Protein 8Q0E (pdb70)

Nearest PDB structures (foldseek):
  8q0e-assembly1_B  TM=1.004E+00  e=1.845E-44  Trypanosoma brucei brucei
  8q0e-assembly1_A  TM=9.830E-01  e=1.028E-38  Trypanosoma brucei brucei
  8q0p-assembly1_A  TM=8.871E-01  e=5.561E-19  Trypanosoma brucei brucei
  8q0p-assembly3_E  TM=8.663E-01  e=9.230E-19  Trypanosoma brucei brucei
  8q0p-assembly3_F  TM=8.535E-01  e=1.093E-18  Trypanosoma brucei brucei

Structure (mmCIF, N/CA/C/O backbone):
data_8Q0E
#
_entry.id   8Q0E
#
_cell.length_a   46.414
_cell.length_b   52.284
_cell.length_c   305.802
_cell.angle_alpha   90.00
_cell.angle_beta   90.00
_cell.angle_gamma   90.00
#
_symmetry.space_group_name_H-M   'P 21 21 21'
#
loop_
_atom_site.group_PDB
_atom_site.id
_atom_site.type_symbol
_atom_site.label_atom_id
_atom_site.label_alt_id
_atom_site.label_comp_id
_atom_site.label_asym_id
_atom_site.label_entity_id
_atom_site.label_seq_id
_atom_site.pdbx_PDB_ins_code
_atom_site.Cartn_x
_atom_site.Cartn_y
_atom_site.Cartn_z
_atom_site.occupancy
_atom_site.B_iso_or_equiv
_atom_site.auth_seq_id
_atom_site.auth_comp_id
_atom_site.auth_asym_id
_atom_site.auth_atom_id
_atom_site.pdbx_PDB_model_num
ATOM 1 N N . ALA A 1 33 ? -7.207 10.835 46.348 1.00 57.33 33 ALA A N 1
ATOM 2 C CA . ALA A 1 33 ? -6.052 10.604 47.208 1.00 69.97 33 ALA A CA 1
ATOM 3 C C . ALA A 1 33 ? -6.469 9.958 48.527 1.00 78.72 33 ALA A C 1
ATOM 4 O O . ALA A 1 33 ? -6.120 10.443 49.603 1.00 74.77 33 ALA A O 1
ATOM 6 N N . GLN A 1 34 ? -7.218 8.859 48.434 1.00 70.13 34 GLN A N 1
ATOM 7 C CA . GLN A 1 34 ? -7.682 8.128 49.614 1.00 87.21 34 GLN A CA 1
ATOM 8 C C . GLN A 1 34 ? -6.613 7.135 50.081 1.00 72.81 34 GLN A C 1
ATOM 9 O O . GLN A 1 34 ? -6.814 5.921 50.116 1.00 55.19 34 GLN A O 1
ATOM 15 N N . ILE A 1 35 ? -5.457 7.683 50.449 1.00 57.10 35 ILE A N 1
ATOM 16 C CA . ILE A 1 35 ? -4.297 6.885 50.834 1.00 50.40 35 ILE A CA 1
ATOM 17 C C . ILE A 1 35 ? -4.365 6.671 52.343 1.00 55.07 35 ILE A C 1
ATOM 18 O O . ILE A 1 35 ? -4.011 7.553 53.127 1.00 56.47 35 ILE A O 1
ATOM 23 N N . ASN A 1 36 ? -4.826 5.489 52.752 1.00 47.90 36 ASN A N 1
ATOM 24 C CA . ASN A 1 36 ? -4.937 5.143 54.163 1.00 46.21 36 ASN A CA 1
ATOM 25 C C . ASN A 1 36 ? -3.902 4.133 54.633 1.00 43.10 36 ASN A C 1
ATOM 26 O O . ASN A 1 36 ? -3.574 4.115 55.821 1.00 54.57 36 ASN A O 1
ATOM 31 N N . THR A 1 37 ? -3.381 3.305 53.739 1.00 37.11 37 THR A N 1
ATOM 32 C CA . THR A 1 37 ? -2.411 2.271 54.055 1.00 41.00 37 THR A CA 1
ATOM 33 C C . THR A 1 37 ? -1.268 2.345 53.055 1.00 41.01 37 THR A C 1
ATOM 34 O O . THR A 1 37 ? -1.431 2.884 51.955 1.00 53.62 37 THR A O 1
ATOM 38 N N . PRO A 1 38 ? -0.082 1.848 53.421 1.00 32.72 38 PRO A N 1
ATOM 39 C CA . PRO A 1 38 ? 1.057 1.915 52.490 1.00 33.32 38 PRO A CA 1
ATOM 40 C C . PRO A 1 38 ? 0.788 1.248 51.156 1.00 44.90 38 PRO A C 1
ATOM 41 O O . PRO A 1 38 ? 1.310 1.698 50.125 1.00 48.55 38 PRO A O 1
ATOM 45 N N . CYS A 1 39 ? -0.012 0.178 51.144 1.00 40.90 39 CYS A N 1
ATOM 46 C CA . CYS A 1 39 ? -0.361 -0.466 49.884 1.00 39.18 39 CYS A CA 1
ATOM 47 C C . CYS A 1 39 ? -1.081 0.502 48.959 1.00 30.22 39 CYS A C 1
ATOM 48 O O . CYS A 1 39 ? -0.883 0.466 47.737 1.00 43.91 39 CYS A O 1
ATOM 51 N N . ASP A 1 40 ? -1.896 1.394 49.527 1.00 38.44 40 ASP A N 1
ATOM 52 C CA . ASP A 1 40 ? -2.583 2.386 48.714 1.00 57.43 40 ASP A CA 1
ATOM 53 C C . ASP A 1 40 ? -1.590 3.348 48.077 1.00 45.17 40 ASP A C 1
ATOM 54 O O . ASP A 1 40 ? -1.744 3.727 46.911 1.00 49.73 40 ASP A O 1
ATOM 59 N N . ALA A 1 41 ? -0.550 3.734 48.820 1.00 30.10 41 ALA A N 1
ATOM 60 C CA . ALA A 1 41 ? 0.465 4.614 48.253 1.00 29.74 41 ALA A CA 1
ATOM 61 C C . ALA A 1 41 ? 1.262 3.910 47.162 1.00 32.49 41 ALA A C 1
ATOM 62 O O . ALA A 1 41 ? 1.629 4.528 46.155 1.00 37.97 41 ALA A O 1
ATOM 64 N N . SER A 1 42 ? 1.525 2.611 47.333 1.00 29.18 42 SER A N 1
ATOM 65 C CA . SER A 1 42 ? 2.245 1.883 46.291 1.00 28.61 42 SER A CA 1
ATOM 66 C C . SER A 1 42 ? 1.408 1.767 45.022 1.00 29.93 42 SER A C 1
ATOM 67 O O . SER A 1 42 ? 1.928 1.909 43.908 1.00 42.62 42 SER A O 1
ATOM 70 N N . HIS A 1 43 ? 0.103 1.533 45.168 1.00 28.13 43 HIS A N 1
ATOM 71 C CA . HIS A 1 43 ? -0.757 1.501 43.990 1.00 29.62 43 HIS A CA 1
ATOM 72 C C . HIS A 1 43 ? -0.902 2.882 43.353 1.00 34.41 43 HIS A C 1
ATOM 73 O O . HIS A 1 43 ? -1.040 2.988 42.127 1.00 26.70 43 HIS A O 1
ATOM 80 N N . TYR A 1 44 ? -0.847 3.948 44.155 1.00 27.66 44 TYR A N 1
ATOM 81 C CA . TYR A 1 44 ? -0.857 5.292 43.583 1.00 27.39 44 TYR A CA 1
ATOM 82 C C . TYR A 1 44 ? 0.412 5.554 42.778 1.00 26.94 44 TYR A C 1
ATOM 83 O O . TYR A 1 44 ? 0.365 6.169 41.701 1.00 26.44 44 TYR A O 1
ATOM 92 N N . ALA A 1 45 ? 1.555 5.078 43.277 1.00 27.14 45 ALA A N 1
ATOM 93 C CA . ALA A 1 45 ? 2.780 5.169 42.492 1.00 26.75 45 ALA A CA 1
ATOM 94 C C . ALA A 1 45 ? 2.672 4.347 41.217 1.00 26.15 45 ALA A C 1
ATOM 95 O O . ALA A 1 45 ? 3.187 4.754 40.167 1.00 33.49 45 ALA A O 1
ATOM 97 N N . ALA A 1 46 ? 1.981 3.206 41.279 1.00 26.18 46 ALA A N 1
ATOM 98 C CA . ALA A 1 46 ? 1.764 2.419 40.070 1.00 27.10 46 ALA A CA 1
ATOM 99 C C . ALA A 1 46 ? 0.925 3.187 39.056 1.00 28.66 46 ALA A C 1
ATOM 100 O O . ALA A 1 46 ? 1.193 3.137 37.850 1.00 51.91 46 ALA A O 1
ATOM 102 N N . ALA A 1 47 ? -0.078 3.930 39.530 1.00 25.46 47 ALA A N 1
ATOM 103 C CA . ALA A 1 47 ? -0.899 4.719 38.612 1.00 25.09 47 ALA A CA 1
ATOM 104 C C . ALA A 1 47 ? -0.093 5.847 37.976 1.00 24.79 47 ALA A C 1
ATOM 105 O O . ALA A 1 47 ? -0.232 6.124 36.772 1.00 30.00 47 ALA A O 1
ATOM 107 N N . VAL A 1 48 ? 0.767 6.500 38.763 1.00 25.11 48 VAL A N 1
ATOM 108 C CA . VAL A 1 48 ? 1.603 7.562 38.206 1.00 24.87 48 VAL A CA 1
ATOM 109 C C . VAL A 1 48 ? 2.562 6.992 37.167 1.00 24.43 48 VAL A C 1
ATOM 110 O O . VAL A 1 48 ? 2.784 7.588 36.101 1.00 24.01 48 VAL A O 1
ATOM 114 N N . ALA A 1 49 ? 3.118 5.810 37.444 1.00 24.53 49 ALA A N 1
ATOM 115 C CA . ALA A 1 49 ? 3.999 5.169 36.476 1.00 24.16 49 ALA A CA 1
ATOM 116 C C . ALA A 1 49 ? 3.246 4.788 35.208 1.00 23.66 49 ALA A C 1
ATOM 117 O O . ALA A 1 49 ? 3.793 4.878 34.101 1.00 23.26 49 ALA A O 1
ATOM 119 N N . ASP A 1 50 ? 1.979 4.385 35.348 1.00 23.70 50 ASP A N 1
ATOM 120 C CA . ASP A 1 50 ? 1.188 4.050 34.169 1.00 23.27 50 ASP A CA 1
ATOM 121 C C . ASP A 1 50 ? 0.963 5.275 33.296 1.00 26.73 50 ASP A C 1
ATOM 122 O O . ASP A 1 50 ? 1.113 5.209 32.068 1.00 29.61 50 ASP A O 1
ATOM 127 N N . ASN A 1 51 ? 0.629 6.413 33.912 1.00 28.37 51 ASN A N 1
ATOM 128 C CA . ASN A 1 51 ? 0.439 7.624 33.115 1.00 30.80 51 ASN A CA 1
ATOM 129 C C . ASN A 1 51 ? 1.741 8.062 32.452 1.00 25.29 51 ASN A C 1
ATOM 130 O O . ASN A 1 51 ? 1.737 8.519 31.299 1.00 38.56 51 ASN A O 1
ATOM 135 N N . ALA A 1 52 ? 2.873 7.878 33.137 1.00 22.91 52 ALA A N 1
ATOM 136 C CA . ALA A 1 52 ? 4.149 8.276 32.546 1.00 22.75 52 ALA A CA 1
ATOM 137 C C . ALA A 1 52 ? 4.492 7.410 31.337 1.00 22.35 52 ALA A C 1
ATOM 138 O O . ALA A 1 52 ? 4.893 7.922 30.279 1.00 26.80 52 ALA A O 1
ATOM 140 N N . VAL A 1 53 ? 4.326 6.091 31.470 1.00 22.38 53 VAL A N 1
ATOM 141 C CA . VAL A 1 53 ? 4.611 5.210 30.342 1.00 22.04 53 VAL A CA 1
ATOM 142 C C . VAL A 1 53 ? 3.649 5.478 29.193 1.00 21.65 53 VAL A C 1
ATOM 143 O O . VAL A 1 53 ? 4.040 5.412 28.018 1.00 21.33 53 VAL A O 1
ATOM 147 N N . SER A 1 54 ? 2.393 5.817 29.498 1.00 21.70 54 SER A N 1
ATOM 148 C CA . SER A 1 54 ? 1.457 6.131 28.425 1.00 23.40 54 SER A CA 1
ATOM 149 C C . SER A 1 54 ? 1.871 7.397 27.685 1.00 28.15 54 SER A C 1
ATOM 150 O O . SER A 1 54 ? 1.766 7.462 26.455 1.00 32.76 54 SER A O 1
ATOM 153 N N . ALA A 1 55 ? 2.371 8.403 28.410 1.00 23.73 55 ALA A N 1
ATOM 154 C CA . ALA A 1 55 ? 2.821 9.618 27.734 1.00 21.19 55 ALA A CA 1
ATOM 155 C C . ALA A 1 55 ? 4.027 9.337 26.844 1.00 24.36 55 ALA A C 1
ATOM 156 O O . ALA A 1 55 ? 4.109 9.839 25.710 1.00 39.49 55 ALA A O 1
ATOM 158 N N . PHE A 1 56 ? 4.950 8.500 27.322 1.00 21.81 56 PHE A N 1
ATOM 159 C CA . PHE A 1 56 ? 6.112 8.172 26.501 1.00 21.04 56 PHE A CA 1
ATOM 160 C C . PHE A 1 56 ? 5.701 7.420 25.240 1.00 20.69 56 PHE A C 1
ATOM 161 O O . PHE A 1 56 ? 6.196 7.711 24.140 1.00 20.47 56 PHE A O 1
ATOM 169 N N . GLU A 1 57 ? 4.788 6.455 25.376 1.00 20.67 57 GLU A N 1
ATOM 170 C CA . GLU A 1 57 ? 4.345 5.711 24.203 1.00 20.39 57 GLU A CA 1
ATOM 171 C C . GLU A 1 57 ? 3.562 6.587 23.234 1.00 20.12 57 GLU A C 1
ATOM 172 O O . GLU A 1 57 ? 3.658 6.396 22.017 1.00 19.88 57 GLU A O 1
ATOM 178 N N . GLN A 1 58 ? 2.810 7.570 23.741 1.00 31.65 58 GLN A N 1
ATOM 179 C CA . GLN A 1 58 ? 2.121 8.489 22.840 1.00 19.95 58 GLN A CA 1
ATOM 180 C C . GLN A 1 58 ? 3.115 9.326 22.047 1.00 21.26 58 GLN A C 1
ATOM 181 O O . GLN A 1 58 ? 2.926 9.554 20.844 1.00 28.93 58 GLN A O 1
ATOM 187 N N . ALA A 1 59 ? 4.192 9.777 22.697 1.00 24.34 59 ALA A N 1
ATOM 188 C CA . ALA A 1 59 ? 5.193 10.546 21.962 1.00 19.91 59 ALA A CA 1
ATOM 189 C C . ALA A 1 59 ? 5.883 9.686 20.908 1.00 19.76 59 ALA A C 1
ATOM 190 O O . ALA A 1 59 ? 6.115 10.138 19.775 1.00 19.87 59 ALA A O 1
ATOM 192 N N . LEU A 1 60 ? 6.189 8.431 21.251 1.00 19.86 60 LEU A N 1
ATOM 193 C CA . LEU A 1 60 ? 6.814 7.549 20.270 1.00 19.75 60 LEU A CA 1
ATOM 194 C C . LEU A 1 60 ? 5.876 7.268 19.104 1.00 19.48 60 LEU A C 1
ATOM 195 O O . LEU A 1 60 ? 6.314 7.173 17.949 1.00 19.90 60 LEU A O 1
ATOM 200 N N . GLY A 1 61 ? 4.575 7.173 19.379 1.00 20.23 61 GLY A N 1
ATOM 201 C CA . GLY A 1 61 ? 3.627 6.960 18.302 1.00 22.49 61 GLY A CA 1
ATOM 202 C C . GLY A 1 61 ? 3.502 8.169 17.399 1.00 19.05 61 GLY A C 1
ATOM 203 O O . GLY A 1 61 ? 3.368 8.032 16.180 1.00 18.89 61 GLY A O 1
ATOM 204 N N . ARG A 1 62 ? 3.563 9.373 17.978 1.00 19.11 62 ARG A N 1
ATOM 205 C CA . ARG A 1 62 ? 3.537 10.572 17.146 1.00 19.34 62 ARG A CA 1
ATOM 206 C C . ARG A 1 62 ? 4.775 10.651 16.262 1.00 18.92 62 ARG A C 1
ATOM 207 O O . ARG A 1 62 ? 4.690 11.042 15.089 1.00 21.76 62 ARG A O 1
ATOM 215 N N . ALA A 1 63 ? 5.930 10.242 16.793 1.00 19.09 63 ALA A N 1
ATOM 216 C CA . ALA A 1 63 ? 7.129 10.228 15.961 1.00 19.09 63 ALA A CA 1
ATOM 217 C C . ALA A 1 63 ? 7.002 9.213 14.829 1.00 18.95 63 ALA A C 1
ATOM 218 O O . ALA A 1 63 ? 7.380 9.497 13.682 1.00 18.86 63 ALA A O 1
ATOM 220 N N . GLN A 1 64 ? 6.448 8.034 15.126 1.00 18.96 64 GLN A N 1
ATOM 221 C CA . GLN A 1 64 ? 6.274 7.028 14.083 1.00 18.87 64 GLN A CA 1
ATOM 222 C C . GLN A 1 64 ? 5.304 7.504 13.011 1.00 18.67 64 GLN A C 1
ATOM 223 O O . GLN A 1 64 ? 5.519 7.264 11.815 1.00 18.59 64 GLN A O 1
ATOM 229 N N . ASP A 1 65 ? 4.239 8.200 13.418 1.00 18.62 65 ASP A N 1
ATOM 230 C CA . ASP A 1 65 ? 3.280 8.703 12.443 1.00 18.47 65 ASP A CA 1
ATOM 231 C C . ASP A 1 65 ? 3.906 9.777 11.565 1.00 19.51 65 ASP A C 1
ATOM 232 O O . ASP A 1 65 ? 3.676 9.801 10.349 1.00 28.07 65 ASP A O 1
ATOM 237 N N . ALA A 1 66 ? 4.732 10.649 12.151 1.00 20.08 66 ALA A N 1
ATOM 238 C CA . ALA A 1 66 ? 5.391 11.668 11.341 1.00 18.41 66 ALA A CA 1
ATOM 239 C C . ALA A 1 66 ? 6.358 11.044 10.342 1.00 18.42 66 ALA A C 1
ATOM 240 O O . ALA A 1 66 ? 6.417 11.464 9.179 1.00 18.33 66 ALA A O 1
ATOM 242 N N . THR A 1 67 ? 7.092 10.008 10.758 1.00 18.55 67 THR A N 1
ATOM 243 C CA . THR A 1 67 ? 8.036 9.382 9.834 1.00 18.59 67 THR A CA 1
ATOM 244 C C . THR A 1 67 ? 7.313 8.644 8.711 1.00 18.47 67 THR A C 1
ATOM 245 O O . THR A 1 67 ? 7.714 8.731 7.539 1.00 18.44 67 THR A O 1
ATOM 249 N N . VAL A 1 68 ? 6.239 7.920 9.044 1.00 18.43 68 VAL A N 1
ATOM 250 C CA . VAL A 1 68 ? 5.494 7.202 8.015 1.00 18.35 68 VAL A CA 1
ATOM 251 C C . VAL A 1 68 ? 4.861 8.186 7.040 1.00 18.23 68 VAL A C 1
ATOM 252 O O . VAL A 1 68 ? 4.859 7.964 5.820 1.00 18.19 68 VAL A O 1
ATOM 256 N N . ALA A 1 69 ? 4.351 9.308 7.556 1.00 18.17 69 ALA A N 1
ATOM 257 C CA . ALA A 1 69 ? 3.762 10.309 6.679 1.00 18.06 69 ALA A CA 1
ATOM 258 C C . ALA A 1 69 ? 4.809 10.929 5.769 1.00 18.06 69 ALA A C 1
ATOM 259 O O . ALA A 1 69 ? 4.538 11.177 4.591 1.00 17.99 69 ALA A O 1
ATOM 261 N N . ALA A 1 70 ? 6.026 11.143 6.279 1.00 23.14 70 ALA A N 1
ATOM 262 C CA . ALA A 1 70 ? 7.073 11.724 5.443 1.00 18.19 70 ALA A CA 1
ATOM 263 C C . ALA A 1 70 ? 7.458 10.780 4.310 1.00 18.21 70 ALA A C 1
ATOM 264 O O . ALA A 1 70 ? 7.550 11.194 3.145 1.00 18.18 70 ALA A O 1
ATOM 266 N N . ASN A 1 71 ? 7.643 9.495 4.627 1.00 18.28 71 ASN A N 1
ATOM 267 C CA . ASN A 1 71 ? 8.021 8.536 3.590 1.00 18.33 71 ASN A CA 1
ATOM 268 C C . ASN A 1 71 ? 6.925 8.397 2.536 1.00 18.22 71 ASN A C 1
ATOM 269 O O . ASN A 1 71 ? 7.197 8.436 1.326 1.00 18.23 71 ASN A O 1
ATOM 274 N N . LYS A 1 72 ? 5.672 8.229 2.976 1.00 18.15 72 LYS A N 1
ATOM 275 C CA . LYS A 1 72 ? 4.593 8.033 2.014 1.00 18.10 72 LYS A CA 1
ATOM 276 C C . LYS A 1 72 ? 4.328 9.294 1.200 1.00 18.02 72 LYS A C 1
ATOM 277 O O . LYS A 1 72 ? 4.032 9.210 0.002 1.00 18.01 72 LYS A O 1
ATOM 283 N N . LEU A 1 73 ? 4.452 10.474 1.817 1.00 17.97 73 LEU A N 1
ATOM 284 C CA . LEU A 1 73 ? 4.250 11.710 1.074 1.00 17.90 73 LEU A CA 1
ATOM 285 C C . LEU A 1 73 ? 5.334 11.900 0.025 1.00 17.94 73 LEU A C 1
ATOM 286 O O . LEU A 1 73 ? 5.047 12.343 -1.091 1.00 17.91 73 LEU A O 1
ATOM 291 N N . HIS A 1 74 ? 6.577 11.527 0.345 1.00 18.04 74 HIS A N 1
ATOM 292 C CA . HIS A 1 74 ? 7.640 11.613 -0.652 1.00 18.13 74 HIS A CA 1
ATOM 293 C C . HIS A 1 74 ? 7.374 10.660 -1.811 1.00 18.14 74 HIS A C 1
ATOM 294 O O . HIS A 1 74 ? 7.474 11.040 -2.988 1.00 18.15 74 HIS A O 1
ATOM 301 N N . LEU A 1 75 ? 7.029 9.407 -1.495 1.00 18.17 75 LEU A N 1
ATOM 302 C CA . LEU A 1 75 ? 6.818 8.430 -2.557 1.00 18.22 75 LEU A CA 1
ATOM 303 C C . LEU A 1 75 ? 5.621 8.787 -3.428 1.00 18.15 75 LEU A C 1
ATOM 304 O O . LEU A 1 75 ? 5.633 8.507 -4.632 1.00 18.20 75 LEU A O 1
ATOM 309 N N . LEU A 1 76 ? 4.585 9.405 -2.853 1.00 33.27 76 LEU A N 1
ATOM 310 C CA . LEU A 1 76 ? 3.460 9.840 -3.674 1.00 18.02 76 LEU A CA 1
ATOM 311 C C . LEU A 1 76 ? 3.820 11.071 -4.495 1.00 17.98 76 LEU A C 1
ATOM 312 O O . LEU A 1 76 ? 3.426 11.180 -5.662 1.00 26.52 76 LEU A O 1
ATOM 317 N N . ALA A 1 77 ? 4.581 12.002 -3.913 1.00 17.94 77 ALA A N 1
ATOM 318 C CA . ALA A 1 77 ? 4.979 13.188 -4.657 1.00 17.92 77 ALA A CA 1
ATOM 319 C C . ALA A 1 77 ? 5.844 12.827 -5.852 1.00 18.02 77 ALA A C 1
ATOM 320 O O . ALA A 1 77 ? 5.834 13.540 -6.861 1.00 18.02 77 ALA A O 1
ATOM 322 N N . SER A 1 78 ? 6.594 11.724 -5.763 1.00 31.19 78 SER A N 1
ATOM 323 C CA . SER A 1 78 ? 7.455 11.349 -6.882 1.00 19.89 78 SER A CA 1
ATOM 324 C C . SER A 1 78 ? 6.654 11.036 -8.142 1.00 18.24 78 SER A C 1
ATOM 325 O O . SER A 1 78 ? 7.134 11.281 -9.255 1.00 18.32 78 SER A O 1
ATOM 328 N N . LYS A 1 79 ? 5.442 10.499 -7.998 1.00 22.55 79 LYS A N 1
ATOM 329 C CA . LYS A 1 79 ? 4.620 10.125 -9.143 1.00 23.53 79 LYS A CA 1
ATOM 330 C C . LYS A 1 79 ? 3.576 11.174 -9.513 1.00 18.18 79 LYS A C 1
ATOM 331 O O . LYS A 1 79 ? 2.789 10.940 -10.434 1.00 18.25 79 LYS A O 1
ATOM 337 N N . LEU A 1 80 ? 3.547 12.316 -8.827 1.00 18.07 80 LEU A N 1
ATOM 338 C CA . LEU A 1 80 ? 2.604 13.377 -9.163 1.00 18.02 80 LEU A CA 1
ATOM 339 C C . LEU A 1 80 ? 3.148 14.250 -10.289 1.00 18.04 80 LEU A C 1
ATOM 340 O O . LEU A 1 80 ? 4.055 13.833 -11.016 1.00 20.93 80 LEU A O 1
ATOM 345 N N . ALA A 1 81 ? 2.606 15.458 -10.442 1.00 20.13 81 ALA A N 1
ATOM 346 C CA . ALA A 1 81 ? 3.076 16.364 -11.481 1.00 18.01 81 ALA A CA 1
ATOM 347 C C . ALA A 1 81 ? 2.742 17.802 -11.106 1.00 22.45 81 ALA A C 1
ATOM 348 O O . ALA A 1 81 ? 1.740 18.066 -10.436 1.00 53.76 81 ALA A O 1
ATOM 350 N N . GLY A 1 82 ? 3.596 18.726 -11.549 1.00 13.31 82 GLY A N 1
ATOM 351 C CA . GLY A 1 82 ? 3.285 20.145 -11.493 1.00 13.39 82 GLY A CA 1
ATOM 352 C C . GLY A 1 82 ? 3.300 20.755 -10.098 1.00 20.93 82 GLY A C 1
ATOM 353 O O . GLY A 1 82 ? 3.971 20.279 -9.168 1.00 46.28 82 GLY A O 1
ATOM 354 N N . ALA A 1 83 ? 2.544 21.850 -9.959 1.00 13.67 83 ALA A N 1
ATOM 355 C CA . ALA A 1 83 ? 2.523 22.579 -8.696 1.00 28.83 83 ALA A CA 1
ATOM 356 C C . ALA A 1 83 ? 1.974 21.724 -7.565 1.00 20.02 83 ALA A C 1
ATOM 357 O O . ALA A 1 83 ? 2.329 21.936 -6.401 1.00 23.27 83 ALA A O 1
ATOM 359 N N . GLN A 1 84 ? 1.093 20.773 -7.874 1.00 13.67 84 GLN A N 1
ATOM 360 C CA . GLN A 1 84 ? 0.654 19.844 -6.841 1.00 19.25 84 GLN A CA 1
ATOM 361 C C . GLN A 1 84 ? 1.782 18.923 -6.393 1.00 15.04 84 GLN A C 1
ATOM 362 O O . GLN A 1 84 ? 1.872 18.592 -5.205 1.00 18.90 84 GLN A O 1
ATOM 368 N N . LYS A 1 85 ? 2.667 18.526 -7.312 1.00 13.20 85 LYS A N 1
ATOM 369 C CA . LYS A 1 85 ? 3.865 17.795 -6.909 1.00 14.51 85 LYS A CA 1
ATOM 370 C C . LYS A 1 85 ? 4.746 18.655 -6.014 1.00 12.68 85 LYS A C 1
ATOM 371 O O . LYS A 1 85 ? 5.321 18.166 -5.029 1.00 12.52 85 LYS A O 1
ATOM 377 N N . ALA A 1 86 ? 4.817 19.955 -6.307 1.00 12.71 86 ALA A N 1
ATOM 378 C CA . ALA A 1 86 ? 5.596 20.853 -5.461 1.00 12.55 86 ALA A CA 1
ATOM 379 C C . ALA A 1 86 ? 4.997 20.951 -4.061 1.00 12.57 86 ALA A C 1
ATOM 380 O O . ALA A 1 86 ? 5.715 20.883 -3.056 1.00 12.40 86 ALA A O 1
ATOM 382 N N . ALA A 1 87 ? 3.674 21.108 -3.978 1.00 12.82 87 ALA A N 1
ATOM 383 C CA . ALA A 1 87 ? 3.024 21.223 -2.677 1.00 12.90 87 ALA A CA 1
ATOM 384 C C . ALA A 1 87 ? 3.127 19.925 -1.885 1.00 12.81 87 ALA A C 1
ATOM 385 O O . ALA A 1 87 ? 3.274 19.945 -0.654 1.00 12.73 87 ALA A O 1
ATOM 387 N N . THR A 1 88 ? 3.076 18.783 -2.575 1.00 12.84 88 THR A N 1
ATOM 388 C CA . THR A 1 88 ? 3.242 17.510 -1.884 1.00 12.77 88 THR A CA 1
ATOM 389 C C . THR A 1 88 ? 4.656 17.358 -1.338 1.00 12.45 88 THR A C 1
ATOM 390 O O . THR A 1 88 ? 4.843 16.853 -0.225 1.00 12.37 88 THR A O 1
ATOM 394 N N . THR A 1 89 ? 5.668 17.803 -2.096 1.00 12.31 89 THR A N 1
ATOM 395 C CA . THR A 1 89 ? 7.026 17.769 -1.555 1.00 12.08 89 THR A CA 1
ATOM 396 C C . THR A 1 89 ? 7.205 18.739 -0.392 1.00 12.03 89 THR A C 1
ATOM 397 O O . THR A 1 89 ? 7.963 18.448 0.540 1.00 13.87 89 THR A O 1
ATOM 401 N N . ILE A 1 90 ? 6.511 19.878 -0.412 1.00 12.15 90 ILE A N 1
ATOM 402 C CA . ILE A 1 90 ? 6.594 20.786 0.730 1.00 12.13 90 ILE A CA 1
ATOM 403 C C . ILE A 1 90 ? 5.999 20.132 1.971 1.00 12.16 90 ILE A C 1
ATOM 404 O O . ILE A 1 90 ? 6.571 20.208 3.069 1.00 23.08 90 ILE A O 1
ATOM 409 N N . LEU A 1 91 ? 4.861 19.448 1.813 1.00 12.33 91 LEU A N 1
ATOM 410 C CA . LEU A 1 91 ? 4.276 18.738 2.948 1.00 12.41 91 LEU A CA 1
ATOM 411 C C . LEU A 1 91 ? 5.176 17.605 3.426 1.00 12.22 91 LEU A C 1
ATOM 412 O O . LEU A 1 91 ? 5.289 17.361 4.634 1.00 12.73 91 LEU A O 1
ATOM 417 N N . ALA A 1 92 ? 5.835 16.909 2.497 1.00 12.13 92 ALA A N 1
ATOM 418 C CA . ALA A 1 92 ? 6.719 15.819 2.898 1.00 11.98 92 ALA A CA 1
ATOM 419 C C . ALA A 1 92 ? 7.928 16.345 3.660 1.00 11.80 92 ALA A C 1
ATOM 420 O O . ALA A 1 92 ? 8.364 15.736 4.646 1.00 11.74 92 ALA A O 1
ATOM 422 N N . ALA A 1 93 ? 8.464 17.492 3.237 1.00 11.77 93 ALA A N 1
ATOM 423 C CA . ALA A 1 93 ? 9.588 18.082 3.954 1.00 14.23 93 ALA A CA 1
ATOM 424 C C . ALA A 1 93 ? 9.170 18.550 5.341 1.00 11.70 93 ALA A C 1
ATOM 425 O O . ALA A 1 93 ? 9.917 18.377 6.315 1.00 11.63 93 ALA A O 1
ATOM 427 N N . ALA A 1 94 ? 7.968 19.123 5.458 1.00 11.82 94 ALA A N 1
ATOM 428 C CA . ALA A 1 94 ? 7.488 19.524 6.775 1.00 11.88 94 ALA A CA 1
ATOM 429 C C . ALA A 1 94 ? 7.277 18.313 7.677 1.00 17.23 94 ALA A C 1
ATOM 430 O O . ALA A 1 94 ? 7.576 18.363 8.878 1.00 11.86 94 ALA A O 1
ATOM 432 N N . ALA A 1 95 ? 6.799 17.203 7.106 1.00 11.94 95 ALA A N 1
ATOM 433 C CA . ALA A 1 95 ? 6.608 15.987 7.892 1.00 11.96 95 ALA A CA 1
ATOM 434 C C . ALA A 1 95 ? 7.939 15.411 8.356 1.00 13.24 95 ALA A C 1
ATOM 435 O O . ALA A 1 95 ? 8.056 14.934 9.492 1.00 28.70 95 ALA A O 1
ATOM 437 N N . GLY A 1 96 ? 8.965 15.472 7.505 1.00 14.17 96 GLY A N 1
ATOM 438 C CA . GLY A 1 96 ? 10.267 14.973 7.916 1.00 11.54 96 GLY A CA 1
ATOM 439 C C . GLY A 1 96 ? 10.900 15.841 8.986 1.00 11.84 96 GLY A C 1
ATOM 440 O O . GLY A 1 96 ? 11.536 15.333 9.919 1.00 22.39 96 GLY A O 1
ATOM 441 N N . ALA A 1 97 ? 10.709 17.160 8.887 1.00 16.55 97 ALA A N 1
ATOM 442 C CA . ALA A 1 97 ? 11.192 18.045 9.941 1.00 13.76 97 ALA A CA 1
ATOM 443 C C . ALA A 1 97 ? 10.467 17.781 11.254 1.00 12.11 97 ALA A C 1
ATOM 444 O O . ALA A 1 97 ? 11.084 17.792 12.328 1.00 23.16 97 ALA A O 1
ATOM 446 N N . ALA A 1 98 ? 9.162 17.507 11.186 1.00 11.72 98 ALA A N 1
ATOM 447 C CA . ALA A 1 98 ? 8.421 17.195 12.402 1.00 15.03 98 ALA A CA 1
ATOM 448 C C . ALA A 1 98 ? 8.903 15.889 13.020 1.00 11.79 98 ALA A C 1
ATOM 449 O O . ALA A 1 98 ? 9.029 15.785 14.246 1.00 12.88 98 ALA A O 1
ATOM 451 N N . ALA A 1 99 ? 9.218 14.895 12.183 1.00 12.67 99 ALA A N 1
ATOM 452 C CA . ALA A 1 99 ? 9.697 13.620 12.708 1.00 11.83 99 ALA A CA 1
ATOM 453 C C . ALA A 1 99 ? 11.054 13.777 13.379 1.00 13.39 99 ALA A C 1
ATOM 454 O O . ALA A 1 99 ? 11.283 13.235 14.471 1.00 19.70 99 ALA A O 1
ATOM 456 N N . ALA A 1 100 ? 11.957 14.534 12.750 1.00 18.15 100 ALA A N 1
ATOM 457 C CA . ALA A 1 100 ? 13.272 14.742 13.346 1.00 13.22 100 ALA A CA 1
ATOM 458 C C . ALA A 1 100 ? 13.169 15.514 14.655 1.00 19.65 100 ALA A C 1
ATOM 459 O O . ALA A 1 100 ? 13.822 15.160 15.647 1.00 27.13 100 ALA A O 1
ATOM 461 N N . ASP A 1 101 ? 12.330 16.556 14.689 1.00 15.35 101 ASP A N 1
ATOM 462 C CA . ASP A 1 101 ? 12.176 17.331 15.916 1.00 19.02 101 ASP A CA 1
ATOM 463 C C . ASP A 1 101 ? 11.561 16.490 17.030 1.00 22.34 101 ASP A C 1
ATOM 464 O O . ASP A 1 101 ? 11.959 16.605 18.198 1.00 29.84 101 ASP A O 1
ATOM 469 N N . ALA A 1 102 ? 10.620 15.606 16.686 1.00 21.60 102 ALA A N 1
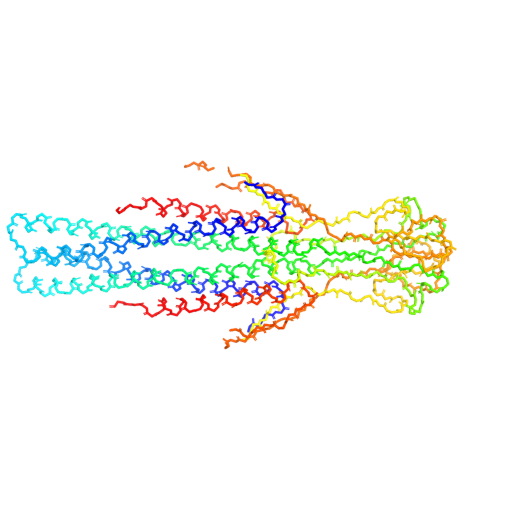ATOM 470 C CA . ALA A 1 102 ? 9.990 14.782 17.711 1.00 14.24 102 ALA A CA 1
ATOM 471 C C . ALA A 1 102 ? 10.965 13.759 18.277 1.00 23.37 102 ALA A C 1
ATOM 472 O O . ALA A 1 102 ? 11.022 13.559 19.498 1.00 23.60 102 ALA A O 1
ATOM 474 N N . ILE A 1 103 ? 11.745 13.105 17.409 1.00 21.55 103 ILE A N 1
ATOM 475 C CA . ILE A 1 103 ? 12.723 12.148 17.918 1.00 11.80 103 ILE A CA 1
ATOM 476 C C . ILE A 1 103 ? 13.782 12.856 18.748 1.00 22.39 103 ILE A C 1
ATOM 477 O O . ILE A 1 103 ? 14.246 12.319 19.763 1.00 22.17 103 ILE A O 1
ATOM 482 N N . GLN A 1 104 ? 14.149 14.084 18.369 1.00 37.12 104 GLN A N 1
ATOM 483 C CA . GLN A 1 104 ? 15.123 14.826 19.162 1.00 32.93 104 GLN A CA 1
ATOM 484 C C . GLN A 1 104 ? 14.575 15.144 20.546 1.00 20.70 104 GLN A C 1
ATOM 485 O O . GLN A 1 104 ? 15.264 14.954 21.555 1.00 22.74 104 GLN A O 1
ATOM 491 N N . LYS A 1 105 ? 13.326 15.611 20.616 1.00 24.61 105 LYS A N 1
ATOM 492 C CA . LYS A 1 105 ? 12.748 15.935 21.916 1.00 24.09 105 LYS A CA 1
ATOM 493 C C . LYS A 1 105 ? 12.591 14.689 22.783 1.00 25.65 105 LYS A C 1
ATOM 494 O O . LYS A 1 105 ? 12.836 14.732 23.996 1.00 27.20 105 LYS A O 1
ATOM 500 N N . ILE A 1 106 ? 12.237 13.555 22.172 1.00 35.09 106 ILE A N 1
ATOM 501 C CA . ILE A 1 106 ? 12.062 12.332 22.950 1.00 29.60 106 ILE A CA 1
ATOM 502 C C . ILE A 1 106 ? 13.403 11.836 23.480 1.00 21.84 106 ILE A C 1
ATOM 503 O O . ILE A 1 106 ? 13.519 11.438 24.650 1.00 24.16 106 ILE A O 1
ATOM 508 N N . ALA A 1 107 ? 14.440 11.861 22.638 1.00 16.62 107 ALA A N 1
ATOM 509 C CA . ALA A 1 107 ? 15.762 11.454 23.095 1.00 17.09 107 ALA A CA 1
ATOM 510 C C . ALA A 1 107 ? 16.300 12.396 24.162 1.00 35.57 107 ALA A C 1
ATOM 511 O O . ALA A 1 107 ? 17.024 11.960 25.063 1.00 44.36 107 ALA A O 1
ATOM 513 N N . ALA A 1 108 ? 15.963 13.687 24.080 1.00 33.36 108 ALA A N 1
ATOM 514 C CA . ALA A 1 108 ? 16.378 14.616 25.125 1.00 25.68 108 ALA A CA 1
ATOM 515 C C . ALA A 1 108 ? 15.656 14.340 26.438 1.00 22.30 108 ALA A C 1
ATOM 516 O O . ALA A 1 108 ? 16.242 14.486 27.517 1.00 33.62 108 ALA A O 1
ATOM 518 N N . ALA A 1 109 ? 14.384 13.939 26.369 1.00 26.75 109 ALA A N 1
ATOM 519 C CA . ALA A 1 109 ? 13.610 13.704 27.583 1.00 38.93 109 ALA A CA 1
ATOM 520 C C . ALA A 1 109 ? 13.834 12.326 28.199 1.00 29.46 109 ALA A C 1
ATOM 521 O O . ALA A 1 109 ? 13.431 12.114 29.348 1.00 20.31 109 ALA A O 1
ATOM 523 N N . THR A 1 110 ? 14.448 11.392 27.471 1.00 21.83 110 THR A N 1
ATOM 524 C CA . THR A 1 110 ? 14.612 10.033 27.991 1.00 16.28 110 THR A CA 1
ATOM 525 C C . THR A 1 110 ? 15.351 9.944 29.327 1.00 25.52 110 THR A C 1
ATOM 526 O O . THR A 1 110 ? 14.856 9.243 30.230 1.00 20.53 110 THR A O 1
ATOM 530 N N . PRO A 1 111 ? 16.518 10.581 29.527 1.00 32.84 111 PRO A N 1
ATOM 531 C CA . PRO A 1 111 ? 17.297 10.286 30.750 1.00 31.22 111 PRO A CA 1
ATOM 532 C C . PRO A 1 111 ? 16.577 10.611 32.052 1.00 28.31 111 PRO A C 1
ATOM 533 O O . PRO A 1 111 ? 16.481 9.747 32.939 1.00 26.39 111 PRO A O 1
ATOM 537 N N . ASN A 1 112 ? 16.082 11.843 32.203 1.00 25.33 112 ASN A N 1
ATOM 538 C CA . ASN A 1 112 ? 15.392 12.210 33.435 1.00 29.46 112 ASN A CA 1
ATOM 539 C C . ASN A 1 112 ? 14.109 11.413 33.613 1.00 15.30 112 ASN A C 1
ATOM 540 O O . ASN A 1 112 ? 13.705 11.127 34.749 1.00 15.95 112 ASN A O 1
ATOM 545 N N . PHE A 1 113 ? 13.468 11.030 32.506 1.00 14.94 113 PHE A N 1
ATOM 546 C CA . PHE A 1 113 ? 12.296 10.170 32.594 1.00 15.12 113 PHE A CA 1
ATOM 547 C C . PHE A 1 113 ? 12.656 8.835 33.228 1.00 20.16 113 PHE A C 1
ATOM 548 O O . PHE A 1 113 ? 11.979 8.372 34.154 1.00 21.99 113 PHE A O 1
ATOM 556 N N . ALA A 1 114 ? 13.736 8.206 32.752 1.00 15.35 114 ALA A N 1
ATOM 557 C CA . ALA A 1 114 ? 14.139 6.926 33.327 1.00 15.76 114 ALA A CA 1
ATOM 558 C C . ALA A 1 114 ? 14.564 7.085 34.782 1.00 16.32 114 ALA A C 1
ATOM 559 O O . ALA A 1 114 ? 14.268 6.223 35.620 1.00 16.84 114 ALA A O 1
ATOM 561 N N . LYS A 1 115 ? 15.205 8.211 35.112 1.00 16.29 115 LYS A N 1
ATOM 562 C CA . LYS A 1 115 ? 15.668 8.433 36.482 1.00 20.28 115 LYS A CA 1
ATOM 563 C C . LYS A 1 115 ? 14.494 8.533 37.450 1.00 17.28 115 LYS A C 1
ATOM 564 O O . LYS A 1 115 ? 14.459 7.859 38.492 1.00 17.87 115 LYS A O 1
ATOM 570 N N . GLY A 1 116 ? 13.508 9.363 37.109 1.00 17.00 116 GLY A N 1
ATOM 571 C CA . GLY A 1 116 ? 12.359 9.507 37.980 1.00 17.89 116 GLY A CA 1
ATOM 572 C C . GLY A 1 116 ? 11.477 8.278 38.002 1.00 30.31 116 GLY A C 1
ATOM 573 O O . GLY A 1 116 ? 10.870 7.968 39.030 1.00 32.16 116 GLY A O 1
ATOM 574 N N . PHE A 1 117 ? 11.409 7.548 36.884 1.00 18.61 117 PHE A N 1
ATOM 575 C CA . PHE A 1 117 ? 10.672 6.290 36.860 1.00 17.51 117 PHE A CA 1
ATOM 576 C C . PHE A 1 117 ? 11.297 5.278 37.814 1.00 18.09 117 PHE A C 1
ATOM 577 O O . PHE A 1 117 ? 10.590 4.596 38.575 1.00 28.44 117 PHE A O 1
ATOM 585 N N . ALA A 1 118 ? 12.631 5.216 37.832 1.00 18.06 118 ALA A N 1
ATOM 586 C CA . ALA A 1 118 ? 13.321 4.312 38.742 1.00 18.67 118 ALA A CA 1
ATOM 587 C C . ALA A 1 118 ? 13.082 4.705 40.194 1.00 19.30 118 ALA A C 1
ATOM 588 O O . ALA A 1 118 ? 12.770 3.852 41.034 1.00 19.93 118 ALA A O 1
ATOM 590 N N . ALA A 1 119 ? 13.206 5.999 40.509 1.00 21.51 119 ALA A N 1
ATOM 591 C CA . ALA A 1 119 ? 12.978 6.416 41.892 1.00 19.82 119 ALA A CA 1
ATOM 592 C C . ALA A 1 119 ? 11.532 6.191 42.325 1.00 21.32 119 ALA A C 1
ATOM 593 O O . ALA A 1 119 ? 11.276 5.831 43.484 1.00 32.99 119 ALA A O 1
ATOM 595 N N . LEU A 1 120 ? 10.578 6.368 41.407 1.00 21.72 120 LEU A N 1
ATOM 596 C CA . LEU A 1 120 ? 9.179 6.130 41.739 1.00 19.95 120 LEU A CA 1
ATOM 597 C C . LEU A 1 120 ? 8.935 4.663 42.059 1.00 22.05 120 LEU A C 1
ATOM 598 O O . LEU A 1 120 ? 8.247 4.335 43.036 1.00 21.08 120 LEU A O 1
ATOM 603 N N . ASN A 1 121 ? 9.504 3.761 41.258 1.00 25.86 121 ASN A N 1
ATOM 604 C CA . ASN A 1 121 ? 9.339 2.346 41.566 1.00 21.48 121 ASN A CA 1
ATOM 605 C C . ASN A 1 121 ? 10.089 1.943 42.832 1.00 21.42 121 ASN A C 1
ATOM 606 O O . ASN A 1 121 ? 9.663 1.013 43.530 1.00 29.91 121 ASN A O 1
ATOM 611 N N . GLU A 1 122 ? 11.183 2.636 43.164 1.00 21.37 122 GLU A N 1
ATOM 612 C CA . GLU A 1 122 ? 11.831 2.375 44.448 1.00 22.13 122 GLU A CA 1
ATOM 613 C C . GLU A 1 122 ? 10.922 2.756 45.609 1.00 22.70 122 GLU A C 1
ATOM 614 O O . GLU A 1 122 ? 10.817 2.014 46.594 1.00 23.47 122 GLU A O 1
ATOM 620 N N . ILE A 1 123 ? 10.242 3.902 45.505 1.00 22.37 123 ILE A N 1
ATOM 621 C CA . ILE A 1 123 ? 9.285 4.267 46.549 1.00 22.92 123 ILE A CA 1
ATOM 622 C C . ILE A 1 123 ? 8.151 3.251 46.614 1.00 23.29 123 ILE A C 1
ATOM 623 O O . ILE A 1 123 ? 7.666 2.908 47.699 1.00 24.04 123 ILE A O 1
ATOM 628 N N . LYS A 1 124 ? 7.738 2.724 45.460 1.00 22.82 124 LYS A N 1
ATOM 629 C CA . LYS A 1 124 ? 6.643 1.757 45.452 1.00 23.19 124 LYS A CA 1
ATOM 630 C C . LYS A 1 124 ? 7.047 0.457 46.147 1.00 25.84 124 LYS A C 1
ATOM 631 O O . LYS A 1 124 ? 6.290 -0.083 46.968 1.00 33.09 124 LYS A O 1
ATOM 637 N N . GLY A 1 125 ? 8.263 -0.025 45.883 1.00 23.79 125 GLY A N 1
ATOM 638 C CA . GLY A 1 125 ? 8.725 -1.234 46.549 1.00 24.51 125 GLY A CA 1
ATOM 639 C C . GLY A 1 125 ? 8.969 -1.025 48.033 1.00 25.30 125 GLY A C 1
ATOM 640 O O . GLY A 1 125 ? 8.689 -1.910 48.856 1.00 31.62 125 GLY A O 1
ATOM 641 N N . GLY A 1 126 ? 9.471 0.154 48.403 1.00 25.13 126 GLY A N 1
ATOM 642 C CA . GLY A 1 126 ? 9.662 0.436 49.813 1.00 25.90 126 GLY A CA 1
ATOM 643 C C . GLY A 1 126 ? 8.346 0.512 50.559 1.00 26.40 126 GLY A C 1
ATOM 644 O O . GLY A 1 126 ? 8.243 0.050 51.698 1.00 28.96 126 GLY A O 1
ATOM 645 N N . GLN A 1 127 ? 7.313 1.068 49.920 1.00 32.93 127 GLN A N 1
ATOM 646 C CA . GLN A 1 127 ? 5.992 1.051 50.537 1.00 26.43 127 GLN A CA 1
ATOM 647 C C . GLN A 1 127 ? 5.433 -0.361 50.636 1.00 27.00 127 GLN A C 1
ATOM 648 O O . GLN A 1 127 ? 4.742 -0.680 51.609 1.00 37.46 127 GLN A O 1
ATOM 654 N N . ILE A 1 128 ? 5.749 -1.231 49.672 1.00 26.65 128 ILE A N 1
ATOM 655 C CA . ILE A 1 128 ? 5.329 -2.628 49.788 1.00 37.47 128 ILE A CA 1
ATOM 656 C C . ILE A 1 128 ? 5.934 -3.259 51.038 1.00 28.18 128 ILE A C 1
ATOM 657 O O . ILE A 1 128 ? 5.244 -3.926 51.826 1.00 29.01 128 ILE A O 1
ATOM 662 N N . ILE A 1 129 ? 7.234 -3.035 51.249 1.00 28.11 129 ILE A N 1
ATOM 663 C CA . ILE A 1 129 ? 7.898 -3.650 52.397 1.00 29.03 129 ILE A CA 1
ATOM 664 C C . ILE A 1 129 ? 7.387 -3.060 53.709 1.00 39.22 129 ILE A C 1
ATOM 665 O O . ILE A 1 129 ? 7.140 -3.795 54.675 1.00 45.27 129 ILE A O 1
ATOM 670 N N . VAL A 1 130 ? 7.211 -1.735 53.774 1.00 42.15 130 VAL A N 1
ATOM 671 C CA . VAL A 1 130 ? 6.718 -1.149 55.020 1.00 29.97 130 VAL A CA 1
ATOM 672 C C . VAL A 1 130 ? 5.282 -1.579 55.295 1.00 30.44 130 VAL A C 1
ATOM 673 O O . VAL A 1 130 ? 4.872 -1.666 56.458 1.00 31.32 130 VAL A O 1
ATOM 677 N N . ASP A 1 131 ? 4.494 -1.865 54.253 1.00 29.94 131 ASP A N 1
ATOM 678 C CA . ASP A 1 131 ? 3.140 -2.352 54.489 1.00 31.31 131 ASP A CA 1
ATOM 679 C C . ASP A 1 131 ? 3.159 -3.767 55.046 1.00 45.46 131 ASP A C 1
ATOM 680 O O . ASP A 1 131 ? 2.445 -4.075 56.008 1.00 47.89 131 ASP A O 1
ATOM 685 N N . GLU A 1 132 ? 3.963 -4.649 54.450 1.00 32.23 132 GLU A N 1
ATOM 686 C CA . GLU A 1 132 ? 3.990 -6.011 54.969 1.00 32.08 132 GLU A CA 1
ATOM 687 C C . GLU A 1 132 ? 4.678 -6.100 56.327 1.00 32.96 132 GLU A C 1
ATOM 688 O O . GLU A 1 132 ? 4.468 -7.081 57.048 1.00 35.55 132 GLU A O 1
ATOM 694 N N . MET A 1 133 ? 5.494 -5.106 56.693 1.00 32.72 133 MET A N 1
ATOM 695 C CA . MET A 1 133 ? 6.166 -5.129 57.987 1.00 33.58 133 MET A CA 1
ATOM 696 C C . MET A 1 133 ? 5.296 -4.640 59.142 1.00 34.31 133 MET A C 1
ATOM 697 O O . MET A 1 133 ? 5.628 -4.913 60.301 1.00 35.32 133 MET A O 1
ATOM 702 N N . LEU A 1 134 ? 4.198 -3.932 58.862 1.00 41.31 134 LEU A N 1
ATOM 703 C CA . LEU A 1 134 ? 3.372 -3.388 59.938 1.00 31.85 134 LEU A CA 1
ATOM 704 C C . LEU A 1 134 ? 2.676 -4.468 60.750 1.00 32.80 134 LEU A C 1
ATOM 705 O O . LEU A 1 134 ? 2.312 -4.221 61.904 1.00 38.20 134 LEU A O 1
ATOM 710 N N . LYS A 1 135 ? 2.485 -5.652 60.178 1.00 33.90 135 LYS A N 1
ATOM 711 C CA . LYS A 1 135 ? 1.789 -6.741 60.848 1.00 34.92 135 LYS A CA 1
ATOM 712 C C . LYS A 1 135 ? 2.704 -7.564 61.748 1.00 39.72 135 LYS A C 1
ATOM 713 O O . LYS A 1 135 ? 2.245 -8.550 62.335 1.00 38.33 135 LYS A O 1
ATOM 719 N N . SER A 1 136 ? 3.977 -7.187 61.863 1.00 44.68 136 SER A N 1
ATOM 720 C CA . SER A 1 136 ? 4.891 -7.826 62.800 1.00 35.13 136 SER A CA 1
ATOM 721 C C . SER A 1 136 ? 4.450 -7.569 64.237 1.00 34.86 136 SER A C 1
ATOM 722 O O . SER A 1 136 ? 3.812 -6.557 64.540 1.00 34.11 136 SER A O 1
ATOM 725 N N . LYS A 1 137 ? 4.789 -8.498 65.130 1.00 35.55 137 LYS A N 1
ATOM 726 C CA . LYS A 1 137 ? 4.396 -8.340 66.526 1.00 37.43 137 LYS A CA 1
ATOM 727 C C . LYS A 1 137 ? 5.344 -9.125 67.424 1.00 45.35 137 LYS A C 1
ATOM 728 O O . LYS A 1 137 ? 6.207 -9.872 66.958 1.00 36.52 137 LYS A O 1
ATOM 734 N N . ILE A 1 138 ? 5.196 -8.904 68.728 1.00 48.23 138 ILE A N 1
ATOM 735 C CA . ILE A 1 138 ? 5.892 -9.661 69.763 1.00 44.66 138 ILE A CA 1
ATOM 736 C C . ILE A 1 138 ? 4.858 -10.573 70.410 1.00 43.43 138 ILE A C 1
ATOM 737 O O . ILE A 1 138 ? 3.924 -10.089 71.063 1.00 41.57 138 ILE A O 1
ATOM 742 N N . GLU A 1 139 ? 5.007 -11.887 70.232 1.00 38.58 139 GLU A N 1
ATOM 743 C CA . GLU A 1 139 ? 4.009 -12.811 70.757 1.00 40.21 139 GLU A CA 1
ATOM 744 C C . GLU A 1 139 ? 3.948 -12.741 72.277 1.00 39.02 139 GLU A C 1
ATOM 745 O O . GLU A 1 139 ? 4.973 -12.631 72.955 1.00 41.18 139 GLU A O 1
ATOM 751 N N . ASP A 1 140 ? 2.731 -12.802 72.806 1.00 48.31 140 ASP A N 1
ATOM 752 C CA . ASP A 1 140 ? 2.544 -12.932 74.241 1.00 39.51 140 ASP A CA 1
ATOM 753 C C . ASP A 1 140 ? 3.045 -14.294 74.712 1.00 40.47 140 ASP A C 1
ATOM 754 O O . ASP A 1 140 ? 2.984 -15.288 73.984 1.00 41.20 140 ASP A O 1
ATOM 759 N N . ALA A 1 141 ? 3.575 -14.327 75.931 1.00 48.60 141 ALA A N 1
ATOM 760 C CA . ALA A 1 141 ? 4.024 -15.563 76.555 1.00 43.90 141 ALA A CA 1
ATOM 761 C C . ALA A 1 141 ? 3.063 -15.971 77.664 1.00 41.98 141 ALA A C 1
ATOM 762 O O . ALA A 1 141 ? 2.642 -15.137 78.471 1.00 41.57 141 ALA A O 1
ATOM 764 N N . ALA A 1 142 ? 2.720 -17.257 77.699 1.00 46.87 142 ALA A N 1
ATOM 765 C CA . ALA A 1 142 ? 1.894 -17.783 78.778 1.00 52.51 142 ALA A CA 1
ATOM 766 C C . ALA A 1 142 ? 2.654 -17.734 80.098 1.00 55.37 142 ALA A C 1
ATOM 767 O O . ALA A 1 142 ? 3.867 -17.957 80.144 1.00 63.76 142 ALA A O 1
ATOM 769 N N . THR A 1 143 ? 1.932 -17.438 81.175 1.00 51.20 143 THR A N 1
ATOM 770 C CA . THR A 1 143 ? 2.556 -17.331 82.486 1.00 49.57 143 THR A CA 1
ATOM 771 C C . THR A 1 143 ? 3.071 -18.687 82.958 1.00 44.69 143 THR A C 1
ATOM 772 O O . THR A 1 143 ? 2.477 -19.734 82.689 1.00 52.34 143 THR A O 1
ATOM 776 N N . VAL A 1 144 ? 4.197 -18.656 83.671 1.00 44.69 144 VAL A N 1
ATOM 777 C CA . VAL A 1 144 ? 4.828 -19.851 84.212 1.00 57.07 144 VAL A CA 1
ATOM 778 C C . VAL A 1 144 ? 5.183 -19.584 85.667 1.00 57.03 144 VAL A C 1
ATOM 779 O O . VAL A 1 144 ? 5.241 -18.437 86.116 1.00 60.20 144 VAL A O 1
ATOM 783 N N . ALA A 1 145 ? 5.413 -20.665 86.409 1.00 46.56 145 ALA A N 1
ATOM 784 C CA . ALA A 1 145 ? 5.824 -20.531 87.800 1.00 46.84 145 ALA A CA 1
ATOM 785 C C . ALA A 1 145 ? 7.148 -19.783 87.881 1.00 46.45 145 ALA A C 1
ATOM 786 O O . ALA A 1 145 ? 8.045 -19.985 87.057 1.00 55.83 145 ALA A O 1
ATOM 788 N N . ALA A 1 146 ? 7.265 -18.905 88.881 1.00 46.30 146 ALA A N 1
ATOM 789 C CA . ALA A 1 146 ? 8.425 -18.023 88.948 1.00 45.95 146 ALA A CA 1
ATOM 790 C C . ALA A 1 146 ? 9.722 -18.803 89.116 1.00 46.62 146 ALA A C 1
ATOM 791 O O . ALA A 1 146 ? 10.756 -18.410 88.565 1.00 50.05 146 ALA A O 1
ATOM 793 N N . ALA A 1 147 ? 9.686 -19.918 89.852 1.00 53.38 147 ALA A N 1
ATOM 794 C CA . ALA A 1 147 ? 10.881 -20.743 89.998 1.00 48.31 147 ALA A CA 1
ATOM 795 C C . ALA A 1 147 ? 11.305 -21.364 88.675 1.00 55.66 147 ALA A C 1
ATOM 796 O O . ALA A 1 147 ? 12.501 -21.579 88.444 1.00 65.97 147 ALA A O 1
ATOM 798 N N . SER A 1 148 ? 10.347 -21.652 87.797 1.00 50.48 148 SER A N 1
ATOM 799 C CA . SER A 1 148 ? 10.635 -22.252 86.503 1.00 62.72 148 SER A CA 1
ATOM 800 C C . SER A 1 148 ? 10.392 -21.224 85.408 1.00 57.21 148 SER A C 1
ATOM 801 O O . SER A 1 148 ? 9.627 -21.474 84.474 1.00 71.01 148 SER A O 1
ATOM 804 N N . SER A 1 149 ? 11.033 -20.060 85.520 1.00 47.92 149 SER A N 1
ATOM 805 C CA . SER A 1 149 ? 10.904 -18.998 84.524 1.00 45.57 149 SER A CA 1
ATOM 806 C C . SER A 1 149 ? 12.227 -18.378 84.077 1.00 49.99 149 SER A C 1
ATOM 807 O O . SER A 1 149 ? 12.300 -17.902 82.941 1.00 55.43 149 SER A O 1
ATOM 810 N N . THR A 1 150 ? 13.256 -18.322 84.921 1.00 51.30 150 THR A N 1
ATOM 811 C CA . THR A 1 150 ? 14.577 -17.823 84.544 1.00 45.96 150 THR A CA 1
ATOM 812 C C . THR A 1 150 ? 15.532 -18.922 84.075 1.00 56.19 150 THR A C 1
ATOM 813 O O . THR A 1 150 ? 16.673 -18.618 83.706 1.00 47.18 150 THR A O 1
ATOM 817 N N . SER A 1 151 ? 15.095 -20.181 84.069 1.00 84.85 151 SER A N 1
ATOM 818 C CA . SER A 1 151 ? 15.944 -21.289 83.649 1.00 76.07 151 SER A CA 1
ATOM 819 C C . SER A 1 151 ? 15.084 -22.431 83.126 1.00 63.02 151 SER A C 1
ATOM 820 O O . SER A 1 151 ? 13.884 -22.515 83.403 1.00 64.83 151 SER A O 1
ATOM 823 N N . GLY A 1 152 ? 15.729 -23.318 82.370 1.00 60.48 152 GLY A N 1
ATOM 824 C CA . GLY A 1 152 ? 15.059 -24.465 81.796 1.00 50.62 152 GLY A CA 1
ATOM 825 C C . GLY A 1 152 ? 14.332 -24.127 80.509 1.00 50.00 152 GLY A C 1
ATOM 826 O O . GLY A 1 152 ? 14.385 -23.011 79.991 1.00 55.82 152 GLY A O 1
ATOM 827 N N . ALA A 1 153 ? 13.632 -25.133 79.981 1.00 50.64 153 ALA A N 1
ATOM 828 C CA . ALA A 1 153 ? 12.818 -24.936 78.787 1.00 50.22 153 ALA A CA 1
ATOM 829 C C . ALA A 1 153 ? 11.661 -23.976 79.030 1.00 49.01 153 ALA A C 1
ATOM 830 O O . ALA A 1 153 ? 11.131 -23.404 78.072 1.00 57.25 153 ALA A O 1
ATOM 832 N N . THR A 1 154 ? 11.265 -23.787 80.287 1.00 51.97 154 THR A N 1
ATOM 833 C CA . THR A 1 154 ? 10.138 -22.941 80.652 1.00 52.75 154 THR A CA 1
ATOM 834 C C . THR A 1 154 ? 10.523 -21.470 80.802 1.00 52.36 154 THR A C 1
ATOM 835 O O . THR A 1 154 ? 9.779 -20.710 81.434 1.00 56.77 154 THR A O 1
ATOM 839 N N . ILE A 1 155 ? 11.675 -21.060 80.262 1.00 46.88 155 ILE A N 1
ATOM 840 C CA . ILE A 1 155 ? 12.073 -19.661 80.346 1.00 51.82 155 ILE A CA 1
ATOM 841 C C . ILE A 1 155 ? 11.068 -18.789 79.601 1.00 45.79 155 ILE A C 1
ATOM 842 O O . ILE A 1 155 ? 10.504 -19.184 78.573 1.00 55.23 155 ILE A O 1
ATOM 847 N N . VAL A 1 156 ? 10.849 -17.585 80.126 1.00 46.38 156 VAL A N 1
ATOM 848 C CA . VAL A 1 156 ? 9.905 -16.645 79.535 1.00 55.18 156 VAL A CA 1
ATOM 849 C C . VAL A 1 156 ? 10.579 -15.933 78.369 1.00 42.22 156 VAL A C 1
ATOM 850 O O . VAL A 1 156 ? 11.101 -14.822 78.520 1.00 41.58 156 VAL A O 1
ATOM 854 N N . LYS A 1 157 ? 10.581 -16.576 77.205 1.00 42.55 157 LYS A N 1
ATOM 855 C CA . LYS A 1 157 ? 11.223 -16.017 76.025 1.00 42.15 157 LYS A CA 1
ATOM 856 C C . LYS A 1 157 ? 10.392 -14.888 75.426 1.00 41.07 157 LYS A C 1
ATOM 857 O O . LYS A 1 157 ? 9.170 -14.828 75.590 1.00 47.87 157 LYS A O 1
ATOM 863 N N . ILE A 1 158 ? 11.074 -13.978 74.738 1.00 40.46 158 ILE A N 1
ATOM 864 C CA . ILE A 1 158 ? 10.436 -12.956 73.915 1.00 39.49 158 ILE A CA 1
ATOM 865 C C . ILE A 1 158 ? 10.479 -13.449 72.475 1.00 39.77 158 ILE A C 1
ATOM 866 O O . ILE A 1 158 ? 11.557 -13.569 71.885 1.00 40.07 158 ILE A O 1
ATOM 871 N N . LYS A 1 159 ? 9.313 -13.735 71.899 1.00 39.80 159 LYS A N 1
ATOM 872 C CA . LYS A 1 159 ? 9.261 -14.363 70.587 1.00 40.32 159 LYS A CA 1
ATOM 873 C C . LYS A 1 159 ? 8.815 -13.367 69.525 1.00 39.46 159 LYS A C 1
ATOM 874 O O . LYS A 1 159 ? 7.680 -12.869 69.579 1.00 40.04 159 LYS A O 1
ATOM 880 N N . PRO A 1 160 ? 9.676 -13.029 68.567 1.00 46.69 160 PRO A N 1
ATOM 881 C CA . PRO A 1 160 ? 9.229 -12.259 67.399 1.00 47.88 160 PRO A CA 1
ATOM 882 C C . PRO A 1 160 ? 8.240 -13.041 66.550 1.00 39.33 160 PRO A C 1
ATOM 883 O O . PRO A 1 160 ? 8.303 -14.270 66.458 1.00 41.02 160 PRO A O 1
ATOM 887 N N . LYS A 1 161 ? 7.325 -12.314 65.909 1.00 38.70 161 LYS A N 1
ATOM 888 C CA . LYS A 1 161 ? 6.361 -12.914 64.994 1.00 39.37 161 LYS A CA 1
ATOM 889 C C . LYS A 1 161 ? 6.271 -12.064 63.737 1.00 50.20 161 LYS A C 1
ATOM 890 O O . LYS A 1 161 ? 5.868 -10.897 63.800 1.00 49.39 161 LYS A O 1
ATOM 896 N N . LEU A 1 162 ? 6.659 -12.651 62.607 1.00 49.68 162 LEU A N 1
ATOM 897 C CA . LEU A 1 162 ? 6.470 -12.056 61.293 1.00 46.98 162 LEU A CA 1
ATOM 898 C C . LEU A 1 162 ? 5.216 -12.633 60.650 1.00 40.72 162 LEU A C 1
ATOM 899 O O . LEU A 1 162 ? 4.935 -13.830 60.774 1.00 40.59 162 LEU A O 1
ATOM 904 N N . GLN A 1 163 ? 4.469 -11.782 59.953 1.00 41.23 163 GLN A N 1
ATOM 905 C CA . GLN A 1 163 ? 3.185 -12.154 59.361 1.00 51.71 163 GLN A CA 1
ATOM 906 C C . GLN A 1 163 ? 3.176 -11.753 57.893 1.00 56.50 163 GLN A C 1
ATOM 907 O O . GLN A 1 163 ? 2.606 -10.721 57.519 1.00 58.41 163 GLN A O 1
ATOM 913 N N . PRO A 1 164 ? 3.815 -12.544 57.033 1.00 49.28 164 PRO A N 1
ATOM 914 C CA . PRO A 1 164 ? 3.765 -12.265 55.595 1.00 44.18 164 PRO A CA 1
ATOM 915 C C . PRO A 1 164 ? 2.355 -12.412 55.045 1.00 42.17 164 PRO A C 1
ATOM 916 O O . PRO A 1 164 ? 1.529 -13.161 55.571 1.00 48.32 164 PRO A O 1
ATOM 920 N N . ALA A 1 165 ? 2.083 -11.655 53.984 1.00 46.02 165 ALA A N 1
ATOM 921 C CA . ALA A 1 165 ? 0.765 -11.664 53.366 1.00 62.94 165 ALA A CA 1
ATOM 922 C C . ALA A 1 165 ? 0.422 -13.058 52.851 1.00 58.80 165 ALA A C 1
ATOM 923 O O . ALA A 1 165 ? 1.300 -13.847 52.491 1.00 55.52 165 ALA A O 1
ATOM 925 N N . THR A 1 166 ? -0.881 -13.355 52.831 1.00 46.38 166 THR A N 1
ATOM 926 C CA . THR A 1 166 ? -1.344 -14.712 52.551 1.00 46.70 166 THR A CA 1
ATOM 927 C C . THR A 1 166 ? -0.888 -15.203 51.183 1.00 57.17 166 THR A C 1
ATOM 928 O O . THR A 1 166 ? -0.713 -16.411 50.987 1.00 46.06 166 THR A O 1
ATOM 932 N N . LYS A 1 167 ? -0.687 -14.294 50.229 1.00 68.46 167 LYS A N 1
ATOM 933 C CA . LYS A 1 167 ? -0.187 -14.677 48.914 1.00 47.41 167 LYS A CA 1
ATOM 934 C C . LYS A 1 167 ? 0.629 -13.554 48.288 1.00 47.28 167 LYS A C 1
ATOM 935 O O . LYS A 1 167 ? 1.833 -13.433 48.538 1.00 56.13 167 LYS A O 1
ATOM 941 N N . ARG A 1 168 ? -0.021 -12.730 47.470 1.00 57.20 168 ARG A N 1
ATOM 942 C CA . ARG A 1 168 ? 0.643 -11.634 46.773 1.00 62.43 168 ARG A CA 1
ATOM 943 C C . ARG A 1 168 ? 0.523 -10.374 47.623 1.00 61.27 168 ARG A C 1
ATOM 944 O O . ARG A 1 168 ? -0.578 -9.846 47.811 1.00 61.22 168 ARG A O 1
ATOM 952 N N . ALA A 1 169 ? 1.655 -9.893 48.131 1.00 52.56 169 ALA A N 1
ATOM 953 C CA . ALA A 1 169 ? 1.659 -8.718 48.989 1.00 47.11 169 ALA A CA 1
ATOM 954 C C . ALA A 1 169 ? 1.207 -7.483 48.219 1.00 48.74 169 ALA A C 1
ATOM 955 O O . ALA A 1 169 ? 1.473 -7.336 47.023 1.00 78.34 169 ALA A O 1
ATOM 957 N N . CYS A 1 170 ? 0.513 -6.588 48.927 1.00 49.29 170 CYS A N 1
ATOM 958 C CA . CYS A 1 170 ? 0.000 -5.342 48.353 1.00 65.45 170 CYS A CA 1
ATOM 959 C C . CYS A 1 170 ? -0.920 -5.597 47.161 1.00 88.68 170 CYS A C 1
ATOM 960 O O . CYS A 1 170 ? -0.858 -4.901 46.146 1.00 83.36 170 CYS A O 1
ATOM 963 N N . HIS A 1 171 ? -1.789 -6.592 47.290 1.00 80.11 171 HIS A N 1
ATOM 964 C CA . HIS A 1 171 ? -2.756 -6.897 46.243 1.00 71.61 171 HIS A CA 1
ATOM 965 C C . HIS A 1 171 ? -4.168 -6.980 46.817 1.00 85.14 171 HIS A C 1
ATOM 966 O O . HIS A 1 171 ? -4.560 -6.159 47.648 1.00 83.76 171 HIS A O 1
ATOM 973 N N . THR A 1 192 ? -1.022 16.467 46.925 1.00 63.20 192 THR A N 1
ATOM 974 C CA . THR A 1 192 ? -0.610 16.139 48.285 1.00 65.33 192 THR A CA 1
ATOM 975 C C . THR A 1 192 ? -0.440 14.632 48.455 1.00 68.01 192 THR A C 1
ATOM 976 O O . THR A 1 192 ? -1.312 13.952 48.995 1.00 60.45 192 THR A O 1
ATOM 980 N N . LEU A 1 193 ? 0.691 14.118 47.981 1.00 58.64 193 LEU A N 1
ATOM 981 C CA . LEU A 1 193 ? 0.960 12.689 48.042 1.00 51.75 193 LEU A CA 1
ATOM 982 C C . LEU A 1 193 ? 1.228 12.248 49.480 1.00 43.48 193 LEU A C 1
ATOM 983 O O . LEU A 1 193 ? 1.819 12.979 50.282 1.00 55.06 193 LEU A O 1
ATOM 988 N N . THR A 1 194 ? 0.783 11.034 49.800 1.00 43.78 194 THR A N 1
ATOM 989 C CA . THR A 1 194 ? 0.921 10.455 51.130 1.00 45.47 194 THR A CA 1
ATOM 990 C C . THR A 1 194 ? 1.790 9.206 51.055 1.00 34.60 194 THR A C 1
ATOM 991 O O . THR A 1 194 ? 1.602 8.366 50.168 1.00 56.81 194 THR A O 1
ATOM 995 N N . LEU A 1 195 ? 2.736 9.088 51.986 1.00 29.59 195 LEU A N 1
ATOM 996 C CA . LEU A 1 195 ? 3.610 7.931 52.115 1.00 31.85 195 LEU A CA 1
ATOM 997 C C . LEU A 1 195 ? 3.640 7.500 53.577 1.00 39.41 195 LEU A C 1
ATOM 998 O O . LEU A 1 195 ? 3.054 8.147 54.449 1.00 43.00 195 LEU A O 1
ATOM 1003 N N . PHE A 1 196 ? 4.335 6.400 53.856 1.00 28.36 196 PHE A N 1
ATOM 1004 C CA . PHE A 1 196 ? 4.314 5.825 55.191 1.00 28.77 196 PHE A CA 1
ATOM 1005 C C . PHE A 1 196 ? 5.701 5.331 55.573 1.00 27.66 196 PHE A C 1
ATOM 1006 O O . PHE A 1 196 ? 6.597 5.186 54.737 1.00 26.70 196 PHE A O 1
ATOM 1014 N N . SER A 1 197 ? 5.860 5.076 56.870 1.00 35.73 197 SER A N 1
ATOM 1015 C CA . SER A 1 197 ? 7.147 4.738 57.454 1.00 27.19 197 SER A CA 1
ATOM 1016 C C . SER A 1 197 ? 6.919 3.852 58.672 1.00 30.02 197 SER A C 1
ATOM 1017 O O . SER A 1 197 ? 5.812 3.778 59.214 1.00 28.83 197 SER A O 1
ATOM 1020 N N . LEU A 1 198 ? 7.982 3.174 59.091 1.00 27.23 198 LEU A N 1
ATOM 1021 C CA . LEU A 1 198 ? 7.938 2.245 60.214 1.00 27.69 198 LEU A CA 1
ATOM 1022 C C . LEU A 1 198 ? 8.491 2.929 61.460 1.00 27.89 198 LEU A C 1
ATOM 1023 O O . LEU A 1 198 ? 9.656 3.338 61.474 1.00 27.71 198 LEU A O 1
ATOM 1028 N N . LYS A 1 199 ? 7.672 3.041 62.504 1.00 28.88 199 LYS A N 1
ATOM 1029 C CA . LYS A 1 199 ? 8.113 3.576 63.784 1.00 29.33 199 LYS A CA 1
ATOM 1030 C C . LYS A 1 199 ? 8.145 2.467 64.829 1.00 33.82 199 LYS A C 1
ATOM 1031 O O . LYS A 1 199 ? 7.371 1.512 64.760 1.00 35.50 199 LYS A O 1
ATOM 1037 N N . ALA A 1 200 ? 9.047 2.595 65.798 1.00 29.90 200 ALA A N 1
ATOM 1038 C CA . ALA A 1 200 ? 9.074 1.662 66.916 1.00 30.28 200 ALA A CA 1
ATOM 1039 C C . ALA A 1 200 ? 7.969 2.015 67.905 1.00 38.42 200 ALA A C 1
ATOM 1040 O O . ALA A 1 200 ? 7.859 3.167 68.337 1.00 49.05 200 ALA A O 1
ATOM 1042 N N . GLU A 1 201 ? 7.146 1.028 68.255 1.00 32.11 201 GLU A N 1
ATOM 1043 C CA . GLU A 1 201 ? 6.069 1.264 69.208 1.00 42.15 201 GLU A CA 1
ATOM 1044 C C . GLU A 1 201 ? 6.630 1.512 70.603 1.00 46.59 201 GLU A C 1
ATOM 1045 O O . GLU A 1 201 ? 7.578 0.853 71.037 1.00 47.74 201 GLU A O 1
ATOM 1051 N N . THR A 1 202 ? 6.042 2.474 71.304 1.00 39.06 202 THR A N 1
ATOM 1052 C CA . THR A 1 202 ? 6.422 2.721 72.690 1.00 42.66 202 THR A CA 1
ATOM 1053 C C . THR A 1 202 ? 5.798 1.667 73.600 1.00 41.85 202 THR A C 1
ATOM 1054 O O . THR A 1 202 ? 4.594 1.409 73.505 1.00 50.63 202 THR A O 1
ATOM 1058 N N . PRO A 1 203 ? 6.575 1.041 74.479 1.00 38.89 203 PRO A N 1
ATOM 1059 C CA . PRO A 1 203 ? 6.005 0.076 75.425 1.00 37.86 203 PRO A CA 1
ATOM 1060 C C . PRO A 1 203 ? 5.119 0.746 76.466 1.00 43.26 203 PRO A C 1
ATOM 1061 O O . PRO A 1 203 ? 5.219 1.945 76.738 1.00 45.98 203 PRO A O 1
ATOM 1065 N N . GLY A 1 204 ? 4.232 -0.059 77.046 1.00 46.49 204 GLY A N 1
ATOM 1066 C CA . GLY A 1 204 ? 3.280 0.441 78.016 1.00 44.77 204 GLY A CA 1
ATOM 1067 C C . GLY A 1 204 ? 3.921 0.816 79.343 1.00 53.98 204 GLY A C 1
ATOM 1068 O O . GLY A 1 204 ? 5.090 0.538 79.616 1.00 47.98 204 GLY A O 1
ATOM 1069 N N . THR A 1 205 ? 3.126 1.493 80.178 1.00 65.39 205 THR A N 1
ATOM 1070 C CA . THR A 1 205 ? 3.612 2.095 81.416 1.00 61.83 205 THR A CA 1
ATOM 1071 C C . THR A 1 205 ? 2.977 1.521 82.682 1.00 62.84 205 THR A C 1
ATOM 1072 O O . THR A 1 205 ? 3.151 2.105 83.759 1.00 61.13 205 THR A O 1
ATOM 1076 N N . THR A 1 206 ? 2.255 0.407 82.597 1.00 73.00 206 THR A N 1
ATOM 1077 C CA . THR A 1 206 ? 1.644 -0.195 83.782 1.00 71.05 206 THR A CA 1
ATOM 1078 C C . THR A 1 206 ? 1.521 -1.702 83.561 1.00 62.68 206 THR A C 1
ATOM 1079 O O . THR A 1 206 ? 2.128 -2.263 82.644 1.00 67.45 206 THR A O 1
ATOM 1083 N N . THR A 1 207 ? 0.741 -2.363 84.421 1.00 64.78 207 THR A N 1
ATOM 1084 C CA . THR A 1 207 ? 0.584 -3.813 84.376 1.00 75.65 207 THR A CA 1
ATOM 1085 C C . THR A 1 207 ? -0.045 -4.269 83.064 1.00 76.76 207 THR A C 1
ATOM 1086 O O . THR A 1 207 ? 0.651 -4.790 82.186 1.00 66.46 207 THR A O 1
ATOM 1090 N N . ASP A 1 208 ? -1.357 -4.078 82.917 1.00 50.14 208 ASP A N 1
ATOM 1091 C CA . ASP A 1 208 ? -2.074 -4.538 81.726 1.00 62.85 208 ASP A CA 1
ATOM 1092 C C . ASP A 1 208 ? -1.900 -3.505 80.617 1.00 66.42 208 ASP A C 1
ATOM 1093 O O . ASP A 1 208 ? -2.750 -2.644 80.378 1.00 51.73 208 ASP A O 1
ATOM 1098 N N . GLN A 1 209 ? -0.765 -3.609 79.931 1.00 48.78 209 GLN A N 1
ATOM 1099 C CA . GLN A 1 209 ? -0.408 -2.702 78.850 1.00 49.47 209 GLN A CA 1
ATOM 1100 C C . GLN A 1 209 ? 0.592 -3.424 77.957 1.00 43.77 209 GLN A C 1
ATOM 1101 O O . GLN A 1 209 ? 1.263 -4.365 78.389 1.00 45.22 209 GLN A O 1
ATOM 1107 N N . LYS A 1 210 ? 0.671 -2.986 76.702 1.00 42.83 210 LYS A N 1
ATOM 1108 C CA . LYS A 1 210 ? 1.433 -3.731 75.706 1.00 42.33 210 LYS A CA 1
ATOM 1109 C C . LYS A 1 210 ? 2.923 -3.729 76.032 1.00 45.28 210 LYS A C 1
ATOM 1110 O O . LYS A 1 210 ? 3.460 -2.769 76.593 1.00 42.09 210 LYS A O 1
ATOM 1116 N N . LEU A 1 211 ? 3.587 -4.830 75.672 1.00 44.97 211 LEU A N 1
ATOM 1117 C CA . LEU A 1 211 ? 5.040 -4.973 75.778 1.00 37.63 211 LEU A CA 1
ATOM 1118 C C . LEU A 1 211 ? 5.523 -4.745 77.212 1.00 41.24 211 LEU A C 1
ATOM 1119 O O . LEU A 1 211 ? 6.368 -3.889 77.487 1.00 41.72 211 LEU A O 1
ATOM 1124 N N . THR A 1 212 ? 4.972 -5.536 78.131 1.00 47.70 212 THR A N 1
ATOM 1125 C CA . THR A 1 212 ? 5.303 -5.425 79.545 1.00 40.12 212 THR A CA 1
ATOM 1126 C C . THR A 1 212 ? 5.460 -6.815 80.145 1.00 40.23 212 THR A C 1
ATOM 1127 O O . THR A 1 212 ? 5.095 -7.830 79.542 1.00 44.33 212 THR A O 1
ATOM 1131 N N . LEU A 1 213 ? 6.023 -6.848 81.350 1.00 40.78 213 LEU A N 1
ATOM 1132 C CA . LEU A 1 213 ? 6.175 -8.084 82.114 1.00 41.09 213 LEU A CA 1
ATOM 1133 C C . LEU A 1 213 ? 4.865 -8.364 82.835 1.00 42.55 213 LEU A C 1
ATOM 1134 O O . LEU A 1 213 ? 4.589 -7.799 83.895 1.00 55.74 213 LEU A O 1
ATOM 1139 N N . CYS A 1 214 ? 4.042 -9.227 82.250 1.00 42.62 214 CYS A N 1
ATOM 1140 C CA . CYS A 1 214 ? 2.759 -9.559 82.846 1.00 44.15 214 CYS A CA 1
ATOM 1141 C C . CYS A 1 214 ? 2.951 -10.417 84.093 1.00 46.38 214 CYS A C 1
ATOM 1142 O O . CYS A 1 214 ? 3.847 -11.263 84.163 1.00 44.86 214 CYS A O 1
ATOM 1145 N N . GLY A 1 215 ? 2.089 -10.205 85.071 1.00 59.96 215 GLY A N 1
ATOM 1146 C CA . GLY A 1 215 ? 2.127 -10.980 86.301 1.00 53.39 215 GLY A CA 1
ATOM 1147 C C . GLY A 1 215 ? 0.765 -11.547 86.634 1.00 55.94 215 GLY A C 1
ATOM 1148 O O . GLY A 1 215 ? -0.259 -10.902 86.414 1.00 53.77 215 GLY A O 1
ATOM 1149 N N . HIS A 1 216 ? 0.767 -12.762 87.178 1.00 64.40 216 HIS A N 1
ATOM 1150 C CA . HIS A 1 216 ? -0.464 -13.449 87.538 1.00 59.50 216 HIS A CA 1
ATOM 1151 C C . HIS A 1 216 ? -0.254 -14.247 88.814 1.00 59.38 216 HIS A C 1
ATOM 1152 O O . HIS A 1 216 ? 0.857 -14.699 89.112 1.00 63.98 216 HIS A O 1
ATOM 1159 N N . GLY A 1 217 ? -1.341 -14.414 89.566 1.00 53.37 217 GLY A N 1
ATOM 1160 C CA . GLY A 1 217 ? -1.323 -15.272 90.732 1.00 64.77 217 GLY A CA 1
ATOM 1161 C C . GLY A 1 217 ? -1.477 -16.742 90.430 1.00 57.95 217 GLY A C 1
ATOM 1162 O O . GLY A 1 217 ? -1.318 -17.570 91.332 1.00 54.64 217 GLY A O 1
ATOM 1163 N N . SER A 1 218 ? -1.782 -17.085 89.183 1.00 53.52 218 SER A N 1
ATOM 1164 C CA . SER A 1 218 ? -1.853 -18.466 88.741 1.00 53.41 218 SER A CA 1
ATOM 1165 C C . SER A 1 218 ? -1.070 -18.625 87.448 1.00 60.31 218 SER A C 1
ATOM 1166 O O . SER A 1 218 ? -0.983 -17.685 86.649 1.00 60.11 218 SER A O 1
ATOM 1169 N N . PRO A 1 219 ? -0.488 -19.796 87.217 1.00 51.08 219 PRO A N 1
ATOM 1170 C CA . PRO A 1 219 ? 0.253 -20.028 85.975 1.00 49.63 219 PRO A CA 1
ATOM 1171 C C . PRO A 1 219 ? -0.676 -20.367 84.817 1.00 54.26 219 PRO A C 1
ATOM 1172 O O . PRO A 1 219 ? -1.891 -20.510 84.968 1.00 51.68 219 PRO A O 1
ATOM 1176 N N . SER A 1 220 ? -0.063 -20.485 83.639 1.00 48.94 220 SER A N 1
ATOM 1177 C CA . SER A 1 220 ? -0.742 -20.903 82.414 1.00 49.33 220 SER A CA 1
ATOM 1178 C C . SER A 1 220 ? -1.894 -19.972 82.050 1.00 50.29 220 SER A C 1
ATOM 1179 O O . SER A 1 220 ? -2.904 -20.407 81.494 1.00 77.73 220 SER A O 1
ATOM 1182 N N . GLN A 1 221 ? -1.758 -18.686 82.359 1.00 49.65 221 GLN A N 1
ATOM 1183 C CA . GLN A 1 221 ? -2.756 -17.692 81.991 1.00 50.44 221 GLN A CA 1
ATOM 1184 C C . GLN A 1 221 ? -2.272 -16.888 80.791 1.00 50.84 221 GLN A C 1
ATOM 1185 O O . GLN A 1 221 ? -1.109 -16.478 80.731 1.00 47.44 221 GLN A O 1
ATOM 1191 N N . ASP A 1 222 ? -3.178 -16.662 79.842 1.00 74.03 222 ASP A N 1
ATOM 1192 C CA . ASP A 1 222 ? -2.836 -15.986 78.597 1.00 60.86 222 ASP A CA 1
ATOM 1193 C C . ASP A 1 222 ? -2.998 -14.481 78.757 1.00 62.50 222 ASP A C 1
ATOM 1194 O O . ASP A 1 222 ? -4.090 -14.022 79.119 1.00 77.70 222 ASP A O 1
ATOM 1199 N N . PRO A 1 223 ? -1.953 -13.686 78.521 1.00 56.29 223 PRO A N 1
ATOM 1200 C CA . PRO A 1 223 ? -2.120 -12.223 78.547 1.00 49.93 223 PRO A CA 1
ATOM 1201 C C . PRO A 1 223 ? -3.147 -11.712 77.552 1.00 60.30 223 PRO A C 1
ATOM 1202 O O . PRO A 1 223 ? -3.791 -10.688 77.813 1.00 66.20 223 PRO A O 1
ATOM 1206 N N . ALA A 1 224 ? -3.305 -12.386 76.408 1.00 56.25 224 ALA A N 1
ATOM 1207 C CA . ALA A 1 224 ? -4.210 -11.900 75.370 1.00 48.05 224 ALA A CA 1
ATOM 1208 C C . ALA A 1 224 ? -5.654 -11.841 75.851 1.00 58.03 224 ALA A C 1
ATOM 1209 O O . ALA A 1 224 ? -6.440 -11.026 75.353 1.00 54.20 224 ALA A O 1
ATOM 1211 N N . THR A 1 225 ? -6.025 -12.689 76.810 1.00 56.59 225 THR A N 1
ATOM 1212 C CA . THR A 1 225 ? -7.373 -12.695 77.369 1.00 54.13 225 THR A CA 1
ATOM 1213 C C . THR A 1 225 ? -7.362 -12.196 78.810 1.00 62.29 225 THR A C 1
ATOM 1214 O O . THR A 1 225 ? -7.908 -11.128 79.095 1.00 55.83 225 THR A O 1
ATOM 1218 N N . ALA A 1 226 ? -6.758 -12.943 79.732 1.00 69.01 226 ALA A N 1
ATOM 1219 C CA . ALA A 1 226 ? -6.711 -12.525 81.127 1.00 62.10 226 ALA A CA 1
ATOM 1220 C C . ALA A 1 226 ? -5.851 -11.277 81.297 1.00 74.34 226 ALA A C 1
ATOM 1221 O O . ALA A 1 226 ? -4.787 -11.145 80.686 1.00 85.79 226 ALA A O 1
ATOM 1223 N N . SER A 1 227 ? -6.323 -10.358 82.135 1.00 79.74 227 SER A N 1
ATOM 1224 C CA . SER A 1 227 ? -5.586 -9.139 82.437 1.00 68.46 227 SER A CA 1
ATOM 1225 C C . SER A 1 227 ? -4.451 -9.411 83.420 1.00 54.91 227 SER A C 1
ATOM 1226 O O . SER A 1 227 ? -4.511 -10.337 84.235 1.00 85.23 227 SER A O 1
ATOM 1229 N N . CYS A 1 228 ? -3.408 -8.590 83.331 1.00 69.80 228 CYS A N 1
ATOM 1230 C CA . CYS A 1 228 ? -2.251 -8.676 84.210 1.00 89.88 228 CYS A CA 1
ATOM 1231 C C . CYS A 1 228 ? -2.555 -8.086 85.588 1.00 76.27 228 CYS A C 1
ATOM 1232 O O . CYS A 1 228 ? -3.457 -7.260 85.759 1.00 61.94 228 CYS A O 1
ATOM 1235 N N . GLN A 1 229 ? -1.781 -8.527 86.579 1.00 61.75 229 GLN A N 1
ATOM 1236 C CA . GLN A 1 229 ? -1.949 -8.094 87.959 1.00 59.97 229 GLN A CA 1
ATOM 1237 C C . GLN A 1 229 ? -0.577 -7.913 88.598 1.00 65.53 229 GLN A C 1
ATOM 1238 O O . GLN A 1 229 ? 0.433 -8.423 88.106 1.00 73.29 229 GLN A O 1
ATOM 1244 N N . ASN A 1 230 ? -0.553 -7.168 89.706 1.00 62.31 230 ASN A N 1
ATOM 1245 C CA . ASN A 1 230 ? 0.677 -6.874 90.445 1.00 62.25 230 ASN A CA 1
ATOM 1246 C C . ASN A 1 230 ? 1.078 -8.089 91.283 1.00 54.04 230 ASN A C 1
ATOM 1247 O O . ASN A 1 230 ? 0.951 -8.119 92.509 1.00 78.65 230 ASN A O 1
ATOM 1252 N N . SER A 1 231 ? 1.592 -9.105 90.594 1.00 52.37 231 SER A N 1
ATOM 1253 C CA . SER A 1 231 ? 1.987 -10.342 91.250 1.00 52.23 231 SER A CA 1
ATOM 1254 C C . SER A 1 231 ? 3.250 -10.891 90.610 1.00 60.14 231 SER A C 1
ATOM 1255 O O . SER A 1 231 ? 3.428 -10.812 89.391 1.00 67.91 231 SER A O 1
ATOM 1258 N N . GLN A 1 232 ? 4.126 -11.444 91.446 1.00 50.24 232 GLN A N 1
ATOM 1259 C CA . GLN A 1 232 ? 5.339 -12.110 90.995 1.00 49.77 232 GLN A CA 1
ATOM 1260 C C . GLN A 1 232 ? 5.264 -13.622 91.153 1.00 53.30 232 GLN A C 1
ATOM 1261 O O . GLN A 1 232 ? 6.262 -14.311 90.919 1.00 56.94 232 GLN A O 1
ATOM 1267 N N . ALA A 1 233 ? 4.110 -14.152 91.570 1.00 49.82 233 ALA A N 1
ATOM 1268 C CA . ALA A 1 233 ? 3.976 -15.596 91.727 1.00 56.08 233 ALA A CA 1
ATOM 1269 C C . ALA A 1 233 ? 4.097 -16.315 90.390 1.00 48.65 233 ALA A C 1
ATOM 1270 O O . ALA A 1 233 ? 4.642 -17.422 90.320 1.00 48.22 233 ALA A O 1
ATOM 1272 N N . ASN A 1 234 ? 3.608 -15.698 89.316 1.00 48.15 234 ASN A N 1
ATOM 1273 C CA . ASN A 1 234 ? 3.737 -16.275 87.985 1.00 47.05 234 ASN A CA 1
ATOM 1274 C C . ASN A 1 234 ? 4.009 -15.167 86.984 1.00 46.21 234 ASN A C 1
ATOM 1275 O O . ASN A 1 234 ? 3.337 -14.131 86.999 1.00 49.72 234 ASN A O 1
ATOM 1280 N N . LEU A 1 235 ? 4.982 -15.398 86.111 1.00 46.87 235 LEU A N 1
ATOM 1281 C CA . LEU A 1 235 ? 5.503 -14.373 85.222 1.00 49.38 235 LEU A CA 1
ATOM 1282 C C . LEU A 1 235 ? 5.195 -14.724 83.772 1.00 44.34 235 LEU A C 1
ATOM 1283 O O . LEU A 1 235 ? 5.259 -15.893 83.380 1.00 47.89 235 LEU A O 1
ATOM 1288 N N . GLY A 1 236 ? 4.885 -13.703 82.977 1.00 42.47 236 GLY A N 1
ATOM 1289 C CA . GLY A 1 236 ? 4.616 -13.874 81.563 1.00 41.81 236 GLY A CA 1
ATOM 1290 C C . GLY A 1 236 ? 4.923 -12.594 80.817 1.00 40.96 236 GLY A C 1
ATOM 1291 O O . GLY A 1 236 ? 5.388 -11.624 81.418 1.00 49.11 236 GLY A O 1
ATOM 1292 N N . ILE A 1 237 ? 4.649 -12.556 79.517 1.00 40.39 237 ILE A N 1
ATOM 1293 C CA . ILE A 1 237 ? 5.014 -11.413 78.689 1.00 39.49 237 ILE A CA 1
ATOM 1294 C C . ILE A 1 237 ? 3.779 -10.960 77.926 1.00 39.97 237 ILE A C 1
ATOM 1295 O O . ILE A 1 237 ? 3.217 -11.730 77.138 1.00 40.13 237 ILE A O 1
ATOM 1300 N N . LYS A 1 238 ? 3.348 -9.721 78.162 1.00 40.39 238 LYS A N 1
ATOM 1301 C CA . LYS A 1 238 ? 2.273 -9.121 77.380 1.00 40.89 238 LYS A CA 1
ATOM 1302 C C . LYS A 1 238 ? 2.907 -8.397 76.201 1.00 39.57 238 LYS A C 1
ATOM 1303 O O . LYS A 1 238 ? 3.528 -7.342 76.370 1.00 54.81 238 LYS A O 1
ATOM 1309 N N . GLY A 1 239 ? 2.758 -8.963 75.008 1.00 39.08 239 GLY A N 1
ATOM 1310 C CA . GLY A 1 239 ? 3.373 -8.423 73.817 1.00 37.85 239 GLY A CA 1
ATOM 1311 C C . GLY A 1 239 ? 2.531 -7.344 73.170 1.00 42.60 239 GLY A C 1
ATOM 1312 O O . GLY A 1 239 ? 1.576 -6.820 73.745 1.00 43.36 239 GLY A O 1
ATOM 1313 N N . GLY A 1 240 ? 2.913 -7.004 71.948 1.00 41.68 240 GLY A N 1
ATOM 1314 C CA . GLY A 1 240 ? 2.195 -6.003 71.185 1.00 41.45 240 GLY A CA 1
ATOM 1315 C C . GLY A 1 240 ? 2.842 -5.853 69.829 1.00 36.17 240 GLY A C 1
ATOM 1316 O O . GLY A 1 240 ? 3.808 -6.546 69.496 1.00 35.23 240 GLY A O 1
ATOM 1317 N N . SER A 1 241 ? 2.283 -4.942 69.038 1.00 36.29 241 SER A N 1
ATOM 1318 C CA . SER A 1 241 ? 2.856 -4.669 67.727 1.00 42.71 241 SER A CA 1
ATOM 1319 C C . SER A 1 241 ? 4.266 -4.110 67.882 1.00 57.03 241 SER A C 1
ATOM 1320 O O . SER A 1 241 ? 4.509 -3.212 68.692 1.00 47.34 241 SER A O 1
ATOM 1323 N N . PHE A 1 242 ? 5.199 -4.655 67.100 1.00 50.35 242 PHE A N 1
ATOM 1324 C CA . PHE A 1 242 ? 6.582 -4.205 67.160 1.00 31.78 242 PHE A CA 1
ATOM 1325 C C . PHE A 1 242 ? 6.810 -2.910 66.393 1.00 45.30 242 PHE A C 1
ATOM 1326 O O . PHE A 1 242 ? 7.755 -2.177 66.707 1.00 48.46 242 PHE A O 1
ATOM 1334 N N . ILE A 1 243 ? 5.956 -2.601 65.419 1.00 39.51 243 ILE A N 1
ATOM 1335 C CA . ILE A 1 243 ? 6.124 -1.440 64.554 1.00 35.50 243 ILE A CA 1
ATOM 1336 C C . ILE A 1 243 ? 4.761 -0.805 64.315 1.00 36.03 243 ILE A C 1
ATOM 1337 O O . ILE A 1 243 ? 3.765 -1.503 64.099 1.00 49.25 243 ILE A O 1
ATOM 1342 N N . VAL A 1 244 ? 4.722 0.524 64.349 1.00 37.79 244 VAL A N 1
ATOM 1343 C CA . VAL A 1 244 ? 3.515 1.288 64.078 1.00 39.00 244 VAL A CA 1
ATOM 1344 C C . VAL A 1 244 ? 3.698 2.081 62.788 1.00 38.65 244 VAL A C 1
ATOM 1345 O O . VAL A 1 244 ? 4.817 2.369 62.345 1.00 45.43 244 VAL A O 1
ATOM 1349 N N . LYS A 1 245 ? 2.565 2.433 62.185 1.00 43.42 245 LYS A N 1
ATOM 1350 C CA . LYS A 1 245 ? 2.516 3.103 60.891 1.00 39.03 245 LYS A CA 1
ATOM 1351 C C . LYS A 1 245 ? 2.616 4.613 61.075 1.00 41.57 245 LYS A C 1
ATOM 1352 O O . LYS A 1 245 ? 1.726 5.229 61.671 1.00 44.13 245 LYS A O 1
ATOM 1358 N N . HIS A 1 246 ? 3.685 5.210 60.555 1.00 41.37 246 HIS A N 1
ATOM 1359 C CA . HIS A 1 246 ? 3.868 6.65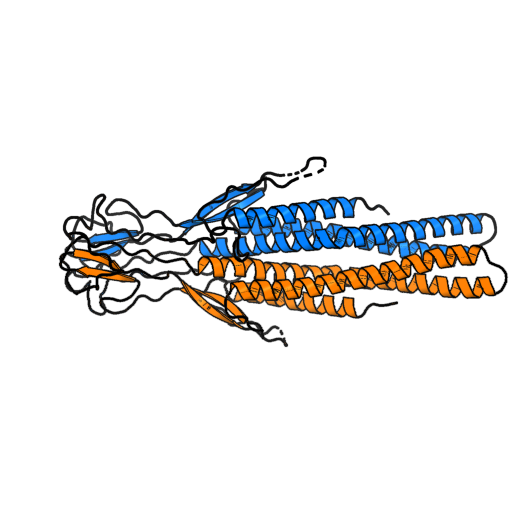4 60.578 1.00 44.02 246 HIS A CA 1
ATOM 1360 C C . HIS A 1 246 ? 3.481 7.247 59.229 1.00 49.61 246 HIS A C 1
ATOM 1361 O O . HIS A 1 246 ? 3.967 6.799 58.187 1.00 44.27 246 HIS A O 1
ATOM 1368 N N . GLN A 1 247 ? 2.602 8.244 59.252 1.00 55.34 247 GLN A N 1
ATOM 1369 C CA . GLN A 1 247 ? 2.222 8.953 58.039 1.00 47.01 247 GLN A CA 1
ATOM 1370 C C . GLN A 1 247 ? 3.277 9.982 57.651 1.00 54.58 247 GLN A C 1
ATOM 1371 O O . GLN A 1 247 ? 4.015 10.498 58.495 1.00 63.27 247 GLN A O 1
ATOM 1377 N N . MET A 1 248 ? 3.334 10.285 56.355 1.00 47.21 248 MET A N 1
ATOM 1378 C CA . MET A 1 248 ? 4.187 11.342 55.835 1.00 51.70 248 MET A CA 1
ATOM 1379 C C . MET A 1 248 ? 3.480 11.987 54.654 1.00 49.23 248 MET A C 1
ATOM 1380 O O . MET A 1 248 ? 2.880 11.292 53.831 1.00 47.57 248 MET A O 1
ATOM 1385 N N . GLN A 1 249 ? 3.555 13.311 54.572 1.00 54.10 249 GLN A N 1
ATOM 1386 C CA . GLN A 1 249 ? 2.933 14.058 53.490 1.00 60.27 249 GLN A CA 1
ATOM 1387 C C . GLN A 1 249 ? 4.000 14.773 52.674 1.00 60.31 249 GLN A C 1
ATOM 1388 O O . GLN A 1 249 ? 5.028 15.202 53.208 1.00 60.38 249 GLN A O 1
ATOM 1394 N N . THR A 1 250 ? 3.747 14.902 51.363 1.00 53.90 250 THR A N 1
ATOM 1395 C CA . THR A 1 250 ? 4.654 15.600 50.457 1.00 54.34 250 THR A CA 1
ATOM 1396 C C . THR A 1 250 ? 3.828 16.342 49.397 1.00 68.56 250 THR A C 1
ATOM 1397 O O . THR A 1 250 ? 3.752 15.963 48.229 1.00 82.74 250 THR A O 1
ATOM 1401 N N . THR A 1 251 ? 3.196 17.437 49.818 1.00 78.27 251 THR A N 1
ATOM 1402 C CA . THR A 1 251 ? 2.374 18.225 48.909 1.00 68.75 251 THR A CA 1
ATOM 1403 C C . THR A 1 251 ? 3.225 18.811 47.787 1.00 61.96 251 THR A C 1
ATOM 1404 O O . THR A 1 251 ? 4.316 19.336 48.020 1.00 61.48 251 THR A O 1
ATOM 1408 N N . ARG A 1 252 ? 2.712 18.731 46.564 1.00 60.58 252 ARG A N 1
ATOM 1409 C CA . ARG A 1 252 ? 3.454 19.204 45.401 1.00 60.62 252 ARG A CA 1
ATOM 1410 C C . ARG A 1 252 ? 3.108 20.654 45.079 1.00 64.49 252 ARG A C 1
ATOM 1411 O O . ARG A 1 252 ? 1.937 21.036 45.070 1.00 77.29 252 ARG A O 1
ATOM 1419 N N . THR A 1 254 ? 3.937 22.920 41.676 1.00 79.20 254 THR A N 1
ATOM 1420 C CA . THR A 1 254 ? 4.228 22.834 40.248 1.00 89.35 254 THR A CA 1
ATOM 1421 C C . THR A 1 254 ? 4.455 24.214 39.634 1.00 85.47 254 THR A C 1
ATOM 1422 O O . THR A 1 254 ? 3.899 24.533 38.583 1.00 79.51 254 THR A O 1
ATOM 1426 N N . THR A 1 255 ? 5.269 25.031 40.298 1.00 81.89 255 THR A N 1
ATOM 1427 C CA . THR A 1 255 ? 5.599 26.349 39.777 1.00 76.97 255 THR A CA 1
ATOM 1428 C C . THR A 1 255 ? 6.573 26.238 38.607 1.00 90.73 255 THR A C 1
ATOM 1429 O O . THR A 1 255 ? 7.370 25.299 38.518 1.00 89.92 255 THR A O 1
ATOM 1433 N N . GLY A 1 256 ? 6.495 27.206 37.699 1.00 91.30 256 GLY A N 1
ATOM 1434 C CA . GLY A 1 256 ? 7.376 27.243 36.546 1.00 78.37 256 GLY A CA 1
ATOM 1435 C C . GLY A 1 256 ? 6.736 26.748 35.263 1.00 77.72 256 GLY A C 1
ATOM 1436 O O . GLY A 1 256 ? 5.538 26.472 35.219 1.00 77.73 256 GLY A O 1
ATOM 1437 N N . SER A 1 260 ? 10.019 20.763 41.873 1.00 62.10 260 SER A N 1
ATOM 1438 C CA . SER A 1 260 ? 9.675 21.039 43.263 1.00 62.72 260 SER A CA 1
ATOM 1439 C C . SER A 1 260 ? 8.640 20.045 43.777 1.00 63.68 260 SER A C 1
ATOM 1440 O O . SER A 1 260 ? 7.508 20.011 43.293 1.00 75.97 260 SER A O 1
ATOM 1443 N N . TYR A 1 261 ? 9.028 19.237 44.765 1.00 65.06 261 TYR A N 1
ATOM 1444 C CA . TYR A 1 261 ? 8.157 18.209 45.321 1.00 62.60 261 TYR A CA 1
ATOM 1445 C C . TYR A 1 261 ? 8.339 18.130 46.839 1.00 58.37 261 TYR A C 1
ATOM 1446 O O . TYR A 1 261 ? 8.716 17.103 47.396 1.00 72.27 261 TYR A O 1
ATOM 1455 N N . SER A 1 262 ? 8.063 19.247 47.516 1.00 71.03 262 SER A N 1
ATOM 1456 C CA . SER A 1 262 ? 8.031 19.319 48.975 1.00 85.09 262 SER A CA 1
ATOM 1457 C C . SER A 1 262 ? 9.340 18.895 49.629 1.00 65.34 262 SER A C 1
ATOM 1458 O O . SER A 1 262 ? 10.383 18.814 48.972 1.00 79.82 262 SER A O 1
ATOM 1461 N N . ALA A 1 263 ? 9.283 18.635 50.934 1.00 61.35 263 ALA A N 1
ATOM 1462 C CA . ALA A 1 263 ? 10.446 18.169 51.684 1.00 61.50 263 ALA A CA 1
ATOM 1463 C C . ALA A 1 263 ? 9.932 17.480 52.941 1.00 60.80 263 ALA A C 1
ATOM 1464 O O . ALA A 1 263 ? 9.345 18.136 53.806 1.00 63.65 263 ALA A O 1
ATOM 1466 N N . ILE A 1 264 ? 10.138 16.172 53.032 1.00 57.43 264 ILE A N 1
ATOM 1467 C CA . ILE A 1 264 ? 9.716 15.399 54.194 1.00 56.55 264 ILE A CA 1
ATOM 1468 C C . ILE A 1 264 ? 10.790 15.507 55.268 1.00 61.59 264 ILE A C 1
ATOM 1469 O O . ILE A 1 264 ? 11.966 15.223 55.012 1.00 59.00 264 ILE A O 1
ATOM 1474 N N . ALA A 1 265 ? 10.389 15.918 56.471 1.00 62.35 265 ALA A N 1
ATOM 1475 C CA . ALA A 1 265 ? 11.345 16.096 57.556 1.00 73.42 265 ALA A CA 1
ATOM 1476 C C . ALA A 1 265 ? 11.965 14.763 57.956 1.00 83.34 265 ALA A C 1
ATOM 1477 O O . ALA A 1 265 ? 11.269 13.756 58.108 1.00 70.98 265 ALA A O 1
ATOM 1479 N N . SER A 1 266 ? 13.284 14.767 58.142 1.00 92.97 266 SER A N 1
ATOM 1480 C CA . SER A 1 266 ? 13.992 13.554 58.522 1.00 92.04 266 SER A CA 1
ATOM 1481 C C . SER A 1 266 ? 13.626 13.142 59.943 1.00 98.00 266 SER A C 1
ATOM 1482 O O . SER A 1 266 ? 13.388 13.979 60.818 1.00 135.31 266 SER A O 1
ATOM 1485 N N . GLU A 1 267 ? 13.582 11.830 60.168 1.00 74.14 267 GLU A N 1
ATOM 1486 C CA . GLU A 1 267 ? 13.042 11.299 61.413 1.00 80.01 267 GLU A CA 1
ATOM 1487 C C . GLU A 1 267 ? 13.972 10.270 62.042 1.00 60.40 267 GLU A C 1
ATOM 1488 O O . GLU A 1 267 ? 15.189 10.303 61.834 1.00 62.23 267 GLU A O 1
ATOM 1494 N N . ASP A 1 268 ? 13.398 9.364 62.829 1.00 64.57 268 ASP A N 1
ATOM 1495 C CA . ASP A 1 268 ? 14.090 8.209 63.385 1.00 58.03 268 ASP A CA 1
ATOM 1496 C C . ASP A 1 268 ? 13.336 6.936 63.027 1.00 53.20 268 ASP A C 1
ATOM 1497 O O . ASP A 1 268 ? 13.260 5.988 63.814 1.00 52.42 268 ASP A O 1
ATOM 1502 N N . THR A 1 269 ? 12.755 6.910 61.832 1.00 71.06 269 THR A N 1
ATOM 1503 C CA . THR A 1 269 ? 11.954 5.802 61.329 1.00 50.73 269 THR A CA 1
ATOM 1504 C C . THR A 1 269 ? 12.644 5.186 60.115 1.00 44.70 269 THR A C 1
ATOM 1505 O O . THR A 1 269 ? 13.697 5.648 59.670 1.00 49.21 269 THR A O 1
ATOM 1509 N N . VAL A 1 270 ? 12.046 4.116 59.585 1.00 41.78 270 VAL A N 1
ATOM 1510 C CA . VAL A 1 270 ? 12.536 3.455 58.386 1.00 42.72 270 VAL A CA 1
ATOM 1511 C C . VAL A 1 270 ? 11.412 3.392 57.357 1.00 42.79 270 VAL A C 1
ATOM 1512 O O . VAL A 1 270 ? 10.345 2.843 57.644 1.00 46.12 270 VAL A O 1
ATOM 1516 N N . PRO A 1 271 ? 11.590 3.944 56.142 1.00 38.86 271 PRO A N 1
ATOM 1517 C CA . PRO A 1 271 ? 12.714 4.777 55.691 1.00 40.95 271 PRO A CA 1
ATOM 1518 C C . PRO A 1 271 ? 12.815 6.123 56.410 1.00 52.39 271 PRO A C 1
ATOM 1519 O O . PRO A 1 271 ? 11.792 6.700 56.778 1.00 59.80 271 PRO A O 1
ATOM 1523 N N . ASN A 1 272 ? 14.039 6.612 56.600 1.00 47.75 272 ASN A N 1
ATOM 1524 C CA . ASN A 1 272 ? 14.237 7.944 57.148 1.00 48.63 272 ASN A CA 1
ATOM 1525 C C . ASN A 1 272 ? 13.897 8.998 56.099 1.00 54.79 272 ASN A C 1
ATOM 1526 O O . ASN A 1 272 ? 13.874 8.730 54.894 1.00 70.18 272 ASN A O 1
ATOM 1531 N N . GLY A 1 273 ? 13.612 10.211 56.577 1.00 57.12 273 GLY A N 1
ATOM 1532 C CA . GLY A 1 273 ? 13.150 11.261 55.684 1.00 51.67 273 GLY A CA 1
ATOM 1533 C C . GLY A 1 273 ? 14.150 11.638 54.608 1.00 50.97 273 GLY A C 1
ATOM 1534 O O . GLY A 1 273 ? 13.757 12.078 53.524 1.00 67.63 273 GLY A O 1
ATOM 1535 N N . ASP A 1 274 ? 15.449 11.472 54.881 1.00 38.32 274 ASP A N 1
ATOM 1536 C CA . ASP A 1 274 ? 16.456 11.809 53.877 1.00 35.72 274 ASP A CA 1
ATOM 1537 C C . ASP A 1 274 ? 16.317 10.936 52.635 1.00 44.73 274 ASP A C 1
ATOM 1538 O O . ASP A 1 274 ? 16.440 11.425 51.504 1.00 58.41 274 ASP A O 1
ATOM 1543 N N . THR A 1 275 ? 16.007 9.651 52.820 1.00 35.98 275 THR A N 1
ATOM 1544 C CA . THR A 1 275 ? 15.887 8.747 51.680 1.00 34.82 275 THR A CA 1
ATOM 1545 C C . THR A 1 275 ? 14.648 9.073 50.856 1.00 34.74 275 THR A C 1
ATOM 1546 O O . THR A 1 275 ? 14.702 9.132 49.617 1.00 42.94 275 THR A O 1
ATOM 1550 N N . ILE A 1 276 ? 13.519 9.290 51.531 1.00 35.06 276 ILE A N 1
ATOM 1551 C CA . ILE A 1 276 ? 12.289 9.625 50.824 1.00 35.30 276 ILE A CA 1
ATOM 1552 C C . ILE A 1 276 ? 12.446 1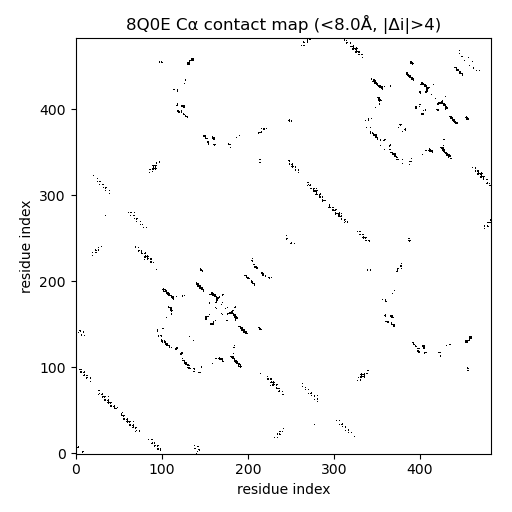0.949 50.092 1.00 53.79 276 ILE A C 1
ATOM 1553 O O . ILE A 1 276 ? 11.940 11.122 48.977 1.00 60.67 276 ILE A O 1
ATOM 1558 N N . THR A 1 277 ? 13.190 11.888 50.681 1.00 45.86 277 THR A N 1
ATOM 1559 C CA . THR A 1 277 ? 13.424 13.161 50.007 1.00 49.71 277 THR A CA 1
ATOM 1560 C C . THR A 1 277 ? 14.298 12.978 48.771 1.00 41.34 277 THR A C 1
ATOM 1561 O O . THR A 1 277 ? 14.016 13.554 47.709 1.00 39.17 277 THR A O 1
ATOM 1565 N N . ALA A 1 278 ? 15.349 12.159 48.884 1.00 35.08 278 ALA A N 1
ATOM 1566 C CA . ALA A 1 278 ? 16.212 11.912 47.736 1.00 34.92 278 ALA A CA 1
ATOM 1567 C C . ALA A 1 278 ? 15.454 11.233 46.607 1.00 39.05 278 ALA A C 1
ATOM 1568 O O . ALA A 1 278 ? 15.786 11.424 45.432 1.00 59.91 278 ALA A O 1
ATOM 1570 N N . GLN A 1 279 ? 14.439 10.434 46.938 1.00 34.47 279 GLN A N 1
ATOM 1571 C CA . GLN A 1 279 ? 13.640 9.817 45.881 1.00 37.80 279 GLN A CA 1
ATOM 1572 C C . GLN A 1 279 ? 12.624 10.798 45.288 1.00 49.53 279 GLN A C 1
ATOM 1573 O O . GLN A 1 279 ? 12.367 10.781 44.073 1.00 70.57 279 GLN A O 1
ATOM 1579 N N . LEU A 1 280 ? 12.039 11.661 46.125 1.00 35.26 280 LEU A N 1
ATOM 1580 C CA . LEU A 1 280 ? 11.078 12.642 45.626 1.00 50.12 280 LEU A CA 1
ATOM 1581 C C . LEU A 1 280 ? 11.727 13.648 44.683 1.00 52.55 280 LEU A C 1
ATOM 1582 O O . LEU A 1 280 ? 11.096 14.091 43.711 1.00 49.75 280 LEU A O 1
ATOM 1587 N N . THR A 1 281 ? 12.989 14.011 44.940 1.00 41.70 281 THR A N 1
ATOM 1588 C CA . THR A 1 281 ? 13.662 14.949 44.044 1.00 43.23 281 THR A CA 1
ATOM 1589 C C . THR A 1 281 ? 13.857 14.365 42.649 1.00 45.71 281 THR A C 1
ATOM 1590 O O . THR A 1 281 ? 13.925 15.118 41.671 1.00 42.10 281 THR A O 1
ATOM 1594 N N . GLU A 1 282 ? 13.955 13.039 42.533 1.00 43.65 282 GLU A N 1
ATOM 1595 C CA . GLU A 1 282 ? 14.024 12.409 41.218 1.00 40.65 282 GLU A CA 1
ATOM 1596 C C . GLU A 1 282 ? 12.639 12.243 40.599 1.00 35.49 282 GLU A C 1
ATOM 1597 O O . GLU A 1 282 ? 12.485 12.336 39.370 1.00 39.57 282 GLU A O 1
ATOM 1603 N N . ILE A 1 283 ? 11.621 12.000 41.429 1.00 35.56 283 ILE A N 1
ATOM 1604 C CA . ILE A 1 283 ? 10.259 11.948 40.900 1.00 53.07 283 ILE A CA 1
ATOM 1605 C C . ILE A 1 283 ? 9.875 13.287 40.276 1.00 53.55 283 ILE A C 1
ATOM 1606 O O . ILE A 1 283 ? 9.130 13.339 39.282 1.00 37.47 283 ILE A O 1
ATOM 1611 N N . ALA A 1 284 ? 10.394 14.387 40.828 1.00 42.65 284 ALA A N 1
ATOM 1612 C CA . ALA A 1 284 ? 10.154 15.691 40.213 1.00 53.30 284 ALA A CA 1
ATOM 1613 C C . ALA A 1 284 ? 10.758 15.763 38.812 1.00 49.99 284 ALA A C 1
ATOM 1614 O O . ALA A 1 284 ? 10.142 16.317 37.888 1.00 39.57 284 ALA A O 1
ATOM 1616 N N . LYS A 1 285 ? 11.948 15.178 38.625 1.00 40.29 285 LYS A N 1
ATOM 1617 C CA . LYS A 1 285 ? 12.527 15.102 37.287 1.00 37.88 285 LYS A CA 1
ATOM 1618 C C . LYS A 1 285 ? 11.664 14.264 36.358 1.00 37.61 285 LYS A C 1
ATOM 1619 O O . LYS A 1 285 ? 11.542 14.578 35.167 1.00 38.16 285 LYS A O 1
ATOM 1625 N N . LEU A 1 286 ? 11.039 13.210 36.887 1.00 36.97 286 LEU A N 1
ATOM 1626 C CA . LEU A 1 286 ? 10.161 12.399 36.044 1.00 36.99 286 LEU A CA 1
ATOM 1627 C C . LEU A 1 286 ? 8.965 13.209 35.564 1.00 38.06 286 LEU A C 1
ATOM 1628 O O . LEU A 1 286 ? 8.593 13.154 34.385 1.00 38.48 286 LEU A O 1
ATOM 1633 N N . GLU A 1 287 ? 8.336 13.956 36.473 1.00 48.02 287 GLU A N 1
ATOM 1634 C CA . GLU A 1 287 ? 7.183 14.750 36.053 1.00 45.15 287 GLU A CA 1
ATOM 1635 C C . GLU A 1 287 ? 7.577 15.870 35.095 1.00 41.02 287 GLU A C 1
ATOM 1636 O O . GLU A 1 287 ? 6.809 16.198 34.179 1.00 42.06 287 GLU A O 1
ATOM 1642 N N . ASN A 1 288 ? 8.773 16.443 35.256 1.00 42.64 288 ASN A N 1
ATOM 1643 C CA . ASN A 1 288 ? 9.217 17.446 34.291 1.00 41.97 288 ASN A CA 1
ATOM 1644 C C . ASN A 1 288 ? 9.458 16.824 32.918 1.00 41.57 288 ASN A C 1
ATOM 1645 O O . ASN A 1 288 ? 9.103 17.413 31.887 1.00 42.70 288 ASN A O 1
ATOM 1650 N N . ALA A 1 289 ? 10.031 15.617 32.884 1.00 40.15 289 ALA A N 1
ATOM 1651 C CA . ALA A 1 289 ? 10.203 14.928 31.610 1.00 39.89 289 ALA A CA 1
ATOM 1652 C C . ALA A 1 289 ? 8.865 14.570 30.979 1.00 40.33 289 ALA A C 1
ATOM 1653 O O . ALA A 1 289 ? 8.744 14.566 29.751 1.00 40.82 289 ALA A O 1
ATOM 1655 N N . VAL A 1 290 ? 7.851 14.271 31.795 1.00 40.35 290 VAL A N 1
ATOM 1656 C CA . VAL A 1 290 ? 6.531 13.974 31.244 1.00 41.11 290 VAL A CA 1
ATOM 1657 C C . VAL A 1 290 ? 5.899 15.230 30.652 1.00 42.77 290 VAL A C 1
ATOM 1658 O O . VAL A 1 290 ? 5.277 15.183 29.581 1.00 43.55 290 VAL A O 1
ATOM 1662 N N . GLN A 1 291 ? 6.055 16.374 31.328 1.00 43.55 291 GLN A N 1
ATOM 1663 C CA . GLN A 1 291 ? 5.562 17.620 30.747 1.00 45.49 291 GLN A CA 1
ATOM 1664 C C . GLN A 1 291 ? 6.287 17.948 29.449 1.00 47.40 291 GLN A C 1
ATOM 1665 O O . GLN A 1 291 ? 5.687 18.515 28.529 1.00 60.89 291 GLN A O 1
ATOM 1671 N N . ALA A 1 292 ? 7.574 17.603 29.356 1.00 44.61 292 ALA A N 1
ATOM 1672 C CA . ALA A 1 292 ? 8.292 17.817 28.103 1.00 45.00 292 ALA A CA 1
ATOM 1673 C C . ALA A 1 292 ? 7.799 16.874 27.010 1.00 44.62 292 ALA A C 1
ATOM 1674 O O . ALA A 1 292 ? 7.637 17.284 25.854 1.00 53.01 292 ALA A O 1
ATOM 1676 N N . LEU A 1 293 ? 7.555 15.607 27.357 1.00 43.29 293 LEU A N 1
ATOM 1677 C CA . LEU A 1 293 ? 7.129 14.625 26.364 1.00 43.08 293 LEU A CA 1
ATOM 1678 C C . LEU A 1 293 ? 5.741 14.939 25.822 1.00 44.47 293 LEU A C 1
ATOM 1679 O O . LEU A 1 293 ? 5.479 14.752 24.629 1.00 47.12 293 LEU A O 1
ATOM 1684 N N . GLN A 1 294 ? 4.836 15.414 26.680 1.00 58.07 294 GLN A N 1
ATOM 1685 C CA . GLN A 1 294 ? 3.500 15.752 26.206 1.00 47.72 294 GLN A CA 1
ATOM 1686 C C . GLN A 1 294 ? 3.504 16.971 25.295 1.00 48.56 294 GLN A C 1
ATOM 1687 O O . GLN A 1 294 ? 2.581 17.131 24.488 1.00 53.20 294 GLN A O 1
ATOM 1693 N N . ASN A 1 295 ? 4.520 17.829 25.403 1.00 48.66 295 ASN A N 1
ATOM 1694 C CA . ASN A 1 295 ? 4.539 19.069 24.637 1.00 60.69 295 ASN A CA 1
ATOM 1695 C C . ASN A 1 295 ? 4.844 18.851 23.160 1.00 62.14 295 ASN A C 1
ATOM 1696 O O . ASN A 1 295 ? 4.596 19.755 22.357 1.00 83.78 295 ASN A O 1
ATOM 1701 N N . VAL A 1 296 ? 5.391 17.694 22.779 1.00 62.11 296 VAL A N 1
ATOM 1702 C CA . VAL A 1 296 ? 5.552 17.401 21.361 1.00 68.29 296 VAL A CA 1
ATOM 1703 C C . VAL A 1 296 ? 4.175 17.234 20.734 1.00 65.22 296 VAL A C 1
ATOM 1704 O O . VAL A 1 296 ? 3.246 16.698 21.355 1.00 61.57 296 VAL A O 1
ATOM 1708 N N . HIS A 1 297 ? 4.025 17.714 19.504 1.00 52.09 297 HIS A N 1
ATOM 1709 C CA . HIS A 1 297 ? 2.738 17.688 18.828 1.00 66.04 297 HIS A CA 1
ATOM 1710 C C . HIS A 1 297 ? 2.908 17.160 17.414 1.00 76.13 297 HIS A C 1
ATOM 1711 O O . HIS A 1 297 ? 3.860 17.519 16.714 1.00 85.36 297 HIS A O 1
ATOM 1718 N N . GLU A 1 298 ? 1.975 16.310 17.003 1.00 69.94 298 GLU A N 1
ATOM 1719 C CA . GLU A 1 298 ? 1.930 15.811 15.639 1.00 85.77 298 GLU A CA 1
ATOM 1720 C C . GLU A 1 298 ? 0.498 15.896 15.140 1.00 90.77 298 GLU A C 1
ATOM 1721 O O . GLU A 1 298 ? -0.440 15.994 15.934 1.00 63.82 298 GLU A O 1
ATOM 1727 N N . ALA B 1 33 ? 29.244 -12.073 41.139 1.00 55.90 33 ALA B N 1
ATOM 1728 C CA . ALA B 1 33 ? 28.043 -11.424 41.653 1.00 76.24 33 ALA B CA 1
ATOM 1729 C C . ALA B 1 33 ? 28.343 -10.627 42.924 1.00 98.66 33 ALA B C 1
ATOM 1730 O O . ALA B 1 33 ? 27.823 -9.524 43.103 1.00 113.61 33 ALA B O 1
ATOM 1732 N N . GLN B 1 34 ? 29.164 -11.217 43.801 1.00 98.59 34 GLN B N 1
ATOM 1733 C CA . GLN B 1 34 ? 29.717 -10.569 45.002 1.00 81.19 34 GLN B CA 1
ATOM 1734 C C . GLN B 1 34 ? 28.642 -9.861 45.831 1.00 75.13 34 GLN B C 1
ATOM 1735 O O . GLN B 1 34 ? 28.882 -8.819 46.445 1.00 60.94 34 GLN B O 1
ATOM 1741 N N . ILE B 1 35 ? 27.448 -10.446 45.871 1.00 83.46 35 ILE B N 1
ATOM 1742 C CA . ILE B 1 35 ? 26.343 -9.907 46.658 1.00 61.56 35 ILE B CA 1
ATOM 1743 C C . ILE B 1 35 ? 26.341 -10.611 48.011 1.00 59.63 35 ILE B C 1
ATOM 1744 O O . ILE B 1 35 ? 26.061 -11.809 48.099 1.00 56.40 35 ILE B O 1
ATOM 1749 N N . ASN B 1 36 ? 26.655 -9.863 49.072 1.00 59.99 36 ASN B N 1
ATOM 1750 C CA . ASN B 1 36 ? 26.729 -10.411 50.418 1.00 72.28 36 ASN B CA 1
ATOM 1751 C C . ASN B 1 36 ? 25.750 -9.789 51.403 1.00 66.68 36 ASN B C 1
ATOM 1752 O O . ASN B 1 36 ? 25.431 -10.429 52.411 1.00 69.77 36 ASN B O 1
ATOM 1757 N N . THR B 1 37 ? 25.264 -8.579 51.148 1.00 52.63 37 THR B N 1
ATOM 1758 C CA . THR B 1 37 ? 24.317 -7.898 52.016 1.00 52.47 37 THR B CA 1
ATOM 1759 C C . THR B 1 37 ? 23.113 -7.467 51.193 1.00 55.72 37 THR B C 1
ATOM 1760 O O . THR B 1 37 ? 23.229 -7.270 49.979 1.00 67.57 37 THR B O 1
ATOM 1764 N N . PRO B 1 38 ? 21.941 -7.324 51.822 1.00 49.83 38 PRO B N 1
ATOM 1765 C CA . PRO B 1 38 ? 20.753 -6.920 51.051 1.00 47.60 38 PRO B CA 1
ATOM 1766 C C . PRO B 1 38 ? 20.936 -5.596 50.342 1.00 45.91 38 PRO B C 1
ATOM 1767 O O . PRO B 1 38 ? 20.376 -5.396 49.257 1.00 51.53 38 PRO B O 1
ATOM 1771 N N . CYS B 1 39 ? 21.704 -4.680 50.931 1.00 46.64 39 CYS B N 1
ATOM 1772 C CA . CYS B 1 39 ? 21.960 -3.400 50.284 1.00 52.16 39 CYS B CA 1
ATOM 1773 C C . CYS B 1 39 ? 22.750 -3.573 48.990 1.00 55.71 39 CYS B C 1
ATOM 1774 O O . CYS B 1 39 ? 22.602 -2.769 48.063 1.00 53.47 39 CYS B O 1
ATOM 1777 N N . ASP B 1 40 ? 23.591 -4.608 48.907 1.00 45.46 40 ASP B N 1
ATOM 1778 C CA . ASP B 1 40 ? 24.390 -4.824 47.704 1.00 44.72 40 ASP B CA 1
ATOM 1779 C C . ASP B 1 40 ? 23.541 -5.303 46.528 1.00 42.96 40 ASP B C 1
ATOM 1780 O O . ASP B 1 40 ? 23.841 -4.978 45.369 1.00 51.43 40 ASP B O 1
ATOM 1785 N N . ALA B 1 41 ? 22.484 -6.074 46.801 1.00 43.02 41 ALA B N 1
ATOM 1786 C CA . ALA B 1 41 ? 21.615 -6.525 45.721 1.00 41.43 41 ALA B CA 1
ATOM 1787 C C . ALA B 1 41 ? 20.904 -5.355 45.059 1.00 47.82 41 ALA B C 1
ATOM 1788 O O . ALA B 1 41 ? 20.642 -5.390 43.849 1.00 38.85 41 ALA B O 1
ATOM 1790 N N . SER B 1 42 ? 20.606 -4.303 45.827 1.00 44.21 42 SER B N 1
ATOM 1791 C CA . SER B 1 42 ? 20.002 -3.115 45.237 1.00 37.52 42 SER B CA 1
ATOM 1792 C C . SER B 1 42 ? 20.949 -2.457 44.244 1.00 36.66 42 SER B C 1
ATOM 1793 O O . SER B 1 42 ? 20.526 -2.025 43.168 1.00 46.17 42 SER B O 1
ATOM 1796 N N . HIS B 1 43 ? 22.238 -2.380 44.581 1.00 37.87 43 HIS B N 1
ATOM 1797 C CA . HIS B 1 43 ? 23.201 -1.816 43.641 1.00 41.59 43 HIS B CA 1
ATOM 1798 C C . HIS B 1 43 ? 23.393 -2.710 42.422 1.00 45.14 43 HIS B C 1
ATOM 1799 O O . HIS B 1 43 ? 23.600 -2.204 41.311 1.00 41.15 43 HIS B O 1
ATOM 1806 N N . TYR B 1 44 ? 23.295 -4.031 42.592 1.00 37.44 44 TYR B N 1
ATOM 1807 C CA . TYR B 1 44 ? 23.373 -4.906 41.424 1.00 36.81 44 TYR B CA 1
ATOM 1808 C C . TYR B 1 44 ? 22.190 -4.664 40.489 1.00 40.02 44 TYR B C 1
ATOM 1809 O O . TYR B 1 44 ? 22.356 -4.531 39.265 1.00 50.79 44 TYR B O 1
ATOM 1818 N N . ALA B 1 45 ? 20.982 -4.577 41.055 1.00 34.60 45 ALA B N 1
ATOM 1819 C CA . ALA B 1 45 ? 19.810 -4.304 40.231 1.00 40.83 45 ALA B CA 1
ATOM 1820 C C . ALA B 1 45 ? 19.882 -2.919 39.600 1.00 31.43 45 ALA B C 1
ATOM 1821 O O . ALA B 1 45 ? 19.418 -2.725 38.470 1.00 35.82 45 ALA B O 1
ATOM 1823 N N . ALA B 1 46 ? 20.476 -1.951 40.302 1.00 31.92 46 ALA B N 1
ATOM 1824 C CA . ALA B 1 46 ? 20.637 -0.621 39.729 1.00 30.71 46 ALA B CA 1
ATOM 1825 C C . ALA B 1 46 ? 21.603 -0.637 38.553 1.00 41.37 46 ALA B C 1
ATOM 1826 O O . ALA B 1 46 ? 21.388 0.061 37.556 1.00 47.36 46 ALA B O 1
ATOM 1828 N N . ALA B 1 47 ? 22.669 -1.438 38.642 1.00 33.64 47 ALA B N 1
ATOM 1829 C CA . ALA B 1 47 ? 23.573 -1.566 37.503 1.00 30.93 47 ALA B CA 1
ATOM 1830 C C . ALA B 1 47 ? 22.871 -2.213 36.316 1.00 29.77 47 ALA B C 1
ATOM 1831 O O . ALA B 1 47 ? 23.077 -1.811 35.159 1.00 45.04 47 ALA B O 1
ATOM 1833 N N . VAL B 1 48 ? 22.009 -3.197 36.586 1.00 30.07 48 VAL B N 1
ATOM 1834 C CA . VAL B 1 48 ? 21.246 -3.808 35.500 1.00 29.03 48 VAL B CA 1
ATOM 1835 C C . VAL B 1 48 ? 20.324 -2.777 34.855 1.00 27.32 48 VAL B C 1
ATOM 1836 O O . VAL B 1 48 ? 20.193 -2.712 33.622 1.00 33.91 48 VAL B O 1
ATOM 1840 N N . ALA B 1 49 ? 19.698 -1.930 35.678 1.00 27.17 49 ALA B N 1
ATOM 1841 C CA . ALA B 1 49 ? 18.824 -0.893 35.140 1.00 25.67 49 ALA B CA 1
ATOM 1842 C C . ALA B 1 49 ? 19.606 0.121 34.314 1.00 35.94 49 ALA B C 1
ATOM 1843 O O . ALA B 1 49 ? 19.111 0.613 33.292 1.00 38.94 49 ALA B O 1
ATOM 1845 N N . ASP B 1 50 ? 20.833 0.438 34.734 1.00 28.21 50 ASP B N 1
ATOM 1846 C CA . ASP B 1 50 ? 21.645 1.362 33.950 1.00 28.64 50 ASP B CA 1
ATOM 1847 C C . ASP B 1 50 ? 22.009 0.761 32.599 1.00 34.26 50 ASP B C 1
ATOM 1848 O O . ASP B 1 50 ? 21.998 1.462 31.580 1.00 43.79 50 ASP B O 1
ATOM 1853 N N . ASN B 1 51 ? 22.298 -0.544 32.561 1.00 28.53 51 ASN B N 1
ATOM 1854 C CA . ASN B 1 51 ? 22.573 -1.176 31.271 1.00 26.50 51 ASN B CA 1
ATOM 1855 C C . ASN B 1 51 ? 21.338 -1.162 30.374 1.00 37.60 51 ASN B C 1
ATOM 1856 O O . ASN B 1 51 ? 21.441 -0.943 29.155 1.00 46.31 51 ASN B O 1
ATOM 1861 N N . ALA B 1 52 ? 20.154 -1.348 30.965 1.00 27.38 52 ALA B N 1
ATOM 1862 C CA . ALA B 1 52 ? 18.931 -1.316 30.166 1.00 22.15 52 ALA B CA 1
ATOM 1863 C C . ALA B 1 52 ? 18.677 0.074 29.591 1.00 25.23 52 ALA B C 1
ATOM 1864 O O . ALA B 1 52 ? 18.327 0.214 28.410 1.00 26.44 52 ALA B O 1
ATOM 1866 N N . VAL B 1 53 ? 18.860 1.117 30.407 1.00 23.63 53 VAL B N 1
ATOM 1867 C CA . VAL B 1 53 ? 18.673 2.473 29.898 1.00 19.98 53 VAL B CA 1
ATOM 1868 C C . VAL B 1 53 ? 19.733 2.812 28.858 1.00 31.46 53 VAL B C 1
ATOM 1869 O O . VAL B 1 53 ? 19.467 3.570 27.916 1.00 25.96 53 VAL B O 1
ATOM 1873 N N . SER B 1 54 ? 20.935 2.246 28.987 1.00 38.04 54 SER B N 1
ATOM 1874 C CA . SER B 1 54 ? 21.947 2.457 27.959 1.00 42.47 54 SER B CA 1
ATOM 1875 C C . SER B 1 54 ? 21.500 1.869 26.627 1.00 32.78 54 SER B C 1
ATOM 1876 O O . SER B 1 54 ? 21.622 2.518 25.578 1.00 30.60 54 SER B O 1
ATOM 1879 N N . ALA B 1 55 ? 20.947 0.652 26.654 1.00 31.33 55 ALA B N 1
ATOM 1880 C CA . ALA B 1 55 ? 20.458 0.053 25.413 1.00 28.05 55 ALA B CA 1
ATOM 1881 C C . ALA B 1 55 ? 19.308 0.863 24.823 1.00 18.06 55 ALA B C 1
ATOM 1882 O O . ALA B 1 55 ? 19.224 1.048 23.597 1.00 17.56 55 ALA B O 1
ATOM 1884 N N . PHE B 1 56 ? 18.438 1.395 25.686 1.00 21.38 56 PHE B N 1
ATOM 1885 C CA . PHE B 1 56 ? 17.311 2.186 25.198 1.00 25.02 56 PHE B CA 1
ATOM 1886 C C . PHE B 1 56 ? 17.791 3.465 24.523 1.00 29.62 56 PHE B C 1
ATOM 1887 O O . PHE B 1 56 ? 17.329 3.821 23.428 1.00 23.37 56 PHE B O 1
ATOM 1895 N N . GLU B 1 57 ? 18.719 4.175 25.169 1.00 25.94 57 GLU B N 1
ATOM 1896 C CA . GLU B 1 57 ? 19.227 5.410 24.586 1.00 24.80 57 GLU B CA 1
ATOM 1897 C C . GLU B 1 57 ? 19.987 5.150 23.294 1.00 16.46 57 GLU B C 1
ATOM 1898 O O . GLU B 1 57 ? 19.900 5.954 22.359 1.00 15.98 57 GLU B O 1
ATOM 1904 N N . GLN B 1 58 ? 20.704 4.026 23.200 1.00 17.50 58 GLN B N 1
ATOM 1905 C CA . GLN B 1 58 ? 21.409 3.724 21.957 1.00 17.00 58 GLN B CA 1
ATOM 1906 C C . GLN B 1 58 ? 20.435 3.446 20.817 1.00 17.35 58 GLN B C 1
ATOM 1907 O O . GLN B 1 58 ? 20.658 3.885 19.680 1.00 16.18 58 GLN B O 1
ATOM 1913 N N . ALA B 1 59 ? 19.332 2.745 21.105 1.00 25.34 59 ALA B N 1
ATOM 1914 C CA . ALA B 1 59 ? 18.345 2.510 20.054 1.00 17.74 59 ALA B CA 1
ATOM 1915 C C . ALA B 1 59 ? 17.679 3.811 19.618 1.00 19.30 59 ALA B C 1
ATOM 1916 O O . ALA B 1 59 ? 17.489 4.053 18.414 1.00 22.15 59 ALA B O 1
ATOM 1918 N N . LEU B 1 60 ? 17.336 4.672 20.581 1.00 18.74 60 LEU B N 1
ATOM 1919 C CA . LEU B 1 60 ? 16.728 5.948 20.223 1.00 14.62 60 LEU B CA 1
ATOM 1920 C C . LEU B 1 60 ? 17.689 6.815 19.422 1.00 14.52 60 LEU B C 1
ATOM 1921 O O . LEU B 1 60 ? 17.272 7.505 18.485 1.00 22.19 60 LEU B O 1
ATOM 1926 N N . GLY B 1 61 ? 18.985 6.747 19.729 1.00 18.79 61 GLY B N 1
ATOM 1927 C CA . GLY B 1 61 ? 19.945 7.528 18.970 1.00 20.44 61 GLY B CA 1
ATOM 1928 C C . GLY B 1 61 ? 20.144 6.997 17.565 1.00 16.49 61 GLY B C 1
ATOM 1929 O O . GLY B 1 61 ? 20.344 7.769 16.624 1.00 16.13 61 GLY B O 1
ATOM 1930 N N . ARG B 1 62 ? 20.086 5.672 17.396 1.00 15.11 62 ARG B N 1
ATOM 1931 C CA . ARG B 1 62 ? 20.167 5.119 16.047 1.00 15.10 62 ARG B CA 1
ATOM 1932 C C . ARG B 1 62 ? 18.960 5.533 15.211 1.00 22.45 62 ARG B C 1
ATOM 1933 O O . ARG B 1 62 ? 19.099 5.870 14.023 1.00 31.14 62 ARG B O 1
ATOM 1941 N N . ALA B 1 63 ? 17.772 5.559 15.823 1.00 27.16 63 ALA B N 1
ATOM 1942 C CA . ALA B 1 63 ? 16.605 6.054 15.097 1.00 15.36 63 ALA B CA 1
ATOM 1943 C C . ALA B 1 63 ? 16.752 7.535 14.762 1.00 14.50 63 ALA B C 1
ATOM 1944 O O . ALA B 1 63 ? 16.373 7.976 13.666 1.00 16.29 63 ALA B O 1
ATOM 1946 N N . GLN B 1 64 ? 17.343 8.308 15.678 1.00 15.76 64 GLN B N 1
ATOM 1947 C CA . GLN B 1 64 ? 17.571 9.727 15.425 1.00 17.74 64 GLN B CA 1
ATOM 1948 C C . GLN B 1 64 ? 18.516 9.930 14.247 1.00 18.67 64 GLN B C 1
ATOM 1949 O O . GLN B 1 64 ? 18.292 10.802 13.394 1.00 14.90 64 GLN B O 1
ATOM 1955 N N . ASP B 1 65 ? 19.570 9.113 14.176 1.00 25.10 65 ASP B N 1
ATOM 1956 C CA . ASP B 1 65 ? 20.518 9.227 13.074 1.00 15.66 65 ASP B CA 1
ATOM 1957 C C . ASP B 1 65 ? 19.855 8.883 11.751 1.00 13.82 65 ASP B C 1
ATOM 1958 O O . ASP B 1 65 ? 20.044 9.590 10.754 1.00 22.82 65 ASP B O 1
ATOM 1963 N N . ALA B 1 66 ? 19.055 7.812 11.727 1.00 14.45 66 ALA B N 1
ATOM 1964 C CA . ALA B 1 66 ? 18.390 7.445 10.480 1.00 13.79 66 ALA B CA 1
ATOM 1965 C C . ALA B 1 66 ? 17.427 8.536 10.025 1.00 13.40 66 ALA B C 1
ATOM 1966 O O . ALA B 1 66 ? 17.344 8.846 8.827 1.00 13.37 66 ALA B O 1
ATOM 1968 N N . THR B 1 67 ? 16.735 9.175 10.973 1.00 13.16 67 THR B N 1
ATOM 1969 C CA . THR B 1 67 ? 15.776 10.212 10.601 1.00 12.87 67 THR B CA 1
ATOM 1970 C C . THR B 1 67 ? 16.477 11.448 10.051 1.00 15.38 67 THR B C 1
ATOM 1971 O O . THR B 1 67 ? 16.080 11.988 9.008 1.00 14.07 67 THR B O 1
ATOM 1975 N N . VAL B 1 68 ? 17.523 11.915 10.742 1.00 19.11 68 VAL B N 1
ATOM 1976 C CA . VAL B 1 68 ? 18.241 13.088 10.249 1.00 14.08 68 VAL B CA 1
ATOM 1977 C C . VAL B 1 68 ? 18.893 12.795 8.906 1.00 13.02 68 VAL B C 1
ATOM 1978 O O . VAL B 1 68 ? 18.937 13.664 8.021 1.00 12.97 68 VAL B O 1
ATOM 1982 N N . ALA B 1 69 ? 19.368 11.562 8.709 1.00 13.25 69 ALA B N 1
ATOM 1983 C CA . ALA B 1 69 ? 19.980 11.223 7.434 1.00 13.44 69 ALA B CA 1
ATOM 1984 C C . ALA B 1 69 ? 18.957 11.250 6.313 1.00 13.68 69 ALA B C 1
ATOM 1985 O O . ALA B 1 69 ? 19.226 11.803 5.243 1.00 13.40 69 ALA B O 1
ATOM 1987 N N . ALA B 1 70 ? 17.764 10.695 6.548 1.00 13.26 70 ALA B N 1
ATOM 1988 C CA . ALA B 1 70 ? 16.735 10.737 5.514 1.00 13.81 70 ALA B CA 1
ATOM 1989 C C . ALA B 1 70 ? 16.331 12.171 5.199 1.00 13.06 70 ALA B C 1
ATOM 1990 O O . ALA B 1 70 ? 16.185 12.543 4.024 1.00 13.16 70 ALA B O 1
ATOM 1992 N N . ASN B 1 71 ? 16.222 13.011 6.231 1.00 12.85 71 ASN B N 1
ATOM 1993 C CA . ASN B 1 71 ? 15.772 14.383 6.020 1.00 12.73 71 ASN B CA 1
ATOM 1994 C C . ASN B 1 71 ? 16.786 15.171 5.197 1.00 12.86 71 ASN B C 1
ATOM 1995 O O . ASN B 1 71 ? 16.453 15.730 4.138 1.00 13.22 71 ASN B O 1
ATOM 2000 N N . LYS B 1 72 ? 18.043 15.198 5.654 1.00 20.09 72 LYS B N 1
ATOM 2001 C CA . LYS B 1 72 ? 19.062 15.956 4.937 1.00 13.06 72 LYS B CA 1
ATOM 2002 C C . LYS B 1 72 ? 19.367 15.356 3.570 1.00 13.26 72 LYS B C 1
ATOM 2003 O O . LYS B 1 72 ? 19.670 16.098 2.629 1.00 13.38 72 LYS B O 1
ATOM 2009 N N . LEU B 1 73 ? 19.275 14.030 3.426 1.00 13.36 73 LEU B N 1
ATOM 2010 C CA . LEU B 1 73 ? 19.529 13.414 2.132 1.00 13.62 73 LEU B CA 1
ATOM 2011 C C . LEU B 1 73 ? 18.455 13.790 1.121 1.00 13.67 73 LEU B C 1
ATOM 2012 O O . LEU B 1 73 ? 18.760 14.029 -0.053 1.00 13.89 73 LEU B O 1
ATOM 2017 N N . HIS B 1 74 ? 17.194 13.879 1.560 1.00 13.50 74 HIS B N 1
ATOM 2018 C CA . HIS B 1 74 ? 16.147 14.335 0.649 1.00 13.61 74 HIS B CA 1
ATOM 2019 C C . HIS B 1 74 ? 16.344 15.801 0.276 1.00 13.62 74 HIS B C 1
ATOM 2020 O O . HIS B 1 74 ? 16.199 16.179 -0.899 1.00 13.87 74 HIS B O 1
ATOM 2027 N N . LEU B 1 75 ? 16.701 16.638 1.258 1.00 13.41 75 LEU B N 1
ATOM 2028 C CA . LEU B 1 75 ? 16.915 18.050 0.951 1.00 13.47 75 LEU B CA 1
ATOM 2029 C C . LEU B 1 75 ? 18.098 18.254 0.010 1.00 20.36 75 LEU B C 1
ATOM 2030 O O . LEU B 1 75 ? 18.087 19.184 -0.805 1.00 24.45 75 LEU B O 1
ATOM 2035 N N . LEU B 1 76 ? 19.124 17.401 0.099 1.00 22.68 76 LEU B N 1
ATOM 2036 C CA . LEU B 1 76 ? 20.237 17.505 -0.840 1.00 15.20 76 LEU B CA 1
ATOM 2037 C C . LEU B 1 76 ? 19.856 16.981 -2.218 1.00 14.24 76 LEU B C 1
ATOM 2038 O O . LEU B 1 76 ? 20.228 17.575 -3.237 1.00 16.42 76 LEU B O 1
ATOM 2043 N N . ALA B 1 77 ? 19.113 15.872 -2.274 1.00 14.27 77 ALA B N 1
ATOM 2044 C CA . ALA B 1 77 ? 18.716 15.322 -3.563 1.00 14.62 77 ALA B CA 1
ATOM 2045 C C . ALA B 1 77 ? 17.830 16.288 -4.332 1.00 14.78 77 ALA B C 1
ATOM 2046 O O . ALA B 1 77 ? 17.825 16.277 -5.568 1.00 15.15 77 ALA B O 1
ATOM 2048 N N . SER B 1 78 ? 17.075 17.132 -3.621 1.00 25.16 78 SER B N 1
ATOM 2049 C CA . SER B 1 78 ? 16.289 18.150 -4.316 1.00 15.93 78 SER B CA 1
ATOM 2050 C C . SER B 1 78 ? 17.178 19.158 -5.040 1.00 14.99 78 SER B C 1
ATOM 2051 O O . SER B 1 78 ? 16.762 19.738 -6.049 1.00 15.36 78 SER B O 1
ATOM 2054 N N . LYS B 1 79 ? 18.399 19.373 -4.550 1.00 25.78 79 LYS B N 1
ATOM 2055 C CA . LYS B 1 79 ? 19.315 20.368 -5.098 1.00 18.76 79 LYS B CA 1
ATOM 2056 C C . LYS B 1 79 ? 20.203 19.834 -6.217 1.00 20.10 79 LYS B C 1
ATOM 2057 O O . LYS B 1 79 ? 21.072 20.570 -6.698 1.00 18.26 79 LYS B O 1
ATOM 2063 N N . LEU B 1 80 ? 20.032 18.581 -6.629 1.00 15.42 80 LEU B N 1
ATOM 2064 C CA . LEU B 1 80 ? 20.900 17.966 -7.619 1.00 15.74 80 LEU B CA 1
ATOM 2065 C C . LEU B 1 80 ? 20.211 17.920 -8.983 1.00 16.21 80 LEU B C 1
ATOM 2066 O O . LEU B 1 80 ? 19.158 18.528 -9.199 1.00 16.32 80 LEU B O 1
ATOM 2071 N N . ALA B 1 81 ? 20.817 17.191 -9.918 1.00 20.20 81 ALA B N 1
ATOM 2072 C CA . ALA B 1 81 ? 20.275 17.023 -11.259 1.00 17.11 81 ALA B CA 1
ATOM 2073 C C . ALA B 1 81 ? 20.833 15.737 -11.849 1.00 17.42 81 ALA B C 1
ATOM 2074 O O . ALA B 1 81 ? 21.926 15.295 -11.485 1.00 17.29 81 ALA B O 1
ATOM 2076 N N . GLY B 1 82 ? 20.075 15.146 -12.766 1.00 20.38 82 GLY B N 1
ATOM 2077 C CA . GLY B 1 82 ? 20.496 13.920 -13.408 1.00 26.11 82 GLY B CA 1
ATOM 2078 C C . GLY B 1 82 ? 20.314 12.706 -12.517 1.00 18.48 82 GLY B C 1
ATOM 2079 O O . GLY B 1 82 ? 19.656 12.746 -11.473 1.00 19.97 82 GLY B O 1
ATOM 2080 N N . ALA B 1 83 ? 20.926 11.598 -12.947 1.00 29.71 83 ALA B N 1
ATOM 2081 C CA . ALA B 1 83 ? 20.833 10.358 -12.185 1.00 37.75 83 ALA B CA 1
ATOM 2082 C C . ALA B 1 83 ? 21.461 10.482 -10.805 1.00 22.97 83 ALA B C 1
ATOM 2083 O O . ALA B 1 83 ? 21.092 9.723 -9.901 1.00 28.08 83 ALA B O 1
ATOM 2085 N N . GLN B 1 84 ? 22.392 11.423 -10.620 1.00 16.18 84 GLN B N 1
ATOM 2086 C CA . GLN B 1 84 ? 22.931 11.661 -9.286 1.00 15.39 84 GLN B CA 1
ATOM 2087 C C . GLN B 1 84 ? 21.832 12.054 -8.311 1.00 15.03 84 GLN B C 1
ATOM 2088 O O . GLN B 1 84 ? 21.920 11.745 -7.117 1.00 14.92 84 GLN B O 1
ATOM 2094 N N . LYS B 1 85 ? 20.786 12.724 -8.797 1.00 14.86 85 LYS B N 1
ATOM 2095 C CA . LYS B 1 85 ? 19.610 12.947 -7.965 1.00 14.52 85 LYS B CA 1
ATOM 2096 C C . LYS B 1 85 ? 18.901 11.631 -7.668 1.00 14.30 85 LYS B C 1
ATOM 2097 O O . LYS B 1 85 ? 18.601 11.323 -6.508 1.00 14.10 85 LYS B O 1
ATOM 2103 N N . ALA B 1 86 ? 18.655 10.824 -8.707 1.00 15.31 86 ALA B N 1
ATOM 2104 C CA . ALA B 1 86 ? 17.950 9.561 -8.514 1.00 14.16 86 ALA B CA 1
ATOM 2105 C C . ALA B 1 86 ? 18.754 8.595 -7.659 1.00 14.40 86 ALA B C 1
ATOM 2106 O O . ALA B 1 86 ? 18.177 7.808 -6.900 1.00 14.00 86 ALA B O 1
ATOM 2108 N N . ALA B 1 87 ? 20.083 8.641 -7.764 1.00 18.88 87 ALA B N 1
ATOM 2109 C CA . ALA B 1 87 ? 20.914 7.828 -6.889 1.00 14.61 87 ALA B CA 1
ATOM 2110 C C . ALA B 1 87 ? 20.813 8.285 -5.442 1.00 14.44 87 ALA B C 1
ATOM 2111 O O . ALA B 1 87 ? 20.921 7.462 -4.527 1.00 14.38 87 ALA B O 1
ATOM 2113 N N . THR B 1 88 ? 20.590 9.583 -5.214 1.00 14.38 88 THR B N 1
ATOM 2114 C CA . THR B 1 88 ? 20.516 10.077 -3.844 1.00 14.25 88 THR B CA 1
ATOM 2115 C C . THR B 1 88 ? 19.158 9.783 -3.221 1.00 13.87 88 THR B C 1
ATOM 2116 O O . THR B 1 88 ? 19.082 9.260 -2.102 1.00 13.75 88 THR B O 1
ATOM 2120 N N . THR B 1 89 ? 18.075 10.073 -3.952 1.00 13.70 89 THR B N 1
ATOM 2121 C CA . THR B 1 89 ? 16.741 9.874 -3.395 1.00 16.65 89 THR B CA 1
ATOM 2122 C C . THR B 1 89 ? 16.526 8.423 -3.000 1.00 13.25 89 THR B C 1
ATOM 2123 O O . THR B 1 89 ? 15.984 8.142 -1.924 1.00 23.47 89 THR B O 1
ATOM 2127 N N . ILE B 1 90 ? 17.014 7.489 -3.822 1.00 13.43 90 ILE B N 1
ATOM 2128 C CA . ILE B 1 90 ? 16.932 6.077 -3.462 1.00 13.37 90 ILE B CA 1
ATOM 2129 C C . ILE B 1 90 ? 17.555 5.864 -2.092 1.00 13.38 90 ILE B C 1
ATOM 2130 O O . ILE B 1 90 ? 16.902 5.378 -1.159 1.00 13.16 90 ILE B O 1
ATOM 2135 N N . LEU B 1 91 ? 18.799 6.322 -1.927 1.00 13.65 91 LEU B N 1
ATOM 2136 C CA . LEU B 1 91 ? 19.450 6.184 -0.633 1.00 13.71 91 LEU B CA 1
ATOM 2137 C C . LEU B 1 91 ? 18.663 6.917 0.439 1.00 13.45 91 LEU B C 1
ATOM 2138 O O . LEU B 1 91 ? 18.442 6.383 1.534 1.00 13.33 91 LEU B O 1
ATOM 2143 N N . ALA B 1 92 ? 18.149 8.105 0.106 1.00 13.36 92 ALA B N 1
ATOM 2144 C CA . ALA B 1 92 ? 17.365 8.844 1.082 1.00 13.12 92 ALA B CA 1
ATOM 2145 C C . ALA B 1 92 ? 16.130 8.054 1.478 1.00 12.80 92 ALA B C 1
ATOM 2146 O O . ALA B 1 92 ? 15.816 7.936 2.670 1.00 12.66 92 ALA B O 1
ATOM 2148 N N . ALA B 1 93 ? 15.477 7.416 0.501 1.00 12.72 93 ALA B N 1
ATOM 2149 C CA . ALA B 1 93 ? 14.296 6.632 0.831 1.00 12.44 93 ALA B CA 1
ATOM 2150 C C . ALA B 1 93 ? 14.667 5.486 1.753 1.00 12.45 93 ALA B C 1
ATOM 2151 O O . ALA B 1 93 ? 13.936 5.181 2.705 1.00 17.57 93 ALA B O 1
ATOM 2153 N N . ALA B 1 94 ? 15.849 4.898 1.543 1.00 12.73 94 ALA B N 1
ATOM 2154 C CA . ALA B 1 94 ? 16.290 3.837 2.435 1.00 12.78 94 ALA B CA 1
ATOM 2155 C C . ALA B 1 94 ? 16.449 4.378 3.845 1.00 12.73 94 ALA B C 1
ATOM 2156 O O . ALA B 1 94 ? 15.931 3.799 4.809 1.00 12.56 94 ALA B O 1
ATOM 2158 N N . ALA B 1 95 ? 17.080 5.550 3.968 1.00 12.87 95 ALA B N 1
ATOM 2159 C CA . ALA B 1 95 ? 17.248 6.148 5.284 1.00 12.85 95 ALA B CA 1
ATOM 2160 C C . ALA B 1 95 ? 15.901 6.487 5.897 1.00 18.18 95 ALA B C 1
ATOM 2161 O O . ALA B 1 95 ? 15.765 6.513 7.126 1.00 14.94 95 ALA B O 1
ATOM 2163 N N . GLY B 1 96 ? 14.891 6.738 5.062 1.00 20.87 96 GLY B N 1
ATOM 2164 C CA . GLY B 1 96 ? 13.553 6.899 5.597 1.00 11.98 96 GLY B CA 1
ATOM 2165 C C . GLY B 1 96 ? 12.998 5.584 6.105 1.00 11.83 96 GLY B C 1
ATOM 2166 O O . GLY B 1 96 ? 12.574 5.480 7.261 1.00 19.88 96 GLY B O 1
ATOM 2167 N N . ALA B 1 97 ? 13.075 4.540 5.274 1.00 11.89 97 ALA B N 1
ATOM 2168 C CA . ALA B 1 97 ? 12.419 3.284 5.618 1.00 11.74 97 ALA B CA 1
ATOM 2169 C C . ALA B 1 97 ? 12.995 2.709 6.901 1.00 13.46 97 ALA B C 1
ATOM 2170 O O . ALA B 1 97 ? 12.255 2.392 7.842 1.00 15.36 97 ALA B O 1
ATOM 2172 N N . ALA B 1 98 ? 14.326 2.643 6.986 1.00 12.11 98 ALA B N 1
ATOM 2173 C CA . ALA B 1 98 ? 14.945 2.113 8.191 1.00 12.22 98 ALA B CA 1
ATOM 2174 C C . ALA B 1 98 ? 14.563 2.948 9.403 1.00 17.04 98 ALA B C 1
ATOM 2175 O O . ALA B 1 98 ? 14.274 2.399 10.474 1.00 23.03 98 ALA B O 1
ATOM 2177 N N . ALA B 1 99 ? 14.463 4.270 9.231 1.00 12.06 99 ALA B N 1
ATOM 2178 C CA . ALA B 1 99 ? 14.040 5.102 10.349 1.00 11.94 99 ALA B CA 1
ATOM 2179 C C . ALA B 1 99 ? 12.642 4.707 10.792 1.00 11.60 99 ALA B C 1
ATOM 2180 O O . ALA B 1 99 ? 12.398 4.462 11.982 1.00 12.82 99 ALA B O 1
ATOM 2182 N N . ALA B 1 100 ? 11.733 4.541 9.827 1.00 19.87 100 ALA B N 1
ATOM 2183 C CA . ALA B 1 100 ? 10.381 4.124 10.165 1.00 16.27 100 ALA B CA 1
ATOM 2184 C C . ALA B 1 100 ? 10.382 2.745 10.800 1.00 17.04 100 ALA B C 1
ATOM 2185 O O . ALA B 1 100 ? 9.533 2.451 11.648 1.00 18.19 100 ALA B O 1
ATOM 2187 N N . ASP B 1 101 ? 11.338 1.894 10.421 1.00 12.74 101 ASP B N 1
ATOM 2188 C CA . ASP B 1 101 ? 11.434 0.600 11.080 1.00 15.94 101 ASP B CA 1
ATOM 2189 C C . ASP B 1 101 ? 11.883 0.758 12.525 1.00 14.86 101 ASP B C 1
ATOM 2190 O O . ASP B 1 101 ? 11.308 0.140 13.429 1.00 15.35 101 ASP B O 1
ATOM 2195 N N . ALA B 1 102 ? 12.864 1.634 12.768 1.00 11.65 102 ALA B N 1
ATOM 2196 C CA . ALA B 1 102 ? 13.494 1.675 14.083 1.00 11.81 102 ALA B CA 1
ATOM 2197 C C . ALA B 1 102 ? 12.484 2.053 15.157 1.00 13.85 102 ALA B C 1
ATOM 2198 O O . ALA B 1 102 ? 12.333 1.345 16.161 1.00 18.76 102 ALA B O 1
ATOM 2200 N N . ILE B 1 103 ? 11.732 3.131 14.925 1.00 11.37 103 ILE B N 1
ATOM 2201 C CA . ILE B 1 103 ? 10.699 3.526 15.874 1.00 12.12 103 ILE B CA 1
ATOM 2202 C C . ILE B 1 103 ? 9.693 2.398 16.042 1.00 20.89 103 ILE B C 1
ATOM 2203 O O . ILE B 1 103 ? 9.305 2.055 17.168 1.00 10.83 103 ILE B O 1
ATOM 2208 N N . GLN B 1 104 ? 9.329 1.742 14.933 1.00 19.41 104 GLN B N 1
ATOM 2209 C CA . GLN B 1 104 ? 8.358 0.658 15.012 1.00 10.62 104 GLN B CA 1
ATOM 2210 C C . GLN B 1 104 ? 8.868 -0.464 15.898 1.00 11.23 104 GLN B C 1
ATOM 2211 O O . GLN B 1 104 ? 8.079 -1.117 16.589 1.00 19.87 104 GLN B O 1
ATOM 2217 N N . LYS B 1 105 ? 10.182 -0.683 15.919 1.00 17.61 105 LYS B N 1
ATOM 2218 C CA . LYS B 1 105 ? 10.714 -1.664 16.852 1.00 16.09 105 LYS B CA 1
ATOM 2219 C C . LYS B 1 105 ? 10.739 -1.099 18.265 1.00 13.10 105 LYS B C 1
ATOM 2220 O O . LYS B 1 105 ? 10.267 -1.748 19.208 1.00 11.18 105 LYS B O 1
ATOM 2226 N N . ILE B 1 106 ? 11.210 0.143 18.416 1.00 12.55 106 ILE B N 1
ATOM 2227 C CA . ILE B 1 106 ? 11.433 0.688 19.753 1.00 14.35 106 ILE B CA 1
ATOM 2228 C C . ILE B 1 106 ? 10.118 0.777 20.511 1.00 16.81 106 ILE B C 1
ATOM 2229 O O . ILE B 1 106 ? 9.988 0.261 21.629 1.00 15.46 106 ILE B O 1
ATOM 2234 N N . ALA B 1 107 ? 9.103 1.379 19.886 1.00 16.68 107 ALA B N 1
ATOM 2235 C CA . ALA B 1 107 ? 7.798 1.454 20.527 1.00 10.57 107 ALA B CA 1
ATOM 2236 C C . ALA B 1 107 ? 7.243 0.062 20.787 1.00 10.47 107 ALA B C 1
ATOM 2237 O O . ALA B 1 107 ? 6.631 -0.183 21.833 1.00 13.12 107 ALA B O 1
ATOM 2239 N N . ALA B 1 108 ? 7.518 -0.885 19.883 1.00 10.52 108 ALA B N 1
ATOM 2240 C CA . ALA B 1 108 ? 7.025 -2.242 20.088 1.00 10.44 108 ALA B CA 1
ATOM 2241 C C . ALA B 1 108 ? 7.618 -2.854 21.345 1.00 16.19 108 ALA B C 1
ATOM 2242 O O . ALA B 1 108 ? 6.969 -3.676 22.002 1.00 24.64 108 ALA B O 1
ATOM 2244 N N . ALA B 1 109 ? 8.840 -2.463 21.701 1.00 15.59 109 ALA B N 1
ATOM 2245 C CA . ALA B 1 109 ? 9.450 -2.955 22.925 1.00 12.30 109 ALA B CA 1
ATOM 2246 C C . ALA B 1 109 ? 9.120 -2.106 24.143 1.00 18.33 109 ALA B C 1
ATOM 2247 O O . ALA B 1 109 ? 9.337 -2.564 25.270 1.00 21.01 109 ALA B O 1
ATOM 2249 N N . THR B 1 110 ? 8.597 -0.892 23.947 1.00 15.00 110 THR B N 1
ATOM 2250 C CA . THR B 1 110 ? 8.435 0.023 25.077 1.00 14.72 110 THR B CA 1
ATOM 2251 C C . THR B 1 110 ? 7.546 -0.543 26.181 1.00 21.31 110 THR B C 1
ATOM 2252 O O . THR B 1 110 ? 7.935 -0.442 27.358 1.00 20.34 110 THR B O 1
ATOM 2256 N N . PRO B 1 111 ? 6.355 -1.130 25.900 1.00 26.21 111 PRO B N 1
ATOM 2257 C CA . PRO B 1 111 ? 5.576 -1.746 26.986 1.00 18.16 111 PRO B CA 1
ATOM 2258 C C . PRO B 1 111 ? 6.387 -2.737 27.806 1.00 27.65 111 PRO B C 1
ATOM 2259 O O . PRO B 1 111 ? 6.566 -2.553 29.015 1.00 39.29 111 PRO B O 1
ATOM 2263 N N . ASN B 1 112 ? 6.905 -3.777 27.146 1.00 31.91 112 ASN B N 1
ATOM 2264 C CA . ASN B 1 112 ? 7.626 -4.821 27.866 1.00 23.29 112 ASN B CA 1
ATOM 2265 C C . ASN B 1 112 ? 8.866 -4.277 28.560 1.00 16.06 112 ASN B C 1
ATOM 2266 O O . ASN B 1 112 ? 9.260 -4.792 29.613 1.00 17.02 112 ASN B O 1
ATOM 2271 N N . PHE B 1 113 ? 9.495 -3.245 27.992 1.00 18.12 113 PHE B N 1
ATOM 2272 C CA . PHE B 1 113 ? 10.649 -2.639 28.650 1.00 24.23 113 PHE B CA 1
ATOM 2273 C C . PHE B 1 113 ? 10.256 -1.983 29.966 1.00 19.34 113 PHE B C 1
ATOM 2274 O O . PHE B 1 113 ? 11.025 -2.010 30.933 1.00 17.08 113 PHE B O 1
ATOM 2282 N N . ALA B 1 114 ? 9.058 -1.401 30.031 1.00 15.65 114 ALA B N 1
ATOM 2283 C CA . ALA B 1 114 ? 8.673 -0.695 31.247 1.00 12.11 114 ALA B CA 1
ATOM 2284 C C . ALA B 1 114 ? 8.281 -1.666 32.350 1.00 20.13 114 ALA B C 1
ATOM 2285 O O . ALA B 1 114 ? 8.738 -1.529 33.492 1.00 30.79 114 ALA B O 1
ATOM 2287 N N . LYS B 1 115 ? 7.479 -2.680 32.013 1.00 29.36 115 LYS B N 1
ATOM 2288 C CA . LYS B 1 115 ? 6.958 -3.586 33.030 1.00 27.98 115 LYS B CA 1
ATOM 2289 C C . LYS B 1 115 ? 8.089 -4.305 33.752 1.00 20.67 115 LYS B C 1
ATOM 2290 O O . LYS B 1 115 ? 8.009 -4.553 34.961 1.00 13.78 115 LYS B O 1
ATOM 2296 N N . GLY B 1 116 ? 9.161 -4.631 33.027 1.00 17.47 116 GLY B N 1
ATOM 2297 C CA . GLY B 1 116 ? 10.316 -5.228 33.666 1.00 24.56 116 GLY B CA 1
ATOM 2298 C C . GLY B 1 116 ? 11.252 -4.226 34.299 1.00 19.68 116 GLY B C 1
ATOM 2299 O O . GLY B 1 116 ? 11.964 -4.561 35.252 1.00 20.87 116 GLY B O 1
ATOM 2300 N N . PHE B 1 117 ? 11.276 -2.995 33.787 1.00 19.25 117 PHE B N 1
ATOM 2301 C CA . PHE B 1 117 ? 12.082 -1.964 34.426 1.00 18.46 117 PHE B CA 1
ATOM 2302 C C . PHE B 1 117 ? 11.502 -1.610 35.784 1.00 16.65 117 PHE B C 1
ATOM 2303 O O . PHE B 1 117 ? 12.203 -1.651 36.805 1.00 14.87 117 PHE B O 1
ATOM 2311 N N . ALA B 1 118 ? 10.195 -1.345 35.819 1.00 13.86 118 ALA B N 1
ATOM 2312 C CA . ALA B 1 118 ? 9.542 -0.950 37.058 1.00 14.06 118 ALA B CA 1
ATOM 2313 C C . ALA B 1 118 ? 9.759 -1.995 38.140 1.00 15.01 118 ALA B C 1
ATOM 2314 O O . ALA B 1 118 ? 10.285 -1.689 39.219 1.00 26.19 118 ALA B O 1
ATOM 2316 N N . ALA B 1 119 ? 9.446 -3.256 37.831 1.00 14.33 119 ALA B N 1
ATOM 2317 C CA . ALA B 1 119 ? 9.610 -4.308 38.824 1.00 14.79 119 ALA B CA 1
ATOM 2318 C C . ALA B 1 119 ? 11.059 -4.406 39.269 1.00 16.89 119 ALA B C 1
ATOM 2319 O O . ALA B 1 119 ? 11.336 -4.586 40.462 1.00 23.67 119 ALA B O 1
ATOM 2321 N N . LEU B 1 120 ? 12.001 -4.200 38.343 1.00 15.60 120 LEU B N 1
ATOM 2322 C CA . LEU B 1 120 ? 13.403 -4.224 38.735 1.00 16.03 120 LEU B CA 1
ATOM 2323 C C . LEU B 1 120 ? 13.669 -3.154 39.780 1.00 16.52 120 LEU B C 1
ATOM 2324 O O . LEU B 1 120 ? 14.165 -3.445 40.876 1.00 27.95 120 LEU B O 1
ATOM 2329 N N . ASN B 1 121 ? 13.247 -1.921 39.495 1.00 16.24 121 ASN B N 1
ATOM 2330 C CA . ASN B 1 121 ? 13.462 -0.854 40.457 1.00 16.70 121 ASN B CA 1
ATOM 2331 C C . ASN B 1 121 ? 12.551 -0.996 41.662 1.00 16.90 121 AS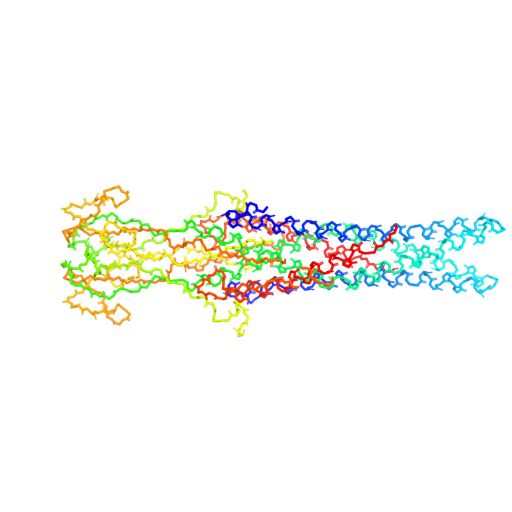N B C 1
ATOM 2332 O O . ASN B 1 121 ? 12.796 -0.350 42.686 1.00 17.44 121 ASN B O 1
ATOM 2337 N N . GLU B 1 122 ? 11.509 -1.824 41.566 1.00 18.63 122 GLU B N 1
ATOM 2338 C CA . GLU B 1 122 ? 10.779 -2.195 42.769 1.00 16.83 122 GLU B CA 1
ATOM 2339 C C . GLU B 1 122 ? 11.668 -3.021 43.685 1.00 17.57 122 GLU B C 1
ATOM 2340 O O . GLU B 1 122 ? 11.813 -2.712 44.875 1.00 18.20 122 GLU B O 1
ATOM 2346 N N . ILE B 1 123 ? 12.321 -4.043 43.125 1.00 17.54 123 ILE B N 1
ATOM 2347 C CA . ILE B 1 123 ? 13.081 -4.974 43.952 1.00 18.22 123 ILE B CA 1
ATOM 2348 C C . ILE B 1 123 ? 14.218 -4.246 44.651 1.00 18.93 123 ILE B C 1
ATOM 2349 O O . ILE B 1 123 ? 14.395 -4.362 45.870 1.00 32.33 123 ILE B O 1
ATOM 2354 N N . LYS B 1 124 ? 14.957 -3.428 43.898 1.00 18.80 124 LYS B N 1
ATOM 2355 C CA . LYS B 1 124 ? 15.995 -2.599 44.496 1.00 19.44 124 LYS B CA 1
ATOM 2356 C C . LYS B 1 124 ? 15.426 -1.768 45.635 1.00 24.05 124 LYS B C 1
ATOM 2357 O O . LYS B 1 124 ? 15.966 -1.762 46.750 1.00 20.55 124 LYS B O 1
ATOM 2363 N N . GLY B 1 125 ? 14.274 -1.136 45.400 1.00 28.77 125 GLY B N 1
ATOM 2364 C CA . GLY B 1 125 ? 13.710 -0.272 46.418 1.00 19.57 125 GLY B CA 1
ATOM 2365 C C . GLY B 1 125 ? 13.228 -1.048 47.620 1.00 20.05 125 GLY B C 1
ATOM 2366 O O . GLY B 1 125 ? 13.167 -0.506 48.730 1.00 20.63 125 GLY B O 1
ATOM 2367 N N . GLY B 1 126 ? 12.883 -2.322 47.426 1.00 22.81 126 GLY B N 1
ATOM 2368 C CA . GLY B 1 126 ? 12.573 -3.156 48.571 1.00 20.41 126 GLY B CA 1
ATOM 2369 C C . GLY B 1 126 ? 13.818 -3.535 49.346 1.00 21.26 126 GLY B C 1
ATOM 2370 O O . GLY B 1 126 ? 13.825 -3.517 50.583 1.00 21.98 126 GLY B O 1
ATOM 2371 N N . GLN B 1 127 ? 14.911 -3.812 48.632 1.00 21.24 127 GLN B N 1
ATOM 2372 C CA . GLN B 1 127 ? 16.107 -4.298 49.301 1.00 22.04 127 GLN B CA 1
ATOM 2373 C C . GLN B 1 127 ? 16.746 -3.222 50.160 1.00 22.73 127 GLN B C 1
ATOM 2374 O O . GLN B 1 127 ? 17.468 -3.547 51.109 1.00 36.36 127 GLN B O 1
ATOM 2380 N N . ILE B 1 128 ? 16.492 -1.949 49.851 1.00 22.43 128 ILE B N 1
ATOM 2381 C CA . ILE B 1 128 ? 16.977 -0.872 50.705 1.00 23.06 128 ILE B CA 1
ATOM 2382 C C . ILE B 1 128 ? 16.320 -0.935 52.076 1.00 23.64 128 ILE B C 1
ATOM 2383 O O . ILE B 1 128 ? 16.962 -0.639 53.091 1.00 24.47 128 ILE B O 1
ATOM 2388 N N . ILE B 1 129 ? 15.051 -1.343 52.142 1.00 23.25 129 ILE B N 1
ATOM 2389 C CA . ILE B 1 129 ? 14.387 -1.398 53.440 1.00 23.82 129 ILE B CA 1
ATOM 2390 C C . ILE B 1 129 ? 14.840 -2.617 54.227 1.00 29.80 129 ILE B C 1
ATOM 2391 O O . ILE B 1 129 ? 15.161 -2.512 55.418 1.00 28.99 129 ILE B O 1
ATOM 2396 N N . VAL B 1 130 ? 14.910 -3.778 53.567 1.00 24.15 130 VAL B N 1
ATOM 2397 C CA . VAL B 1 130 ? 15.315 -5.005 54.249 1.00 24.77 130 VAL B CA 1
ATOM 2398 C C . VAL B 1 130 ? 16.639 -4.785 54.963 1.00 25.67 130 VAL B C 1
ATOM 2399 O O . VAL B 1 130 ? 16.743 -4.949 56.186 1.00 41.53 130 VAL B O 1
ATOM 2403 N N . ASP B 1 131 ? 17.642 -4.312 54.221 1.00 25.53 131 ASP B N 1
ATOM 2404 C CA . ASP B 1 131 ? 18.931 -4.012 54.831 1.00 26.37 131 ASP B CA 1
ATOM 2405 C C . ASP B 1 131 ? 18.773 -3.034 55.985 1.00 27.65 131 ASP B C 1
ATOM 2406 O O . ASP B 1 131 ? 19.270 -3.277 57.092 1.00 33.97 131 ASP B O 1
ATOM 2411 N N . GLU B 1 132 ? 18.041 -1.941 55.760 1.00 26.84 132 GLU B N 1
ATOM 2412 C CA . GLU B 1 132 ? 17.910 -0.946 56.813 1.00 28.40 132 GLU B CA 1
ATOM 2413 C C . GLU B 1 132 ? 17.083 -1.462 57.980 1.00 27.70 132 GLU B C 1
ATOM 2414 O O . GLU B 1 132 ? 17.215 -0.941 59.092 1.00 30.05 132 GLU B O 1
ATOM 2420 N N . MET B 1 133 ? 16.233 -2.467 57.760 1.00 29.37 133 MET B N 1
ATOM 2421 C CA . MET B 1 133 ? 15.521 -3.069 58.876 1.00 29.18 133 MET B CA 1
ATOM 2422 C C . MET B 1 133 ? 16.314 -4.175 59.557 1.00 28.63 133 MET B C 1
ATOM 2423 O O . MET B 1 133 ? 15.912 -4.629 60.633 1.00 29.28 133 MET B O 1
ATOM 2428 N N . LEU B 1 134 ? 17.441 -4.598 58.978 1.00 28.63 134 LEU B N 1
ATOM 2429 C CA . LEU B 1 134 ? 18.223 -5.666 59.590 1.00 29.38 134 LEU B CA 1
ATOM 2430 C C . LEU B 1 134 ? 18.841 -5.238 60.914 1.00 30.53 134 LEU B C 1
ATOM 2431 O O . LEU B 1 134 ? 19.156 -6.097 61.746 1.00 31.29 134 LEU B O 1
ATOM 2436 N N . LYS B 1 135 ? 19.011 -3.937 61.128 1.00 30.68 135 LYS B N 1
ATOM 2437 C CA . LYS B 1 135 ? 19.593 -3.409 62.353 1.00 31.77 135 LYS B CA 1
ATOM 2438 C C . LYS B 1 135 ? 18.584 -3.281 63.488 1.00 32.25 135 LYS B C 1
ATOM 2439 O O . LYS B 1 135 ? 18.972 -2.892 64.595 1.00 33.78 135 LYS B O 1
ATOM 2445 N N . SER B 1 136 ? 17.308 -3.575 63.241 1.00 31.63 136 SER B N 1
ATOM 2446 C CA . SER B 1 136 ? 16.318 -3.551 64.309 1.00 32.11 136 SER B CA 1
ATOM 2447 C C . SER B 1 136 ? 16.647 -4.602 65.362 1.00 33.08 136 SER B C 1
ATOM 2448 O O . SER B 1 136 ? 17.084 -5.711 65.042 1.00 33.74 136 SER B O 1
ATOM 2451 N N . LYS B 1 137 ? 16.430 -4.249 66.626 1.00 33.99 137 LYS B N 1
ATOM 2452 C CA . LYS B 1 137 ? 16.774 -5.136 67.727 1.00 35.04 137 LYS B CA 1
ATOM 2453 C C . LYS B 1 137 ? 15.928 -4.783 68.941 1.00 37.44 137 LYS B C 1
ATOM 2454 O O . LYS B 1 137 ? 15.453 -3.653 69.075 1.00 40.70 137 LYS B O 1
ATOM 2460 N N . ILE B 1 138 ? 15.737 -5.768 69.815 1.00 45.54 138 ILE B N 1
ATOM 2461 C CA . ILE B 1 138 ? 15.044 -5.566 71.083 1.00 49.81 138 ILE B CA 1
ATOM 2462 C C . ILE B 1 138 ? 16.072 -5.177 72.137 1.00 42.91 138 ILE B C 1
ATOM 2463 O O . ILE B 1 138 ? 17.071 -5.880 72.334 1.00 48.78 138 ILE B O 1
ATOM 2468 N N . GLU B 1 139 ? 15.827 -4.062 72.820 1.00 38.98 139 GLU B N 1
ATOM 2469 C CA . GLU B 1 139 ? 16.796 -3.551 73.779 1.00 48.14 139 GLU B CA 1
ATOM 2470 C C . GLU B 1 139 ? 16.813 -4.376 75.063 1.00 50.14 139 GLU B C 1
ATOM 2471 O O . GLU B 1 139 ? 15.827 -5.013 75.442 1.00 41.38 139 GLU B O 1
ATOM 2477 N N . ASP B 1 140 ? 17.969 -4.366 75.721 1.00 57.24 140 ASP B N 1
ATOM 2478 C CA . ASP B 1 140 ? 18.108 -4.973 77.035 1.00 43.60 140 ASP B CA 1
ATOM 2479 C C . ASP B 1 140 ? 17.404 -4.122 78.088 1.00 44.30 140 ASP B C 1
ATOM 2480 O O . ASP B 1 140 ? 17.268 -2.904 77.946 1.00 44.06 140 ASP B O 1
ATOM 2485 N N . ALA B 1 141 ? 16.944 -4.778 79.150 1.00 45.20 141 ALA B N 1
ATOM 2486 C CA . ALA B 1 141 ? 16.323 -4.103 80.282 1.00 46.05 141 ALA B CA 1
ATOM 2487 C C . ALA B 1 141 ? 17.159 -4.349 81.528 1.00 47.56 141 ALA B C 1
ATOM 2488 O O . ALA B 1 141 ? 17.457 -5.501 81.860 1.00 48.06 141 ALA B O 1
ATOM 2490 N N . ALA B 1 142 ? 17.540 -3.269 82.208 1.00 52.02 142 ALA B N 1
ATOM 2491 C CA . ALA B 1 142 ? 18.298 -3.396 83.444 1.00 49.81 142 ALA B CA 1
ATOM 2492 C C . ALA B 1 142 ? 17.453 -4.077 84.513 1.00 56.54 142 ALA B C 1
ATOM 2493 O O . ALA B 1 142 ? 16.242 -3.858 84.603 1.00 59.62 142 ALA B O 1
ATOM 2495 N N . THR B 1 143 ? 18.100 -4.911 85.322 1.00 51.76 143 THR B N 1
ATOM 2496 C CA . THR B 1 143 ? 17.385 -5.668 86.339 1.00 52.63 143 THR B CA 1
ATOM 2497 C C . THR B 1 143 ? 16.796 -4.740 87.395 1.00 53.50 143 THR B C 1
ATOM 2498 O O . THR B 1 143 ? 17.385 -3.714 87.747 1.00 55.11 143 THR B O 1
ATOM 2502 N N . VAL B 1 144 ? 15.619 -5.113 87.900 1.00 55.83 144 VAL B N 1
ATOM 2503 C CA . VAL B 1 144 ? 14.932 -4.367 88.947 1.00 67.22 144 VAL B CA 1
ATOM 2504 C C . VAL B 1 144 ? 14.363 -5.360 89.951 1.00 58.90 144 VAL B C 1
ATOM 2505 O O . VAL B 1 144 ? 14.199 -6.547 89.662 1.00 55.27 144 VAL B O 1
ATOM 2509 N N . ALA B 1 145 ? 14.060 -4.854 91.145 1.00 56.75 145 ALA B N 1
ATOM 2510 C CA . ALA B 1 145 ? 13.520 -5.699 92.202 1.00 57.84 145 ALA B CA 1
ATOM 2511 C C . ALA B 1 145 ? 12.176 -6.281 91.784 1.00 57.02 145 ALA B C 1
ATOM 2512 O O . ALA B 1 145 ? 11.378 -5.623 91.110 1.00 57.93 145 ALA B O 1
ATOM 2514 N N . ALA B 1 146 ? 11.930 -7.531 92.187 1.00 57.50 146 ALA B N 1
ATOM 2515 C CA . ALA B 1 146 ? 10.719 -8.220 91.754 1.00 56.74 146 ALA B CA 1
ATOM 2516 C C . ALA B 1 146 ? 9.459 -7.517 92.241 1.00 56.91 146 ALA B C 1
ATOM 2517 O O . ALA B 1 146 ? 8.452 -7.488 91.524 1.00 55.86 146 ALA B O 1
ATOM 2519 N N . ALA B 1 147 ? 9.503 -6.913 93.430 1.00 58.23 147 ALA B N 1
ATOM 2520 C CA . ALA B 1 147 ? 8.315 -6.257 93.969 1.00 62.50 147 ALA B CA 1
ATOM 2521 C C . ALA B 1 147 ? 7.894 -5.065 93.120 1.00 61.94 147 ALA B C 1
ATOM 2522 O O . ALA B 1 147 ? 6.714 -4.698 93.110 1.00 76.51 147 ALA B O 1
ATOM 2524 N N . SER B 1 148 ? 8.835 -4.454 92.405 1.00 56.73 148 SER B N 1
ATOM 2525 C CA . SER B 1 148 ? 8.520 -3.316 91.554 1.00 55.62 148 SER B CA 1
ATOM 2526 C C . SER B 1 148 ? 8.878 -3.614 90.104 1.00 54.12 148 SER B C 1
ATOM 2527 O O . SER B 1 148 ? 9.493 -2.784 89.429 1.00 53.48 148 SER B O 1
ATOM 2530 N N . SER B 1 149 ? 8.510 -4.800 89.618 1.00 53.57 149 SER B N 1
ATOM 2531 C CA . SER B 1 149 ? 8.777 -5.180 88.240 1.00 52.16 149 SER B CA 1
ATOM 2532 C C . SER B 1 149 ? 7.527 -5.518 87.443 1.00 54.58 149 SER B C 1
ATOM 2533 O O . SER B 1 149 ? 7.624 -5.688 86.222 1.00 56.36 149 SER B O 1
ATOM 2536 N N . THR B 1 150 ? 6.366 -5.629 88.088 1.00 51.46 150 THR B N 1
ATOM 2537 C CA . THR B 1 150 ? 5.124 -5.966 87.405 1.00 50.48 150 THR B CA 1
ATOM 2538 C C . THR B 1 150 ? 4.098 -4.839 87.443 1.00 55.01 150 THR B C 1
ATOM 2539 O O . THR B 1 150 ? 2.953 -5.048 87.025 1.00 67.38 150 THR B O 1
ATOM 2543 N N . SER B 1 151 ? 4.466 -3.658 87.937 1.00 52.19 151 SER B N 1
ATOM 2544 C CA . SER B 1 151 ? 3.535 -2.538 87.982 1.00 55.87 151 SER B CA 1
ATOM 2545 C C . SER B 1 151 ? 4.315 -1.237 88.075 1.00 50.72 151 SER B C 1
ATOM 2546 O O . SER B 1 151 ? 5.505 -1.223 88.403 1.00 51.33 151 SER B O 1
ATOM 2549 N N . GLY B 1 152 ? 3.625 -0.141 87.770 1.00 50.19 152 GLY B N 1
ATOM 2550 C CA . GLY B 1 152 ? 4.190 1.180 87.931 1.00 58.02 152 GLY B CA 1
ATOM 2551 C C . GLY B 1 152 ? 5.165 1.549 86.830 1.00 56.63 152 GLY B C 1
ATOM 2552 O O . GLY B 1 152 ? 5.279 0.891 85.793 1.00 76.59 152 GLY B O 1
ATOM 2553 N N . ALA B 1 153 ? 5.881 2.649 87.074 1.00 49.78 153 ALA B N 1
ATOM 2554 C CA . ALA B 1 153 ? 6.896 3.111 86.134 1.00 69.15 153 ALA B CA 1
ATOM 2555 C C . ALA B 1 153 ? 8.082 2.160 86.048 1.00 67.99 153 ALA B C 1
ATOM 2556 O O . ALA B 1 153 ? 8.814 2.192 85.053 1.00 77.94 153 ALA B O 1
ATOM 2558 N N . THR B 1 154 ? 8.285 1.323 87.060 1.00 50.39 154 THR B N 1
ATOM 2559 C CA . THR B 1 154 ? 9.451 0.456 87.154 1.00 50.83 154 THR B CA 1
ATOM 2560 C C . THR B 1 154 ? 9.264 -0.880 86.440 1.00 50.09 154 THR B C 1
ATOM 2561 O O . THR B 1 154 ? 10.048 -1.806 86.672 1.00 58.40 154 THR B O 1
ATOM 2565 N N . ILE B 1 155 ? 8.245 -1.002 85.585 1.00 48.95 155 ILE B N 1
ATOM 2566 C CA . ILE B 1 155 ? 7.990 -2.260 84.892 1.00 48.24 155 ILE B CA 1
ATOM 2567 C C . ILE B 1 155 ? 9.141 -2.586 83.948 1.00 47.57 155 ILE B C 1
ATOM 2568 O O . ILE B 1 155 ? 9.854 -1.699 83.460 1.00 50.58 155 ILE B O 1
ATOM 2573 N N . VAL B 1 156 ? 9.328 -3.880 83.695 1.00 47.43 156 VAL B N 1
ATOM 2574 C CA . VAL B 1 156 ? 10.309 -4.358 82.722 1.00 46.73 156 VAL B CA 1
ATOM 2575 C C . VAL B 1 156 ? 9.642 -4.309 81.350 1.00 47.47 156 VAL B C 1
ATOM 2576 O O . VAL B 1 156 ? 8.923 -5.232 80.963 1.00 44.68 156 VAL B O 1
ATOM 2580 N N . LYS B 1 157 ? 9.855 -3.218 80.620 1.00 61.72 157 LYS B N 1
ATOM 2581 C CA . LYS B 1 157 ? 9.263 -3.039 79.301 1.00 45.97 157 LYS B CA 1
ATOM 2582 C C . LYS B 1 157 ? 10.114 -3.697 78.222 1.00 42.23 157 LYS B C 1
ATOM 2583 O O . LYS B 1 157 ? 11.346 -3.713 78.306 1.00 47.77 157 LYS B O 1
ATOM 2589 N N . ILE B 1 158 ? 9.448 -4.223 77.196 1.00 41.12 158 ILE B N 1
ATOM 2590 C CA . ILE B 1 158 ? 10.118 -4.770 76.018 1.00 40.23 158 ILE B CA 1
ATOM 2591 C C . ILE B 1 158 ? 10.173 -3.643 74.992 1.00 39.23 158 ILE B C 1
ATOM 2592 O O . ILE B 1 158 ? 9.206 -3.401 74.268 1.00 45.34 158 ILE B O 1
ATOM 2597 N N . LYS B 1 159 ? 11.308 -2.949 74.923 1.00 39.44 159 LYS B N 1
ATOM 2598 C CA . LYS B 1 159 ? 11.383 -1.720 74.143 1.00 38.69 159 LYS B CA 1
ATOM 2599 C C . LYS B 1 159 ? 11.916 -2.005 72.744 1.00 37.64 159 LYS B C 1
ATOM 2600 O O . LYS B 1 159 ? 13.059 -2.464 72.610 1.00 37.85 159 LYS B O 1
ATOM 2606 N N . PRO B 1 160 ? 11.130 -1.768 71.691 1.00 36.46 160 PRO B N 1
ATOM 2607 C CA . PRO B 1 160 ? 11.662 -1.849 70.325 1.00 35.44 160 PRO B CA 1
ATOM 2608 C C . PRO B 1 160 ? 12.712 -0.780 70.052 1.00 35.47 160 PRO B C 1
ATOM 2609 O O . PRO B 1 160 ? 12.664 0.324 70.596 1.00 51.10 160 PRO B O 1
ATOM 2613 N N . LYS B 1 161 ? 13.663 -1.121 69.183 1.00 35.04 161 LYS B N 1
ATOM 2614 C CA . LYS B 1 161 ? 14.721 -0.199 68.780 1.00 35.00 161 LYS B CA 1
ATOM 2615 C C . LYS B 1 161 ? 14.909 -0.272 67.272 1.00 35.16 161 LYS B C 1
ATOM 2616 O O . LYS B 1 161 ? 15.250 -1.333 66.740 1.00 36.18 161 LYS B O 1
ATOM 2622 N N . LEU B 1 162 ? 14.672 0.844 66.589 1.00 36.85 162 LEU B N 1
ATOM 2623 C CA . LEU B 1 162 ? 15.021 1.000 65.184 1.00 45.21 162 LEU B CA 1
ATOM 2624 C C . LEU B 1 162 ? 16.337 1.760 65.061 1.00 40.76 162 LEU B C 1
ATOM 2625 O O . LEU B 1 162 ? 16.646 2.633 65.876 1.00 45.62 162 LEU B O 1
ATOM 2630 N N . GLN B 1 163 ? 17.110 1.430 64.027 1.00 31.97 163 GLN B N 1
ATOM 2631 C CA . GLN B 1 163 ? 18.418 2.041 63.791 1.00 32.23 163 GLN B CA 1
ATOM 2632 C C . GLN B 1 163 ? 18.515 2.496 62.339 1.00 31.17 163 GLN B C 1
ATOM 2633 O O . GLN B 1 163 ? 19.228 1.891 61.530 1.00 30.86 163 GLN B O 1
ATOM 2639 N N . PRO B 1 164 ? 17.817 3.573 61.979 1.00 34.95 164 PRO B N 1
ATOM 2640 C CA . PRO B 1 164 ? 17.933 4.103 60.616 1.00 38.74 164 PRO B CA 1
ATOM 2641 C C . PRO B 1 164 ? 19.317 4.674 60.348 1.00 46.68 164 PRO B C 1
ATOM 2642 O O . PRO B 1 164 ? 20.024 5.110 61.259 1.00 40.82 164 PRO B O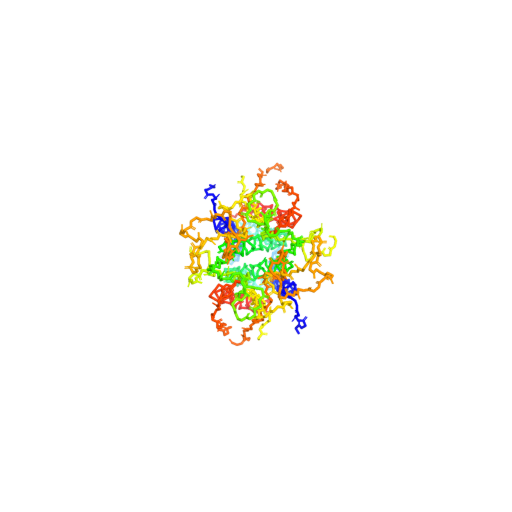 1
ATOM 2646 N N . ALA B 1 165 ? 19.703 4.651 59.072 1.00 41.62 165 ALA B N 1
ATOM 2647 C CA . ALA B 1 165 ? 20.995 5.195 58.674 1.00 42.53 165 ALA B CA 1
ATOM 2648 C C . ALA B 1 165 ? 21.073 6.679 59.012 1.00 42.05 165 ALA B C 1
ATOM 2649 O O . ALA B 1 165 ? 20.087 7.412 58.895 1.00 46.03 165 ALA B O 1
ATOM 2651 N N . THR B 1 166 ? 22.263 7.118 59.439 1.00 56.45 166 THR B N 1
ATOM 2652 C CA . THR B 1 166 ? 22.419 8.483 59.935 1.00 62.73 166 THR B CA 1
ATOM 2653 C C . THR B 1 166 ? 22.133 9.517 58.854 1.00 45.62 166 THR B C 1
ATOM 2654 O O . THR B 1 166 ? 21.676 10.624 59.160 1.00 51.29 166 THR B O 1
ATOM 2658 N N . LYS B 1 167 ? 22.381 9.175 57.592 1.00 46.12 167 LYS B N 1
ATOM 2659 C CA . LYS B 1 167 ? 22.029 10.053 56.484 1.00 60.96 167 LYS B CA 1
ATOM 2660 C C . LYS B 1 167 ? 21.117 9.303 55.524 1.00 53.72 167 LYS B C 1
ATOM 2661 O O . LYS B 1 167 ? 20.184 8.619 55.956 1.00 44.24 167 LYS B O 1
ATOM 2667 N N . ARG B 1 168 ? 21.370 9.427 54.225 1.00 49.00 168 ARG B N 1
ATOM 2668 C CA . ARG B 1 168 ? 20.638 8.629 53.253 1.00 52.48 168 ARG B CA 1
ATOM 2669 C C . ARG B 1 168 ? 20.962 7.152 53.435 1.00 48.66 168 ARG B C 1
ATOM 2670 O O . ARG B 1 168 ? 22.124 6.770 53.603 1.00 52.07 168 ARG B O 1
ATOM 2678 N N . ALA B 1 169 ? 19.926 6.319 53.408 1.00 43.07 169 ALA B N 1
ATOM 2679 C CA . ALA B 1 169 ? 20.129 4.884 53.536 1.00 41.71 169 ALA B CA 1
ATOM 2680 C C . ALA B 1 169 ? 20.851 4.340 52.311 1.00 42.80 169 ALA B C 1
ATOM 2681 O O . ALA B 1 169 ? 20.565 4.732 51.176 1.00 50.70 169 ALA B O 1
ATOM 2683 N N . CYS B 1 170 ? 21.794 3.429 52.549 1.00 42.81 170 CYS B N 1
ATOM 2684 C CA . CYS B 1 170 ? 22.573 2.769 51.502 1.00 43.96 170 CYS B CA 1
ATOM 2685 C C . CYS B 1 170 ? 23.325 3.752 50.611 1.00 46.40 170 CYS B C 1
ATOM 2686 O O . CYS B 1 170 ? 23.717 3.400 49.494 1.00 57.83 170 CYS B O 1
ATOM 2689 N N . HIS B 1 171 ? 23.566 4.970 51.087 1.00 54.38 171 HIS B N 1
ATOM 2690 C CA . HIS B 1 171 ? 24.248 5.997 50.308 1.00 77.67 171 HIS B CA 1
ATOM 2691 C C . HIS B 1 171 ? 25.309 6.693 51.143 1.00 80.37 171 HIS B C 1
ATOM 2692 O O . HIS B 1 171 ? 25.452 7.919 51.099 1.00 94.64 171 HIS B O 1
ATOM 2699 N N . ASP B 1 172 ? 26.068 5.913 51.916 1.00 59.13 172 ASP B N 1
ATOM 2700 C CA . ASP B 1 172 ? 27.198 6.420 52.688 1.00 77.84 172 ASP B CA 1
ATOM 2701 C C . ASP B 1 172 ? 26.778 7.565 53.602 1.00 107.39 172 ASP B C 1
ATOM 2702 O O . ASP B 1 172 ? 26.004 7.365 54.544 1.00 109.94 172 ASP B O 1
ATOM 2707 N N . GLU B 1 173 ? 27.283 8.764 53.330 1.00 103.63 173 GLU B N 1
ATOM 2708 C CA . GLU B 1 173 ? 26.912 9.950 54.093 1.00 84.39 173 GLU B CA 1
ATOM 2709 C C . GLU B 1 173 ? 26.175 10.955 53.213 1.00 78.23 173 GLU B C 1
ATOM 2710 O O . GLU B 1 173 ? 25.061 10.697 52.757 1.00 68.89 173 GLU B O 1
ATOM 2716 N N . THR B 1 192 ? 20.994 -17.302 38.087 1.00 68.07 192 THR B N 1
ATOM 2717 C CA . THR B 1 192 ? 20.770 -17.455 39.520 1.00 67.65 192 THR B CA 1
ATOM 2718 C C . THR B 1 192 ? 21.074 -16.154 40.261 1.00 64.07 192 THR B C 1
ATOM 2719 O O . THR B 1 192 ? 22.212 -15.682 40.271 1.00 61.69 192 THR B O 1
ATOM 2723 N N . LEU B 1 193 ? 20.044 -15.573 40.868 1.00 65.36 193 LEU B N 1
ATOM 2724 C CA . LEU B 1 193 ? 20.160 -14.316 41.591 1.00 79.66 193 LEU B CA 1
ATOM 2725 C C . LEU B 1 193 ? 20.466 -14.564 43.068 1.00 68.83 193 LEU B C 1
ATOM 2726 O O . LEU B 1 193 ? 20.354 -15.681 43.576 1.00 73.75 193 LEU B O 1
ATOM 2731 N N . THR B 1 194 ? 20.869 -13.496 43.760 1.00 66.64 194 THR B N 1
ATOM 2732 C CA . THR B 1 194 ? 21.153 -13.534 45.197 1.00 62.22 194 THR B CA 1
ATOM 2733 C C . THR B 1 194 ? 20.387 -12.392 45.867 1.00 47.02 194 THR B C 1
ATOM 2734 O O . THR B 1 194 ? 20.872 -11.259 45.941 1.00 43.68 194 THR B O 1
ATOM 2738 N N . LEU B 1 195 ? 19.180 -12.695 46.332 1.00 47.15 195 LEU B N 1
ATOM 2739 C CA . LEU B 1 195 ? 18.344 -11.766 47.079 1.00 48.96 195 LEU B CA 1
ATOM 2740 C C . LEU B 1 195 ? 18.417 -12.055 48.575 1.00 44.05 195 LEU B C 1
ATOM 2741 O O . LEU B 1 195 ? 18.972 -13.062 49.016 1.00 45.91 195 LEU B O 1
ATOM 2746 N N . PHE B 1 196 ? 17.827 -11.157 49.361 1.00 37.87 196 PHE B N 1
ATOM 2747 C CA . PHE B 1 196 ? 17.760 -11.336 50.803 1.00 36.93 196 PHE B CA 1
ATOM 2748 C C . PHE B 1 196 ? 16.367 -10.987 51.307 1.00 35.38 196 PHE B C 1
ATOM 2749 O O . PHE B 1 196 ? 15.647 -10.189 50.701 1.00 38.59 196 PHE B O 1
ATOM 2757 N N . SER B 1 197 ? 16.001 -11.595 52.434 1.00 34.73 197 SER B N 1
ATOM 2758 C CA . SER B 1 197 ? 14.680 -11.438 53.022 1.00 33.51 197 SER B CA 1
ATOM 2759 C C . SER B 1 197 ? 14.822 -11.467 54.538 1.00 32.92 197 SER B C 1
ATOM 2760 O O . SER B 1 197 ? 15.868 -11.835 55.076 1.00 39.52 197 SER B O 1
ATOM 2763 N N . LEU B 1 198 ? 13.758 -11.062 55.227 1.00 31.89 198 LEU B N 1
ATOM 2764 C CA . LEU B 1 198 ? 13.780 -10.884 56.676 1.00 31.34 198 LEU B CA 1
ATOM 2765 C C . LEU B 1 198 ? 13.069 -12.055 57.349 1.00 31.37 198 LEU B C 1
ATOM 2766 O O . LEU B 1 198 ? 11.847 -12.188 57.242 1.00 30.99 198 LEU B O 1
ATOM 2771 N N . LYS B 1 199 ? 13.837 -12.910 58.021 1.00 32.06 199 LYS B N 1
ATOM 2772 C CA . LYS B 1 199 ? 13.324 -14.009 58.826 1.00 32.38 199 LYS B CA 1
ATOM 2773 C C . LYS B 1 199 ? 13.123 -13.567 60.276 1.00 42.60 199 LYS B C 1
ATOM 2774 O O . LYS B 1 199 ? 13.758 -12.628 60.754 1.00 40.24 199 LYS B O 1
ATOM 2780 N N . ALA B 1 200 ? 12.218 -14.252 60.973 1.00 37.60 200 ALA B N 1
ATOM 2781 C CA . ALA B 1 200 ? 12.046 -14.021 62.403 1.00 31.70 200 ALA B CA 1
ATOM 2782 C C . ALA B 1 200 ? 13.201 -14.618 63.205 1.00 32.67 200 ALA B C 1
ATOM 2783 O O . ALA B 1 200 ? 13.735 -15.677 62.862 1.00 33.80 200 ALA B O 1
ATOM 2785 N N . GLU B 1 201 ? 13.582 -13.934 64.283 1.00 32.62 201 GLU B N 1
ATOM 2786 C CA . GLU B 1 201 ? 14.598 -14.434 65.203 1.00 33.47 201 GLU B CA 1
ATOM 2787 C C . GLU B 1 201 ? 14.024 -15.503 66.131 1.00 41.11 201 GLU B C 1
ATOM 2788 O O . GLU B 1 201 ? 12.843 -15.479 66.489 1.00 39.62 201 GLU B O 1
ATOM 2794 N N . THR B 1 202 ? 14.882 -16.446 66.527 1.00 45.76 202 THR B N 1
ATOM 2795 C CA . THR B 1 202 ? 14.501 -17.524 67.436 1.00 41.76 202 THR B CA 1
ATOM 2796 C C . THR B 1 202 ? 15.095 -17.292 68.820 1.00 44.73 202 THR B C 1
ATOM 2797 O O . THR B 1 202 ? 16.326 -17.234 68.958 1.00 39.40 202 THR B O 1
ATOM 2801 N N . PRO B 1 203 ? 14.271 -17.148 69.857 1.00 41.05 203 PRO B N 1
ATOM 2802 C CA . PRO B 1 203 ? 14.803 -16.978 71.215 1.00 38.23 203 PRO B CA 1
ATOM 2803 C C . PRO B 1 203 ? 15.512 -18.229 71.717 1.00 46.00 203 PRO B C 1
ATOM 2804 O O . PRO B 1 203 ? 15.235 -19.349 71.281 1.00 49.41 203 PRO B O 1
ATOM 2808 N N . GLY B 1 204 ? 16.450 -18.020 72.642 1.00 52.34 204 GLY B N 1
ATOM 2809 C CA . GLY B 1 204 ? 17.224 -19.116 73.190 1.00 60.64 204 GLY B CA 1
ATOM 2810 C C . GLY B 1 204 ? 16.423 -19.978 74.153 1.00 44.92 204 GLY B C 1
ATOM 2811 O O . GLY B 1 204 ? 15.291 -19.671 74.529 1.00 44.03 204 GLY B O 1
ATOM 2812 N N . THR B 1 205 ? 17.028 -21.107 74.539 1.00 47.32 205 THR B N 1
ATOM 2813 C CA . THR B 1 205 ? 16.347 -22.129 75.326 1.00 71.33 205 THR B CA 1
ATOM 2814 C C . THR B 1 205 ? 16.754 -22.181 76.796 1.00 70.20 205 THR B C 1
ATOM 2815 O O . THR B 1 205 ? 16.086 -22.871 77.575 1.00 52.11 205 THR B O 1
ATOM 2819 N N . THR B 1 206 ? 17.817 -21.484 77.203 1.00 64.70 206 THR B N 1
ATOM 2820 C CA . THR B 1 206 ? 18.269 -21.541 78.591 1.00 52.43 206 THR B CA 1
ATOM 2821 C C . THR B 1 206 ? 18.552 -20.155 79.158 1.00 51.00 206 THR B C 1
ATOM 2822 O O . THR B 1 206 ? 18.196 -19.140 78.551 1.00 48.63 206 THR B O 1
ATOM 2826 N N . THR B 1 207 ? 19.180 -20.111 80.331 1.00 52.64 207 THR B N 1
ATOM 2827 C CA . THR B 1 207 ? 19.587 -18.849 80.932 1.00 51.73 207 THR B CA 1
ATOM 2828 C C . THR B 1 207 ? 20.767 -18.251 80.171 1.00 56.50 207 THR B C 1
ATOM 2829 O O . THR B 1 207 ? 21.580 -18.968 79.579 1.00 75.53 207 THR B O 1
ATOM 2833 N N . ASP B 1 208 ? 20.855 -16.919 80.196 1.00 49.55 208 ASP B N 1
ATOM 2834 C CA . ASP B 1 208 ? 21.898 -16.173 79.487 1.00 53.20 208 ASP B CA 1
ATOM 2835 C C . ASP B 1 208 ? 21.875 -16.477 77.989 1.00 67.77 208 ASP B C 1
ATOM 2836 O O . ASP B 1 208 ? 22.899 -16.782 77.373 1.00 75.52 208 ASP B O 1
ATOM 2841 N N . GLN B 1 209 ? 20.683 -16.392 77.405 1.00 46.24 209 GLN B N 1
ATOM 2842 C CA . GLN B 1 209 ? 20.488 -16.575 75.976 1.00 46.16 209 GLN B CA 1
ATOM 2843 C C . GLN B 1 209 ? 19.650 -15.424 75.437 1.00 57.88 209 GLN B C 1
ATOM 2844 O O . GLN B 1 209 ? 18.982 -14.710 76.188 1.00 56.11 209 GLN B O 1
ATOM 2850 N N . LYS B 1 210 ? 19.702 -15.248 74.119 1.00 52.84 210 LYS B N 1
ATOM 2851 C CA . LYS B 1 210 ? 19.049 -14.111 73.483 1.00 39.52 210 LYS B CA 1
ATOM 2852 C C . LYS B 1 210 ? 17.534 -14.179 73.643 1.00 40.37 210 LYS B C 1
ATOM 2853 O O . LYS B 1 210 ? 16.939 -15.260 73.626 1.00 44.59 210 LYS B O 1
ATOM 2859 N N . LEU B 1 211 ? 16.916 -13.005 73.797 1.00 42.09 211 LEU B N 1
ATOM 2860 C CA . LEU B 1 211 ? 15.461 -12.852 73.870 1.00 36.08 211 LEU B CA 1
ATOM 2861 C C . LEU B 1 211 ? 14.863 -13.686 75.005 1.00 43.89 211 LEU B C 1
ATOM 2862 O O . LEU B 1 211 ? 13.967 -14.510 74.805 1.00 47.86 211 LEU B O 1
ATOM 2867 N N . THR B 1 212 ? 15.375 -13.458 76.214 1.00 52.24 212 THR B N 1
ATOM 2868 C CA . THR B 1 212 ? 14.918 -14.200 77.381 1.00 39.50 212 THR B CA 1
ATOM 2869 C C . THR B 1 212 ? 14.731 -13.255 78.560 1.00 39.50 212 THR B C 1
ATOM 2870 O O . THR B 1 212 ? 15.203 -12.113 78.559 1.00 38.75 212 THR B O 1
ATOM 2874 N N . LEU B 1 213 ? 14.003 -13.744 79.562 1.00 40.53 213 LEU B N 1
ATOM 2875 C CA . LEU B 1 213 ? 13.891 -13.050 80.838 1.00 41.05 213 LEU B CA 1
ATOM 2876 C C . LEU B 1 213 ? 15.166 -13.291 81.637 1.00 45.05 213 LEU B C 1
ATOM 2877 O O . LEU B 1 213 ? 15.533 -14.441 81.900 1.00 52.42 213 LEU B O 1
ATOM 2882 N N . CYS B 1 214 ? 15.838 -12.212 82.019 1.00 42.40 214 CYS B N 1
ATOM 2883 C CA . CYS B 1 214 ? 17.130 -12.271 82.687 1.00 43.92 214 CYS B CA 1
ATOM 2884 C C . CYS B 1 214 ? 16.922 -12.176 84.191 1.00 49.83 214 CYS B C 1
ATOM 2885 O O . CYS B 1 214 ? 16.451 -11.150 84.692 1.00 52.90 214 CYS B O 1
ATOM 2888 N N . GLY B 1 215 ? 17.264 -13.244 84.907 1.00 51.91 215 GLY B N 1
ATOM 2889 C CA . GLY B 1 215 ? 17.243 -13.219 86.358 1.00 49.14 215 GLY B CA 1
ATOM 2890 C C . GLY B 1 215 ? 18.604 -12.840 86.918 1.00 54.76 215 GLY B C 1
ATOM 2891 O O . GLY B 1 215 ? 19.641 -13.190 86.358 1.00 62.47 215 GLY B O 1
ATOM 2892 N N . HIS B 1 216 ? 18.586 -12.117 88.036 1.00 53.40 216 HIS B N 1
ATOM 2893 C CA . HIS B 1 216 ? 19.824 -11.736 88.700 1.00 64.98 216 HIS B CA 1
ATOM 2894 C C . HIS B 1 216 ? 19.555 -11.490 90.177 1.00 68.61 216 HIS B C 1
ATOM 2895 O O . HIS B 1 216 ? 18.451 -11.098 90.567 1.00 78.92 216 HIS B O 1
ATOM 2902 N N . GLY B 1 217 ? 20.581 -11.727 90.992 1.00 56.49 217 GLY B N 1
ATOM 2903 C CA . GLY B 1 217 ? 20.519 -11.510 92.421 1.00 63.50 217 GLY B CA 1
ATOM 2904 C C . GLY B 1 217 ? 20.795 -10.100 92.881 1.00 68.78 217 GLY B C 1
ATOM 2905 O O . GLY B 1 217 ? 20.659 -9.816 94.074 1.00 62.87 217 GLY B O 1
ATOM 2906 N N . SER B 1 218 ? 21.169 -9.201 91.975 1.00 67.20 218 SER B N 1
ATOM 2907 C CA . SER B 1 218 ? 21.443 -7.817 92.320 1.00 69.66 218 SER B CA 1
ATOM 2908 C C . SER B 1 218 ? 20.708 -6.887 91.367 1.00 54.75 218 SER B C 1
ATOM 2909 O O . SER B 1 218 ? 20.495 -7.228 90.199 1.00 61.54 218 SER B O 1
ATOM 2912 N N . PRO B 1 219 ? 20.311 -5.709 91.837 1.00 53.12 219 PRO B N 1
ATOM 2913 C CA . PRO B 1 219 ? 19.598 -4.761 90.977 1.00 61.97 219 PRO B CA 1
ATOM 2914 C C . PRO B 1 219 ? 20.551 -3.938 90.119 1.00 68.47 219 PRO B C 1
ATOM 2915 O O . PRO B 1 219 ? 21.772 -3.973 90.276 1.00 57.92 219 PRO B O 1
ATOM 2919 N N . SER B 1 220 ? 19.951 -3.194 89.186 1.00 57.26 220 SER B N 1
ATOM 2920 C CA . SER B 1 220 ? 20.658 -2.220 88.353 1.00 47.81 220 SER B CA 1
ATOM 2921 C C . SER B 1 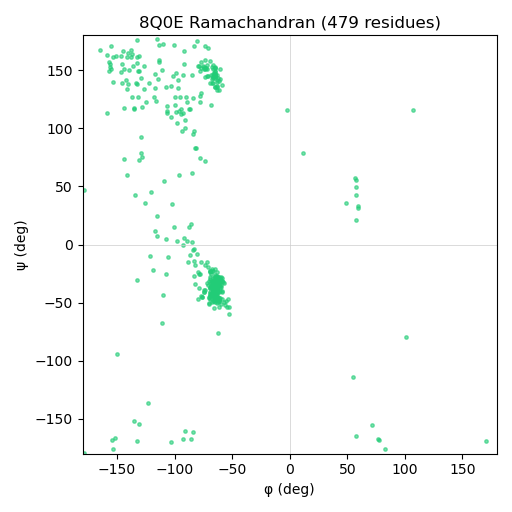220 ? 21.776 -2.861 87.536 1.00 51.88 220 SER B C 1
ATOM 2922 O O . SER B 1 220 ? 22.792 -2.222 87.249 1.00 61.87 220 SER B O 1
ATOM 2925 N N . GLN B 1 221 ? 21.606 -4.123 87.156 1.00 54.87 221 GLN B N 1
ATOM 2926 C CA . GLN B 1 221 ? 22.559 -4.814 86.301 1.00 50.31 221 GLN B CA 1
ATOM 2927 C C . GLN B 1 221 ? 22.089 -4.764 84.854 1.00 54.29 221 GLN B C 1
ATOM 2928 O O . GLN B 1 221 ? 20.910 -4.988 84.565 1.00 51.36 221 GLN B O 1
ATOM 2934 N N . ASP B 1 222 ? 23.020 -4.459 83.947 1.00 83.52 222 ASP B N 1
ATOM 2935 C CA . ASP B 1 222 ? 22.738 -4.419 82.516 1.00 73.92 222 ASP B CA 1
ATOM 2936 C C . ASP B 1 222 ? 23.109 -5.744 81.871 1.00 60.55 222 ASP B C 1
ATOM 2937 O O . ASP B 1 222 ? 24.244 -6.214 82.047 1.00 66.11 222 ASP B O 1
ATOM 2942 N N . PRO B 1 223 ? 22.191 -6.372 81.134 1.00 64.91 223 PRO B N 1
ATOM 2943 C CA . PRO B 1 223 ? 22.506 -7.664 80.502 1.00 65.46 223 PRO B CA 1
ATOM 2944 C C . PRO B 1 223 ? 23.686 -7.610 79.545 1.00 78.17 223 PRO B C 1
ATOM 2945 O O . PRO B 1 223 ? 24.357 -8.632 79.354 1.00 88.90 223 PRO B O 1
ATOM 2949 N N . ALA B 1 224 ? 23.942 -6.463 78.910 1.00 59.19 224 ALA B N 1
ATOM 2950 C CA . ALA B 1 224 ? 25.066 -6.376 77.984 1.00 58.72 224 ALA B CA 1
ATOM 2951 C C . ALA B 1 224 ? 26.397 -6.651 78.675 1.00 68.19 224 ALA B C 1
ATOM 2952 O O . ALA B 1 224 ? 27.331 -7.151 78.039 1.00 56.22 224 ALA B O 1
ATOM 2954 N N . THR B 1 225 ? 26.506 -6.349 79.969 1.00 63.03 225 THR B N 1
ATOM 2955 C CA . THR B 1 225 ? 27.718 -6.629 80.734 1.00 75.38 225 THR B CA 1
ATOM 2956 C C . THR B 1 225 ? 27.552 -7.736 81.767 1.00 79.90 225 THR B C 1
ATOM 2957 O O . THR B 1 225 ? 28.437 -8.586 81.893 1.00 77.57 225 THR B O 1
ATOM 2961 N N . ALA B 1 226 ? 26.450 -7.754 82.513 1.00 68.95 226 ALA B N 1
ATOM 2962 C CA . ALA B 1 226 ? 26.171 -8.837 83.444 1.00 50.50 226 ALA B CA 1
ATOM 2963 C C . ALA B 1 226 ? 25.627 -10.056 82.707 1.00 49.94 226 ALA B C 1
ATOM 2964 O O . ALA B 1 226 ? 25.034 -9.943 81.633 1.00 56.07 226 ALA B O 1
ATOM 2966 N N . SER B 1 227 ? 25.847 -11.231 83.288 1.00 55.69 227 SER B N 1
ATOM 2967 C CA . SER B 1 227 ? 25.259 -12.465 82.786 1.00 60.42 227 SER B CA 1
ATOM 2968 C C . SER B 1 227 ? 24.053 -12.869 83.630 1.00 50.08 227 SER B C 1
ATOM 2969 O O . SER B 1 227 ? 24.022 -12.660 84.845 1.00 64.86 227 SER B O 1
ATOM 2972 N N . CYS B 1 228 ? 23.055 -13.452 82.968 1.00 51.69 228 CYS B N 1
ATOM 2973 C CA . CYS B 1 228 ? 21.847 -13.892 83.655 1.00 69.31 228 CYS B CA 1
ATOM 2974 C C . CYS B 1 228 ? 22.118 -15.122 84.516 1.00 74.97 228 CYS B C 1
ATOM 2975 O O . CYS B 1 228 ? 23.044 -15.898 84.264 1.00 83.95 228 CYS B O 1
ATOM 2978 N N . GLN B 1 229 ? 21.293 -15.291 85.548 1.00 65.95 229 GLN B N 1
ATOM 2979 C CA . GLN B 1 229 ? 21.393 -16.431 86.445 1.00 72.21 229 GLN B CA 1
ATOM 2980 C C . GLN B 1 229 ? 19.993 -16.820 86.896 1.00 59.07 229 GLN B C 1
ATOM 2981 O O . GLN B 1 229 ? 19.079 -15.991 86.910 1.00 58.74 229 GLN B O 1
ATOM 2987 N N . ASN B 1 230 ? 19.834 -18.087 87.279 1.00 51.81 230 ASN B N 1
ATOM 2988 C CA . ASN B 1 230 ? 18.518 -18.581 87.665 1.00 51.75 230 ASN B CA 1
ATOM 2989 C C . ASN B 1 230 ? 18.136 -18.032 89.032 1.00 52.07 230 ASN B C 1
ATOM 2990 O O . ASN B 1 230 ? 18.128 -18.762 90.029 1.00 68.77 230 ASN B O 1
ATOM 2995 N N . SER B 1 231 ? 17.823 -16.740 89.084 1.00 51.39 231 SER B N 1
ATOM 2996 C CA . SER B 1 231 ? 17.397 -16.089 90.313 1.00 51.75 231 SER B CA 1
ATOM 2997 C C . SER B 1 231 ? 16.223 -15.181 89.995 1.00 51.53 231 SER B C 1
ATOM 2998 O O . SER B 1 231 ? 16.308 -14.341 89.095 1.00 62.39 231 SER B O 1
ATOM 3001 N N . GLN B 1 232 ? 15.133 -15.357 90.729 1.00 54.59 232 GLN B N 1
ATOM 3002 C CA . GLN B 1 232 ? 13.921 -14.576 90.542 1.00 52.41 232 GLN B CA 1
ATOM 3003 C C . GLN B 1 232 ? 13.874 -13.334 91.427 1.00 52.04 232 GLN B C 1
ATOM 3004 O O . GLN B 1 232 ? 12.849 -12.645 91.452 1.00 50.67 232 GLN B O 1
ATOM 3010 N N . ALA B 1 233 ? 14.951 -13.046 92.164 1.00 51.57 233 ALA B N 1
ATOM 3011 C CA . ALA B 1 233 ? 14.969 -11.863 93.020 1.00 53.86 233 ALA B CA 1
ATOM 3012 C C . ALA B 1 233 ? 14.943 -10.573 92.207 1.00 58.86 233 ALA B C 1
ATOM 3013 O O . ALA B 1 233 ? 14.277 -9.605 92.595 1.00 51.26 233 ALA B O 1
ATOM 3015 N N . ASN B 1 234 ? 15.635 -10.544 91.068 1.00 58.65 234 ASN B N 1
ATOM 3016 C CA . ASN B 1 234 ? 15.707 -9.356 90.227 1.00 57.61 234 ASN B CA 1
ATOM 3017 C C . ASN B 1 234 ? 15.477 -9.744 88.777 1.00 53.42 234 ASN B C 1
ATOM 3018 O O . ASN B 1 234 ? 16.017 -10.747 88.297 1.00 49.47 234 ASN B O 1
ATOM 3023 N N . LEU B 1 235 ? 14.706 -8.918 88.075 1.00 47.54 235 LEU B N 1
ATOM 3024 C CA . LEU B 1 235 ? 14.202 -9.249 86.752 1.00 46.54 235 LEU B CA 1
ATOM 3025 C C . LEU B 1 235 ? 14.631 -8.205 85.733 1.00 49.14 235 LEU B C 1
ATOM 3026 O O . LEU B 1 235 ? 14.595 -7.002 86.004 1.00 45.71 235 LEU B O 1
ATOM 3031 N N . GLY B 1 236 ? 15.010 -8.681 84.554 1.00 45.09 236 GLY B N 1
ATOM 3032 C CA . GLY B 1 236 ? 15.347 -7.834 83.438 1.00 44.28 236 GLY B CA 1
ATOM 3033 C C . GLY B 1 236 ? 15.112 -8.593 82.155 1.00 43.70 236 GLY B C 1
ATOM 3034 O O . GLY B 1 236 ? 14.524 -9.676 82.155 1.00 43.82 236 GLY B O 1
ATOM 3035 N N . ILE B 1 237 ? 15.612 -8.034 81.057 1.00 60.56 237 ILE B N 1
ATOM 3036 C CA . ILE B 1 237 ? 15.393 -8.598 79.731 1.00 42.42 237 ILE B CA 1
ATOM 3037 C C . ILE B 1 237 ? 16.719 -8.667 78.990 1.00 42.50 237 ILE B C 1
ATOM 3038 O O . ILE B 1 237 ? 17.425 -7.659 78.884 1.00 42.40 237 ILE B O 1
ATOM 3043 N N . LYS B 1 238 ? 17.061 -9.856 78.484 1.00 42.84 238 LYS B N 1
ATOM 3044 C CA . LYS B 1 238 ? 18.168 -10.023 77.545 1.00 42.98 238 LYS B CA 1
ATOM 3045 C C . LYS B 1 238 ? 17.575 -10.061 76.142 1.00 46.12 238 LYS B C 1
ATOM 3046 O O . LYS B 1 238 ? 17.002 -11.071 75.723 1.00 46.08 238 LYS B O 1
ATOM 3052 N N . GLY B 1 239 ? 17.724 -8.959 75.418 1.00 45.82 239 GLY B N 1
ATOM 3053 C CA . GLY B 1 239 ? 17.180 -8.820 74.086 1.00 40.87 239 GLY B CA 1
ATOM 3054 C C . GLY B 1 239 ? 18.152 -9.260 73.014 1.00 41.20 239 GLY B C 1
ATOM 3055 O O . GLY B 1 239 ? 19.099 -10.012 73.257 1.00 42.09 239 GLY B O 1
ATOM 3056 N N . GLY B 1 240 ? 17.895 -8.788 71.802 1.00 45.32 240 GLY B N 1
ATOM 3057 C CA . GLY B 1 240 ? 18.726 -9.136 70.670 1.00 42.96 240 GLY B CA 1
ATOM 3058 C C . GLY B 1 240 ? 18.079 -8.656 69.388 1.00 40.13 240 GLY B C 1
ATOM 3059 O O . GLY B 1 240 ? 17.116 -7.886 69.409 1.00 39.29 240 GLY B O 1
ATOM 3060 N N . SER B 1 241 ? 18.634 -9.119 68.272 1.00 40.52 241 SER B N 1
ATOM 3061 C CA . SER B 1 241 ? 18.078 -8.764 66.975 1.00 39.92 241 SER B CA 1
ATOM 3062 C C . SER B 1 241 ? 16.660 -9.305 66.836 1.00 39.61 241 SER B C 1
ATOM 3063 O O . SER B 1 241 ? 16.372 -10.447 67.203 1.00 40.26 241 SER B O 1
ATOM 3066 N N . PHE B 1 242 ? 15.767 -8.458 66.320 1.00 41.97 242 PHE B N 1
ATOM 3067 C CA . PHE B 1 242 ? 14.380 -8.855 66.109 1.00 38.48 242 PHE B CA 1
ATOM 3068 C C . PHE B 1 242 ? 14.205 -9.712 64.861 1.00 38.96 242 PHE B C 1
ATOM 3069 O O . PHE B 1 242 ? 13.269 -10.517 64.796 1.00 39.31 242 PHE B O 1
ATOM 3077 N N . ILE B 1 243 ? 15.100 -9.578 63.881 1.00 39.16 243 ILE B N 1
ATOM 3078 C CA . ILE B 1 243 ? 14.964 -10.259 62.599 1.00 39.69 243 ILE B CA 1
ATOM 3079 C C . ILE B 1 243 ? 16.344 -10.613 62.065 1.00 44.06 243 ILE B C 1
ATOM 3080 O O . ILE B 1 243 ? 17.327 -9.904 62.299 1.00 40.40 243 ILE B O 1
ATOM 3085 N N . VAL B 1 244 ? 16.401 -11.722 61.333 1.00 41.57 244 VAL B N 1
ATOM 3086 C CA . VAL B 1 244 ? 17.631 -12.271 60.785 1.00 42.70 244 VAL B CA 1
ATOM 3087 C C . VAL B 1 244 ? 17.574 -12.169 59.266 1.00 45.51 244 VAL B C 1
ATOM 3088 O O . VAL B 1 244 ? 16.505 -12.047 58.663 1.00 56.56 244 VAL B O 1
ATOM 3092 N N . LYS B 1 245 ? 18.748 -12.205 58.645 1.00 58.47 245 LYS B N 1
ATOM 3093 C CA . LYS B 1 245 ? 18.833 -12.292 57.196 1.00 44.28 245 LYS B CA 1
ATOM 3094 C C . LYS B 1 245 ? 18.474 -13.696 56.716 1.00 45.64 245 LYS B C 1
ATOM 3095 O O . LYS B 1 245 ? 18.652 -14.688 57.429 1.00 46.50 245 LYS B O 1
ATOM 3101 N N . HIS B 1 246 ? 17.962 -13.772 55.489 1.00 45.92 246 HIS B N 1
ATOM 3102 C CA . HIS B 1 246 ? 17.604 -15.039 54.861 1.00 49.95 246 HIS B CA 1
ATOM 3103 C C . HIS B 1 246 ? 17.926 -14.946 53.379 1.00 48.15 246 HIS B C 1
ATOM 3104 O O . HIS B 1 246 ? 17.350 -14.114 52.675 1.00 56.18 246 HIS B O 1
ATOM 3111 N N . GLN B 1 247 ? 18.844 -15.784 52.906 1.00 59.43 247 GLN B N 1
ATOM 3112 C CA . GLN B 1 247 ? 19.237 -15.725 51.505 1.00 50.81 247 GLN B CA 1
ATOM 3113 C C . GLN B 1 247 ? 18.146 -16.292 50.604 1.00 51.43 247 GLN B C 1
ATOM 3114 O O . GLN B 1 247 ? 17.373 -17.170 50.995 1.00 51.93 247 GLN B O 1
ATOM 3120 N N . MET B 1 248 ? 18.098 -15.775 49.377 1.00 58.57 248 MET B N 1
ATOM 3121 C CA . MET B 1 248 ? 17.121 -16.167 48.375 1.00 59.63 248 MET B CA 1
ATOM 3122 C C . MET B 1 248 ? 17.818 -16.254 47.026 1.00 80.13 248 MET B C 1
ATOM 3123 O O . MET B 1 248 ? 18.788 -15.536 46.770 1.00 71.25 248 MET B O 1
ATOM 3128 N N . GLN B 1 249 ? 17.312 -17.130 46.159 1.00 103.17 249 GLN B N 1
ATOM 3129 C CA . GLN B 1 249 ? 17.973 -17.382 44.886 1.00 93.51 249 GLN B CA 1
ATOM 3130 C C . GLN B 1 249 ? 16.944 -17.691 43.807 1.00 83.96 249 GLN B C 1
ATOM 3131 O O . GLN B 1 249 ? 15.792 -18.028 44.090 1.00 68.96 249 GLN B O 1
ATOM 3137 N N . THR B 1 250 ? 17.388 -17.563 42.556 1.00 88.40 250 THR B N 1
ATOM 3138 C CA . THR B 1 250 ? 16.553 -17.807 41.386 1.00 71.52 250 THR B CA 1
ATOM 3139 C C . THR B 1 250 ? 17.362 -18.640 40.395 1.00 78.54 250 THR B C 1
ATOM 3140 O O . THR B 1 250 ? 18.240 -19.407 40.804 1.00 95.78 250 THR B O 1
ATOM 3144 N N . THR B 1 251 ? 17.083 -18.510 39.099 1.00 74.53 251 THR B N 1
ATOM 3145 C CA . THR B 1 251 ? 17.876 -19.161 38.065 1.00 72.17 251 THR B CA 1
ATOM 3146 C C . THR B 1 251 ? 17.757 -18.351 36.782 1.00 81.48 251 THR B C 1
ATOM 3147 O O . THR B 1 251 ? 16.671 -17.876 36.441 1.00 72.68 251 THR B O 1
ATOM 3151 N N . ARG B 1 252 ? 18.880 -18.209 36.070 1.00 70.26 252 ARG B N 1
ATOM 3152 C CA . ARG B 1 252 ? 18.894 -17.391 34.860 1.00 74.96 252 ARG B CA 1
ATOM 3153 C C . ARG B 1 252 ? 17.966 -17.956 33.792 1.00 93.73 252 ARG B C 1
ATOM 3154 O O . ARG B 1 252 ? 17.414 -17.201 32.984 1.00 94.00 252 ARG B O 1
ATOM 3162 N N . THR B 1 253 ? 17.763 -19.270 33.784 1.00 98.04 253 THR B N 1
ATOM 3163 C CA . THR B 1 253 ? 16.876 -19.898 32.812 1.00 114.46 253 THR B CA 1
ATOM 3164 C C . THR B 1 253 ? 15.481 -20.102 33.395 1.00 108.88 253 THR B C 1
ATOM 3165 O O . THR B 1 253 ? 14.511 -19.500 32.936 1.00 113.16 253 THR B O 1
ATOM 3169 N N . TYR B 1 261 ? 12.984 -17.295 34.763 1.00 70.22 261 TYR B N 1
ATOM 3170 C CA . TYR B 1 261 ? 13.396 -17.254 36.161 1.00 72.38 261 TYR B CA 1
ATOM 3171 C C . TYR B 1 261 ? 12.642 -18.303 36.968 1.00 77.02 261 TYR B C 1
ATOM 3172 O O . TYR B 1 261 ? 11.416 -18.240 37.079 1.00 62.99 261 TYR B O 1
ATOM 3181 N N . SER B 1 262 ? 13.376 -19.267 37.525 1.00 89.98 262 SER B N 1
ATOM 3182 C CA . SER B 1 262 ? 12.746 -20.300 38.337 1.00 77.85 262 SER B CA 1
ATOM 3183 C C . SER B 1 262 ? 12.062 -19.668 39.541 1.00 72.82 262 SER B C 1
ATOM 3184 O O . SER B 1 262 ? 12.644 -18.828 40.233 1.00 77.96 262 SER B O 1
ATOM 3187 N N . ALA B 1 263 ? 10.823 -20.078 39.797 1.00 90.63 263 ALA B N 1
ATOM 3188 C CA . ALA B 1 263 ? 10.066 -19.498 40.897 1.00 72.11 263 ALA B CA 1
ATOM 3189 C C . ALA B 1 263 ? 10.692 -19.918 42.219 1.00 60.58 263 ALA B C 1
ATOM 3190 O O . ALA B 1 263 ? 10.783 -21.113 42.520 1.00 62.31 263 ALA B O 1
ATOM 3192 N N . ILE B 1 264 ? 11.122 -18.935 43.009 1.00 68.37 264 ILE B N 1
ATOM 3193 C CA . ILE B 1 264 ? 11.717 -19.230 44.303 1.00 97.04 264 ILE B CA 1
ATOM 3194 C C . ILE B 1 264 ? 10.658 -19.816 45.225 1.00 91.02 264 ILE B C 1
ATOM 3195 O O . ILE B 1 264 ? 9.481 -19.430 45.176 1.00 77.61 264 ILE B O 1
ATOM 3200 N N . ALA B 1 265 ? 11.069 -20.765 46.066 1.00 81.21 265 ALA B N 1
ATOM 3201 C CA . ALA B 1 265 ? 10.139 -21.393 46.991 1.00 83.37 265 ALA B CA 1
ATOM 3202 C C . ALA B 1 265 ? 9.515 -20.348 47.907 1.00 89.72 265 ALA B C 1
ATOM 3203 O O . ALA B 1 265 ? 10.195 -19.445 48.402 1.00 89.46 265 ALA B O 1
ATOM 3205 N N . SER B 1 266 ? 8.207 -20.469 48.117 1.00 90.57 266 SER B N 1
ATOM 3206 C CA . SER B 1 266 ? 7.489 -19.513 48.945 1.00 94.53 266 SER B CA 1
ATOM 3207 C C . SER B 1 266 ? 7.969 -19.591 50.391 1.00 97.56 266 SER B C 1
ATOM 3208 O O . SER B 1 266 ? 8.317 -20.659 50.901 1.00 98.90 266 SER B O 1
ATOM 3211 N N . GLU B 1 267 ? 7.990 -18.438 51.048 1.00 65.48 267 GLU B N 1
ATOM 3212 C CA . GLU B 1 267 ? 8.635 -18.281 52.341 1.00 70.23 267 GLU B CA 1
ATOM 3213 C C . GLU B 1 267 ? 7.611 -18.068 53.449 1.00 64.99 267 GLU B C 1
ATOM 3214 O O . GLU B 1 267 ? 6.407 -17.932 53.214 1.00 49.72 267 GLU B O 1
ATOM 3220 N N . ASP B 1 268 ? 8.120 -18.077 54.680 1.00 58.89 268 ASP B N 1
ATOM 3221 C CA . ASP B 1 268 ? 7.425 -17.546 55.844 1.00 47.89 268 ASP B CA 1
ATOM 3222 C C . ASP B 1 268 ? 7.929 -16.154 56.211 1.00 45.99 268 ASP B C 1
ATOM 3223 O O . ASP B 1 268 ? 7.666 -15.673 57.319 1.00 45.32 268 ASP B O 1
ATOM 3228 N N . THR B 1 269 ? 8.660 -15.509 55.306 1.00 61.65 269 THR B N 1
ATOM 3229 C CA . THR B 1 269 ? 9.390 -14.278 55.568 1.00 44.05 269 THR B CA 1
ATOM 3230 C C . THR B 1 269 ? 8.810 -13.114 54.772 1.00 43.03 269 THR B C 1
ATOM 3231 O O . THR B 1 269 ? 7.933 -13.277 53.919 1.00 43.53 269 THR B O 1
ATOM 3235 N N . VAL B 1 270 ? 9.313 -11.923 55.080 1.00 41.67 270 VAL B N 1
ATOM 3236 C CA . VAL B 1 270 ? 8.988 -10.690 54.376 1.00 40.62 270 VAL B CA 1
ATOM 3237 C C . VAL B 1 270 ? 10.267 -10.182 53.718 1.00 40.44 270 VAL B C 1
ATOM 3238 O O . VAL B 1 270 ? 11.269 -9.971 54.406 1.00 40.16 270 VAL B O 1
ATOM 3242 N N . PRO B 1 271 ? 10.300 -9.971 52.389 1.00 40.71 271 PRO B N 1
ATOM 3243 C CA . PRO B 1 271 ? 9.233 -10.127 51.390 1.00 41.15 271 PRO B CA 1
ATOM 3244 C C . PRO B 1 271 ? 8.747 -11.559 51.206 1.00 42.75 271 PRO B C 1
ATOM 3245 O O . PRO B 1 271 ? 9.524 -12.505 51.336 1.00 43.80 271 PRO B O 1
ATOM 3249 N N . ASN B 1 272 ? 7.460 -11.703 50.906 1.00 43.38 272 ASN B N 1
ATOM 3250 C CA . ASN B 1 272 ? 6.886 -13.013 50.645 1.00 54.34 272 ASN B CA 1
ATOM 3251 C C . ASN B 1 272 ? 7.468 -13.598 49.364 1.00 46.38 272 ASN B C 1
ATOM 3252 O O . ASN B 1 272 ? 7.870 -12.873 48.450 1.00 45.98 272 ASN B O 1
ATOM 3257 N N . GLY B 1 273 ? 7.525 -14.929 49.309 1.00 45.01 273 GLY B N 1
ATOM 3258 C CA . GLY B 1 273 ? 8.076 -15.576 48.130 1.00 46.31 273 GLY B CA 1
ATOM 3259 C C . GLY B 1 273 ? 7.259 -15.305 46.882 1.00 42.16 273 GLY B C 1
ATOM 3260 O O . GLY B 1 273 ? 7.810 -15.143 45.791 1.00 43.52 273 GLY B O 1
ATOM 3261 N N . ASP B 1 274 ? 5.932 -15.234 47.029 1.00 48.43 274 ASP B N 1
ATOM 3262 C CA . ASP B 1 274 ? 5.078 -14.933 45.884 1.00 43.22 274 ASP B CA 1
ATOM 3263 C C . ASP B 1 274 ? 5.325 -13.529 45.344 1.00 52.25 274 ASP B C 1
ATOM 3264 O O . ASP B 1 274 ? 5.280 -13.321 44.127 1.00 57.38 274 ASP B O 1
ATOM 3269 N N . THR B 1 275 ? 5.627 -12.568 46.219 1.00 58.05 275 THR B N 1
ATOM 3270 C CA . THR B 1 275 ? 5.825 -11.191 45.772 1.00 56.22 275 THR B CA 1
ATOM 3271 C C . THR B 1 275 ? 7.113 -11.056 44.965 1.00 35.12 275 THR B C 1
ATOM 3272 O O . THR B 1 275 ? 7.113 -10.526 43.840 1.00 59.12 275 THR B O 1
ATOM 3276 N N . ILE B 1 276 ? 8.220 -11.552 45.520 1.00 28.75 276 ILE B N 1
ATOM 3277 C CA . ILE B 1 276 ? 9.491 -11.503 44.810 1.00 30.03 276 ILE B CA 1
ATOM 3278 C C . ILE B 1 276 ? 9.430 -12.365 43.556 1.00 39.42 276 ILE B C 1
ATOM 3279 O O . ILE B 1 276 ? 10.071 -12.051 42.545 1.00 35.70 276 ILE B O 1
ATOM 3284 N N . THR B 1 277 ? 8.613 -13.425 43.572 1.00 35.04 277 THR B N 1
ATOM 3285 C CA . THR B 1 277 ? 8.448 -14.254 42.383 1.00 29.53 277 THR B CA 1
ATOM 3286 C C . THR B 1 277 ? 7.729 -13.490 41.277 1.00 29.64 277 THR B C 1
ATOM 3287 O O . THR B 1 277 ? 8.146 -13.520 40.111 1.00 40.18 277 THR B O 1
ATOM 3291 N N . ALA B 1 278 ? 6.644 -12.793 41.627 1.00 28.58 278 ALA B N 1
ATOM 3292 C CA . ALA B 1 278 ? 5.904 -12.031 40.628 1.00 28.52 278 ALA B CA 1
ATOM 3293 C C . ALA B 1 278 ? 6.735 -10.891 40.060 1.00 28.44 278 ALA B C 1
ATOM 3294 O O . ALA B 1 278 ? 6.556 -10.514 38.896 1.00 38.38 278 ALA B O 1
ATOM 3296 N N . GLN B 1 279 ? 7.641 -10.323 40.860 1.00 28.43 279 GLN B N 1
ATOM 3297 C CA . GLN B 1 279 ? 8.514 -9.273 40.332 1.00 28.45 279 GLN B CA 1
ATOM 3298 C C . GLN B 1 279 ? 9.599 -9.858 39.423 1.00 28.51 279 GLN B C 1
ATOM 3299 O O . GLN B 1 279 ? 9.914 -9.300 38.352 1.00 42.86 279 GLN B O 1
ATOM 3305 N N . LEU B 1 280 ? 10.163 -11.003 39.819 1.00 28.56 280 LEU B N 1
ATOM 3306 C CA . LEU B 1 280 ? 11.164 -11.654 38.987 1.00 28.69 280 LEU B CA 1
ATOM 3307 C C . LEU B 1 280 ? 10.568 -12.114 37.665 1.00 30.60 280 LEU B C 1
ATOM 3308 O O . LEU B 1 280 ? 11.288 -12.228 36.666 1.00 49.24 280 LEU B O 1
ATOM 3313 N N . THR B 1 281 ? 9.261 -12.392 37.639 1.00 28.65 281 THR B N 1
ATOM 3314 C CA . THR B 1 281 ? 8.616 -12.757 36.381 1.00 28.74 281 THR B CA 1
ATOM 3315 C C . THR B 1 281 ? 8.676 -11.616 35.369 1.00 30.16 281 THR B C 1
ATOM 3316 O O . THR B 1 281 ? 8.889 -11.848 34.173 1.00 52.01 281 THR B O 1
ATOM 3320 N N . GLU B 1 282 ? 8.508 -10.372 35.830 1.00 28.68 282 GLU B N 1
ATOM 3321 C CA . GLU B 1 282 ? 8.550 -9.230 34.920 1.00 36.97 282 GLU B CA 1
ATOM 3322 C C . GLU B 1 282 ? 9.977 -8.845 34.545 1.00 28.93 282 GLU B C 1
ATOM 3323 O O . GLU B 1 282 ? 10.210 -8.275 33.464 1.00 49.20 282 GLU B O 1
ATOM 3329 N N . ILE B 1 283 ? 10.947 -9.160 35.408 1.00 28.90 283 ILE B N 1
ATOM 3330 C CA . ILE B 1 283 ? 12.331 -8.849 35.041 1.00 29.11 283 ILE B CA 1
ATOM 3331 C C . ILE B 1 283 ? 12.731 -9.583 33.755 1.00 29.31 283 ILE B C 1
ATOM 3332 O O . ILE B 1 283 ? 13.549 -9.083 32.961 1.00 29.57 283 ILE B O 1
ATOM 3337 N N . ALA B 1 284 ? 12.137 -10.755 33.506 1.00 29.26 284 ALA B N 1
ATOM 3338 C CA . ALA B 1 284 ? 12.404 -11.464 32.258 1.00 36.53 284 ALA B CA 1
ATOM 3339 C C . ALA B 1 284 ? 11.893 -10.686 31.049 1.00 34.06 284 ALA B C 1
ATOM 3340 O O . ALA B 1 284 ? 12.559 -10.644 30.005 1.00 29.96 284 ALA B O 1
ATOM 3342 N N . LYS B 1 285 ? 10.726 -10.042 31.175 1.00 37.63 285 LYS B N 1
ATOM 3343 C CA . LYS B 1 285 ? 10.258 -9.172 30.101 1.00 29.71 2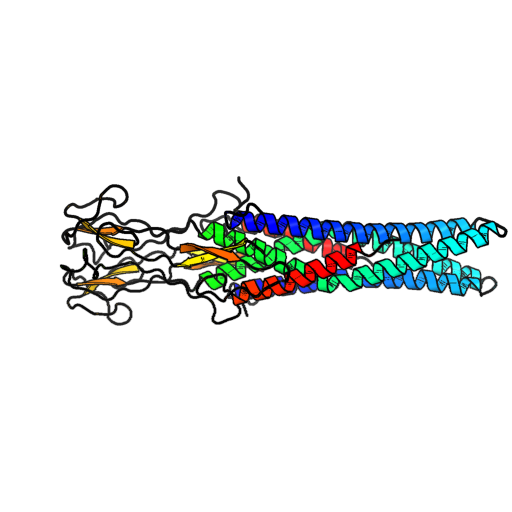85 LYS B CA 1
ATOM 3344 C C . LYS B 1 285 ? 11.211 -8.009 29.895 1.00 29.91 285 LYS B C 1
ATOM 3345 O O . LYS B 1 285 ? 11.410 -7.554 28.759 1.00 37.55 285 LYS B O 1
ATOM 3351 N N . LEU B 1 286 ? 11.820 -7.525 30.980 1.00 29.78 286 LEU B N 1
ATOM 3352 C CA . LEU B 1 286 ? 12.807 -6.457 30.830 1.00 30.06 286 LEU B CA 1
ATOM 3353 C C . LEU B 1 286 ? 13.979 -6.917 29.972 1.00 30.38 286 LEU B C 1
ATOM 3354 O O . LEU B 1 286 ? 14.397 -6.217 29.040 1.00 30.76 286 LEU B O 1
ATOM 3359 N N . GLU B 1 287 ? 14.522 -8.101 30.271 1.00 31.95 287 GLU B N 1
ATOM 3360 C CA . GLU B 1 287 ? 15.644 -8.592 29.467 1.00 38.59 287 GLU B CA 1
ATOM 3361 C C . GLU B 1 287 ? 15.235 -8.869 28.022 1.00 34.13 287 GLU B C 1
ATOM 3362 O O . GLU B 1 287 ? 16.034 -8.654 27.097 1.00 31.57 287 GLU B O 1
ATOM 3368 N N . ASN B 1 288 ? 13.996 -9.318 27.799 1.00 30.82 288 ASN B N 1
ATOM 3369 C CA . ASN B 1 288 ? 13.546 -9.561 26.431 1.00 31.12 288 ASN B CA 1
ATOM 3370 C C . ASN B 1 288 ? 13.488 -8.262 25.636 1.00 31.38 288 ASN B C 1
ATOM 3371 O O . ASN B 1 288 ? 13.951 -8.194 24.489 1.00 31.94 288 ASN B O 1
ATOM 3376 N N . ALA B 1 289 ? 12.921 -7.213 26.237 1.00 38.13 289 ALA B N 1
ATOM 3377 C CA . ALA B 1 289 ? 12.882 -5.925 25.557 1.00 31.54 289 ALA B CA 1
ATOM 3378 C C . ALA B 1 289 ? 14.278 -5.351 25.358 1.00 31.94 289 ALA B C 1
ATOM 3379 O O . ALA B 1 289 ? 14.525 -4.666 24.359 1.00 32.44 289 ALA B O 1
ATOM 3381 N N . VAL B 1 290 ? 15.206 -5.625 26.279 1.00 34.99 290 VAL B N 1
ATOM 3382 C CA . VAL B 1 290 ? 16.574 -5.151 26.093 1.00 32.27 290 VAL B CA 1
ATOM 3383 C C . VAL B 1 290 ? 17.222 -5.841 24.898 1.00 33.02 290 VAL B C 1
ATOM 3384 O O . VAL B 1 290 ? 17.925 -5.206 24.100 1.00 41.61 290 VAL B O 1
ATOM 3388 N N . GLN B 1 291 ? 16.968 -7.141 24.728 1.00 32.80 291 GLN B N 1
ATOM 3389 C CA . GLN B 1 291 ? 17.512 -7.827 23.558 1.00 33.49 291 GLN B CA 1
ATOM 3390 C C . GLN B 1 291 ? 16.881 -7.308 22.270 1.00 33.84 291 GLN B C 1
ATOM 3391 O O . GLN B 1 291 ? 17.574 -7.115 21.259 1.00 37.48 291 GLN B O 1
ATOM 3397 N N . ALA B 1 292 ? 15.572 -7.045 22.296 1.00 33.38 292 ALA B N 1
ATOM 3398 C CA . ALA B 1 292 ? 14.919 -6.521 21.100 1.00 33.77 292 ALA B CA 1
ATOM 3399 C C . ALA B 1 292 ? 15.446 -5.135 20.745 1.00 34.19 292 ALA B C 1
ATOM 3400 O O . ALA B 1 292 ? 15.601 -4.808 19.562 1.00 34.88 292 ALA B O 1
ATOM 3402 N N . LEU B 1 293 ? 15.735 -4.309 21.754 1.00 33.88 293 LEU B N 1
ATOM 3403 C CA . LEU B 1 293 ? 16.347 -3.011 21.491 1.00 34.39 293 LEU B CA 1
ATOM 3404 C C . LEU B 1 293 ? 17.779 -3.154 20.996 1.00 35.86 293 LEU B C 1
ATOM 3405 O O . LEU B 1 293 ? 18.266 -2.298 20.250 1.00 35.85 293 LEU B O 1
ATOM 3410 N N . GLN B 1 294 ? 18.474 -4.212 21.410 1.00 47.06 294 GLN B N 1
ATOM 3411 C CA . GLN B 1 294 ? 19.821 -4.446 20.912 1.00 64.78 294 GLN B CA 1
ATOM 3412 C C . GLN B 1 294 ? 19.833 -5.011 19.499 1.00 49.90 294 GLN B C 1
ATOM 3413 O O . GLN B 1 294 ? 20.887 -4.995 18.854 1.00 47.67 294 GLN B O 1
ATOM 3419 N N . ASN B 1 295 ? 18.696 -5.504 19.001 1.00 49.19 295 ASN B N 1
ATOM 3420 C CA . ASN B 1 295 ? 18.606 -6.005 17.634 1.00 43.89 295 ASN B CA 1
ATOM 3421 C C . ASN B 1 295 ? 17.928 -5.022 16.678 1.00 41.45 295 ASN B C 1
ATOM 3422 O O . ASN B 1 295 ? 17.223 -5.448 15.757 1.00 37.61 295 ASN B O 1
ATOM 3427 N N . VAL B 1 296 ? 18.124 -3.716 16.869 1.00 48.62 296 VAL B N 1
ATOM 3428 C CA . VAL B 1 296 ? 17.667 -2.710 15.913 1.00 45.24 296 VAL B CA 1
ATOM 3429 C C . VAL B 1 296 ? 18.852 -1.824 15.547 1.00 65.72 296 VAL B C 1
ATOM 3430 O O . VAL B 1 296 ? 19.606 -1.390 16.425 1.00 79.61 296 VAL B O 1
ATOM 3434 N N . HIS B 1 297 ? 19.020 -1.570 14.252 1.00 60.89 297 HIS B N 1
ATOM 3435 C CA . HIS B 1 297 ? 20.150 -0.807 13.734 1.00 54.34 297 HIS B CA 1
ATOM 3436 C C . HIS B 1 297 ? 19.836 -0.398 12.300 1.00 57.80 297 HIS B C 1
ATOM 3437 O O . HIS B 1 297 ? 18.887 -0.896 11.688 1.00 61.80 297 HIS B O 1
ATOM 3444 N N . GLU B 1 298 ? 20.642 0.525 11.777 1.00 61.00 298 GLU B N 1
ATOM 3445 C CA . GLU B 1 298 ? 20.426 1.088 10.443 1.00 61.20 298 GLU B CA 1
ATOM 3446 C C . GLU B 1 298 ? 20.493 0.020 9.352 1.00 45.88 298 GLU B C 1
ATOM 3447 O O . GLU B 1 298 ? 20.278 0.307 8.174 1.00 45.22 298 GLU B O 1
#

Solvent-accessible surface area: 20833 Å² total; per-residue (Å²): 110,157,16,98,42,0,16,50,1,1,77,93,6,28,50,38,8,95,101,3,24,49,3,7,58,110,0,1,25,46,0,39,76,6,5,57,41,8,39,147,40,42,118,86,1,72,143,69,78,57,79,125,82,49,51,18,56,121,107,0,34,56,15,9,51,42,1,16,67,10,1,94,98,0,29,72,10,5,49,58,21,15,89,0,8,16,6,6,2,19,7,28,3,5,2,9,6,0,25,5,0,33,83,2,60,0,41,41,19,59,2,34,46,21,74,43,0,0,33,38,82,63,9,4,53,0,92,5,8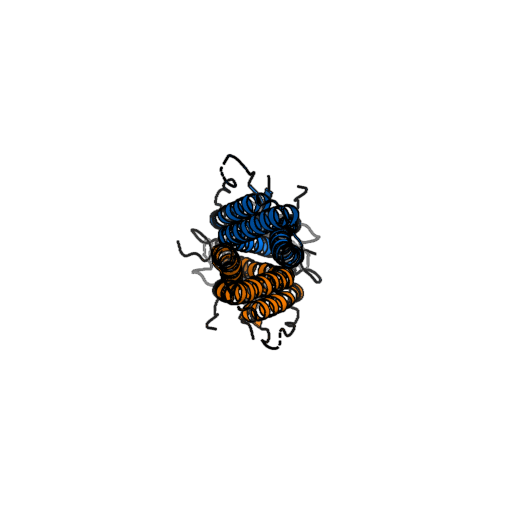2,11,65,29,21,146,147,79,1,14,157,108,18,16,3,0,1,0,85,27,22,103,21,5,87,53,24,57,59,87,0,0,0,0,0,24,60,50,67,92,63,70,1,76,117,26,62,6,111,82,23,55,59,9,2,0,0,38,7,15,40,0,3,54,93,54,76,6,103,0,77,118,106,125,121,91,24,62,80,15,80,67,49,95,0,0,6,3,0,39,4,4,38,28,21,2,72,45,3,13,70,1,25,81,6,27,91,51,1,101,106,6,154,124,95,164,16,103,53,1,17,54,11,1,87,96,9,18,50,46,5,93,107,3,24,49,8,10,66,96,0,3,28,66,0,23,86,6,6,57,42,10,29,141,41,30,93,95,0,82,174,68,80,57,79,127,76,52,60,19,49,127,98,0,52,53,15,2,61,31,0,18,73,8,1,93,83,0,23,68,8,6,50,52,19,13,105,0,7,16,7,8,2,17,10,34,2,7,2,5,7,0,34,4,0,38,81,1,75,3,42,59,16,51,2,42,48,21,85,46,0,1,29,32,86,67,10,5,57,0,96,6,66,7,65,22,27,127,109,100,2,28,73,122,138,87,44,19,7,4,0,0,89,36,30,93,15,4,75,63,32,58,50,89,0,1,2,2,0,23,44,49,80,98,59,62,7,87,117,19,66,13,78,82,26,62,59,10,1,0,0,46,10,23,51,0,2,55,79,44,103,4,89,9,51,160,140,53,60,74,23,76,78,42,114,5,0,6,6,0,45,2,4,29,31,17,5,73,50,13,30,61,2,48,85,4,27,116,49,2,104,92,4,132,129

Radius of gyration: 31.11 Å; Cα contacts (8 Å, |Δi|>4): 1080; chains: 2; bounding box: 37×52×107 Å

Sequence (483 aa):
AQINTPCDASHYAAAVADNAVSAFEQALGRAQDATVAANKLHLLASKLAGAQKAATTILAAAAGAAAADAIQKIAAATPNFAKGFAALNEIKGGQIIVDEMLKSKIEDAATVAAASSTSGATIVKIKPKLQPATKRACHTLTLFSLKAETPGTTTDQKLTLCGHGSPSQDPATASCQNSQANLGIKGGSFIVKHQMQTTRTTGSYSAIASEDTVPNGDTITAQLTEIAKLENAVQALQNVHEAQINTPCDASHYAAAVADNAVSAFEQALGRAQDATVAANKLHLLASKLAGAQKAATTILAAAAGAAAADAIQKIAAATPNFAKGFAALNEIKGGQIIVDEMLKSKIEDAATVAAASSTSGATIVKIKPKLQPATKRACHDETLTLFSLKAETPGTTTDQKLTLCGHGSPSQDPATASCQNSQANLGIKGGSFIVKHQMQTTRTYSAIASEDTVPNGDTITAQLTEIAKLENAVQALQNVHE

Organism: NCBI:txid5691

InterPro domains:
  IPR001812 Variant surface glycoprotein, N-terminal domain [PF00913] (32-393)

Secondary structure (DSSP, 8-state):
----SHHHHHHHHHHHHHHHHHHHHHHHHHHHHHHHHHHHHHHHHHT--HHHHHHHHHHHHHHHHHHHHHHHHHHHHHHHHHHHHHHHHHHHHHHHHHHHHTT-EEE-EEEEEGGGTSSSTT----EEE----SSSTT--EEEEEEEEPPPPSSSSSSSEEEEESSSS--TTTSPP-S-SSEEEEE-EESEEEEEEEE---------PPP-SSBS-HHHHHHHHHHHHHHHHHHHHHHT---/----SHHHHHHHHHHHHHHHHHHHHHHHHHHHHHHHHHHHHHHHHHT--THHHHHHHHHHHHHHHHHHHHHHHHHHHHHHHHHHHHHHHHHHHHHHHHHHHTT-EEPPEEEEEGGGSSSSTT-----EE----SSSTTS----EEEEEEEP---SSSS-SSEEEEESSSS--TTTSPP-S-SSEEEEE-EESEEEEEEE-----PPPPP-SSBS-HHHHHHHHHHHHHHHHHHHHHHT---

B-factor: mean 42.89, std 20.94, range [10.31, 136.4]

Foldseek 3Di:
DPDDALLSLLVVLVVVLVVLVVLLVVLVVLLVVLVVLLVVLLVVLVPDDDVVSVVSNVVSVVSVVLNVVSVVLSVVLPPLQVQLSVLSNVLSVLSLVQRQLQPKKWDKWFKDFLVQACDDPNHQDTDIDGDGDPPDGSCCRKHKWKDFDDWDDDALTAFDWFDDPDTRDTSVPDGGDPHSRIIITHMTGGIDIGMWRFDADPCGTRATQADDTVVTRVSVRVSRVSNVSSVVSSVSSNPRDD/DPDDALLVLLVVLVVVLVLLVVLLVVLVVQLVVLVVQLVVLLVVLVVDDDCVSVVSNVVSVVSVVLSVVSVVLSVVLVVLQVLLSVLSNVSSVVSLVQRQLQPKKWAKWFKDFLVQAPDDPNHADGDIDGDGDPCDGSPVVCGKHKFKAFDDWDDDFQTAFDKADDPDGRHTSVPDGGDPHSRIIMTRMTGGIDMDIWHADPVRHQTDFDPTPVTSVSNRVSVVSNVSNVVSSVSSVPRHD